Protein AF-0000000071516441 (afdb_homodimer)

Organism: Plasmodium malariae (NCBI:txid5858)

InterPro domains:
  IPR002052 DNA methylase, N-6 adenine-specific, conserved site [PS00092] (125-131)
  IPR007848 Methyltransferase small domain [PF05175] (51-139)
  IPR029063 S-adenosyl-L-methionine-dependent methyltransferase superfamily [G3DSA:3.40.50.150] (22-223)
  IPR029063 S-adenosyl-L-methionine-dependent methyltransferase superfamily [SSF53335] (13-184)
  IPR052190 Release factor glutamine methyltransferase Mtq2-like [PTHR45875] (15-221)

Sequence (446 aa):
MSDYPQLKINFDYIYNNEEVRNNVYAPSSDTFTFIEALEDDIETISSEVNIALEMGMGSGYLILSLYEMLLKRNKKIDLLYCIDINKNACNCVRKLTRDNKISNVEIINNDLFNNIKKCQQFDLILFNPPYVVTGQDEMNRTDIVSSYAGGKHGREIILKFLLSVHEYVSNNGVIYLLLEKKNMPDEIMNNEHITDKFNYTKLKEKKTLNETIFIFKLTKKFSMSDYPQLKINFDYIYNNEEVRNNVYAPSSDTFTFIEALEDDIETISSEVNIALEMGMGSGYLILSLYEMLLKRNKKIDLLYCIDINKNACNCVRKLTRDNKISNVEIINNDLFNNIKKCQQFDLILFNPPYVVTGQDEMNRTDIVSSYAGGKHGREIILKFLLSVHEYVSNNGVIYLLLEKKNMPDEIMNNEHITDKFNYTKLKEKKTLNETIFIFKLTKKFS

Solvent-accessible surface area (backbone atoms only — not comparable to full-atom values): 23970 Å² total; per-residue (Å²): 131,83,80,66,80,75,76,72,83,72,63,58,65,57,77,72,32,66,69,42,60,73,40,24,59,68,73,43,72,69,51,51,50,50,49,50,44,45,64,74,44,51,84,76,52,64,68,77,41,39,29,36,33,24,47,51,36,34,54,32,61,64,58,53,48,49,49,41,57,33,49,74,67,72,28,60,66,66,34,37,37,38,30,20,53,24,59,60,17,48,53,42,35,52,51,45,30,58,76,62,70,51,76,54,61,47,76,43,76,30,63,82,67,60,96,53,79,75,68,28,65,26,32,31,34,39,30,62,55,20,43,39,68,38,57,73,88,50,41,95,48,49,51,48,55,39,58,35,40,4,22,74,49,6,32,53,58,50,50,56,46,65,75,50,44,72,50,33,38,22,81,86,13,40,35,40,37,52,44,38,61,73,40,38,53,65,61,56,65,63,29,62,85,43,48,71,45,32,45,75,45,79,73,39,75,46,80,54,100,89,47,40,41,33,33,33,40,34,33,55,49,81,128,131,84,82,64,81,76,75,72,84,72,64,60,64,56,77,71,32,66,68,42,60,74,39,25,58,67,73,42,72,70,52,52,50,50,51,50,43,46,66,73,44,50,85,74,54,64,69,77,40,38,28,36,32,24,48,53,35,35,52,32,61,64,58,52,48,50,50,40,57,32,48,75,66,74,27,58,65,67,34,37,38,38,30,20,53,25,58,60,18,47,52,44,33,52,52,45,29,60,75,61,72,53,75,53,61,49,76,44,78,31,62,83,66,60,95,53,79,75,68,30,64,27,32,33,36,39,32,61,57,20,44,42,68,36,56,74,88,50,41,94,48,50,50,48,56,40,58,36,39,4,20,76,48,6,33,52,56,50,49,56,45,64,74,51,44,71,49,32,38,21,81,84,14,39,36,39,36,52,45,37,60,75,40,39,54,66,62,56,65,64,29,63,85,43,48,72,44,33,45,74,45,80,72,40,78,47,80,54,99,89,46,41,41,32,36,34,40,34,32,54,48,81,130

Nearest PDB structures (foldseek):
  6h1e-assembly1_A  TM=9.342E-01  e=9.850E-20  Homo sapiens
  6ped-assembly1_A  TM=9.318E-01  e=4.228E-18  Homo sapiens
  6kms-assembly2_D  TM=9.286E-01  e=5.725E-18  Homo sapiens
  5w7k-assembly1_A  TM=7.811E-01  e=1.209E-04  Penicillium oxalicum
  5jgk-assembly2_B  TM=7.320E-01  e=1.071E-04  Aspergillus fumigatus Z5

pLDDT: mean 93.62, std 9.87, range [30.05, 98.94]

Secondary structure (DSSP, 8-state):
-----------HHHHH-HHHHHHSPPP-HHHHHHHHHHHHHGGGS-TT--EEEEES-TTSHHHHHHHHHHHHTT---SEEEEEES-HHHHHHHHHHHHHTT--SEEEEE-STTTT---S--EEEEEE----B---GGGSS-SSGGGGTB--GGG-HHHHHHHHHGGGTEEEEEEEEEEEEGGG-HHHHHT-HHHHTTEEEEEEEEEE-SS-EEEEEEEEE---/-----------HHHHH-HHHHHHSPPP-HHHHHHHHHHHHHGGGS-TT--EEEEES-TTSHHHHHHHHHHHHTT---SEEEEEES-HHHHHHHHHHHHHTT--SEEEEE-STTTT---S--EEEEEE----B---GGGSS-SSGGGGTB--GGG-HHHHHHHHHGGGTEEEEEEEEEEEEGGG-HHHHHT-HHHHTTEEEEEEEEEE-SS-EEEEEEEEE---

Structure (mmCIF, N/CA/C/O backbone):
data_AF-0000000071516441-model_v1
#
loop_
_entity.id
_entity.type
_entity.pdbx_description
1 polymer 'Methyltransferase-like protein, putative'
#
loop_
_atom_site.group_PDB
_atom_site.id
_atom_site.type_symbol
_atom_site.label_atom_id
_atom_site.label_alt_id
_atom_site.label_comp_id
_atom_site.label_asym_id
_atom_site.label_entity_id
_atom_site.label_seq_id
_atom_site.pdbx_PDB_ins_code
_atom_site.Cartn_x
_atom_site.Cartn_y
_atom_site.Cartn_z
_atom_site.occupancy
_atom_site.B_iso_or_equiv
_atom_site.auth_seq_id
_atom_site.auth_comp_id
_atom_site.auth_asym_id
_atom_site.auth_atom_id
_atom_site.pdbx_PDB_model_num
ATOM 1 N N . MET A 1 1 ? -7.414 -31.625 19.25 1 30.36 1 MET A N 1
ATOM 2 C CA . MET A 1 1 ? -7.266 -30.312 18.609 1 30.36 1 MET A CA 1
ATOM 3 C C . MET A 1 1 ? -5.867 -29.75 18.828 1 30.36 1 MET A C 1
ATOM 5 O O . MET A 1 1 ? -5.504 -29.422 19.953 1 30.36 1 MET A O 1
ATOM 9 N N . SER A 1 2 ? -4.785 -30.25 18.219 1 35.28 2 SER A N 1
ATOM 10 C CA . SER A 1 2 ? -3.371 -30.094 18.531 1 35.28 2 SER A CA 1
ATOM 11 C C . SER A 1 2 ? -2.988 -28.625 18.641 1 35.28 2 SER A C 1
ATOM 13 O O . SER A 1 2 ? -3.422 -27.797 17.828 1 35.28 2 SER A O 1
ATOM 15 N N . ASP A 1 3 ? -2.785 -28.031 19.766 1 41.38 3 ASP A N 1
ATOM 16 C CA . ASP A 1 3 ? -2.396 -26.734 20.328 1 41.38 3 ASP A CA 1
ATOM 17 C C . ASP A 1 3 ? -1.188 -26.156 19.594 1 41.38 3 ASP A C 1
ATOM 19 O O . ASP A 1 3 ? -0.188 -25.797 20.203 1 41.38 3 ASP A O 1
ATOM 23 N N . TYR A 1 4 ? -0.739 -26.688 18.453 1 43.94 4 TYR A N 1
ATOM 24 C CA . TYR A 1 4 ? 0.464 -26.172 17.812 1 43.94 4 TYR A CA 1
ATOM 25 C C . TYR A 1 4 ? 0.378 -24.672 17.625 1 43.94 4 TYR A C 1
ATOM 27 O O . TYR A 1 4 ? -0.688 -24.125 17.297 1 43.94 4 TYR A O 1
ATOM 35 N N . PRO A 1 5 ? 1.146 -23.906 18.25 1 50.66 5 PRO A N 1
ATOM 36 C CA . PRO A 1 5 ? 1.191 -22.438 18.141 1 50.66 5 PRO A CA 1
ATOM 37 C C . PRO A 1 5 ? 1.006 -21.938 16.719 1 50.66 5 PRO A C 1
ATOM 39 O O . PRO A 1 5 ? 1.679 -22.422 15.797 1 50.66 5 PRO A O 1
ATOM 42 N N . GLN A 1 6 ? -0.263 -21.625 16.297 1 64.12 6 GLN A N 1
ATOM 43 C CA . GLN A 1 6 ? -0.613 -21.156 14.961 1 64.12 6 GLN A CA 1
ATOM 44 C C . GLN A 1 6 ? 0.358 -20.078 14.484 1 64.12 6 GLN A C 1
ATOM 46 O O . GLN A 1 6 ? 0.625 -19.109 15.203 1 64.12 6 GLN A O 1
ATOM 51 N N . LEU A 1 7 ? 1.29 -20.391 13.5 1 76.38 7 LEU A N 1
ATOM 52 C CA . LEU A 1 7 ? 2.26 -19.469 12.914 1 76.38 7 LEU A CA 1
ATOM 53 C C . LEU A 1 7 ? 1.591 -18.172 12.5 1 76.38 7 LEU A C 1
ATOM 55 O O . LEU A 1 7 ? 0.549 -18.172 11.844 1 76.38 7 LEU A O 1
ATOM 59 N N . LYS A 1 8 ? 1.941 -17.203 13.164 1 86.81 8 LYS A N 1
ATOM 60 C CA . LYS A 1 8 ? 1.591 -15.859 12.719 1 86.81 8 LYS A CA 1
ATOM 61 C C . LYS A 1 8 ? 2.814 -15.125 12.18 1 86.81 8 LYS A C 1
ATOM 63 O O . LYS A 1 8 ? 3.779 -14.898 12.914 1 86.81 8 LYS A O 1
ATOM 68 N N . ILE A 1 9 ? 2.746 -14.859 10.953 1 92.69 9 ILE A N 1
ATOM 69 C CA . ILE A 1 9 ? 3.896 -14.227 10.32 1 92.69 9 ILE A CA 1
ATOM 70 C C . ILE A 1 9 ? 3.928 -12.742 10.672 1 92.69 9 ILE A C 1
ATOM 72 O O . ILE A 1 9 ? 2.9 -12.062 10.617 1 92.69 9 ILE A O 1
ATOM 76 N N . ASN A 1 10 ? 5.012 -12.281 11.078 1 91.44 10 ASN A N 1
ATOM 77 C CA . ASN A 1 10 ? 5.258 -10.867 11.344 1 91.44 10 ASN A CA 1
ATOM 78 C C . ASN A 1 10 ? 5.816 -10.156 10.117 1 91.44 10 ASN A C 1
ATOM 80 O O . ASN A 1 10 ? 6.906 -10.484 9.648 1 91.44 10 ASN A O 1
ATOM 84 N N . PHE A 1 11 ? 5.082 -9.133 9.625 1 92.62 11 PHE A N 1
ATOM 85 C CA . PHE A 1 11 ? 5.477 -8.438 8.398 1 92.62 11 PHE A CA 1
ATOM 86 C C . PHE A 1 11 ? 6.023 -7.047 8.719 1 92.62 11 PHE A C 1
ATOM 88 O O . PHE A 1 11 ? 6.195 -6.223 7.82 1 92.62 11 PHE A O 1
ATOM 95 N N . ASP A 1 12 ? 6.363 -6.738 9.938 1 88.44 12 ASP A N 1
ATOM 96 C CA . ASP A 1 12 ? 6.762 -5.41 10.398 1 88.44 12 ASP A CA 1
ATOM 97 C C . ASP A 1 12 ? 7.957 -4.891 9.609 1 88.44 12 ASP A C 1
ATOM 99 O O . ASP A 1 12 ? 8.062 -3.689 9.359 1 88.44 12 ASP A O 1
ATOM 103 N N . TYR A 1 13 ? 8.812 -5.828 9.25 1 92.69 13 TYR A N 1
ATOM 104 C CA . TYR A 1 13 ? 10.031 -5.457 8.531 1 92.69 13 TYR A CA 1
ATOM 105 C C . TYR A 1 13 ? 9.695 -4.711 7.246 1 92.69 13 TYR A C 1
ATOM 107 O O . TYR A 1 13 ? 10.391 -3.766 6.871 1 92.69 13 TYR A O 1
ATOM 115 N N . ILE A 1 14 ? 8.586 -5.062 6.547 1 93.06 14 ILE A N 1
ATOM 116 C CA . ILE A 1 14 ? 8.188 -4.484 5.266 1 93.06 14 ILE A CA 1
ATOM 117 C C . ILE A 1 14 ? 7.895 -2.998 5.438 1 93.06 14 ILE A C 1
ATOM 119 O O . ILE A 1 14 ? 8.266 -2.182 4.594 1 93.06 14 ILE A O 1
ATOM 123 N N . TYR A 1 15 ? 7.395 -2.645 6.539 1 87.56 15 TYR A N 1
ATOM 124 C CA . TYR A 1 15 ? 6.809 -1.316 6.68 1 87.56 15 TYR A CA 1
ATOM 125 C C . TYR A 1 15 ? 7.715 -0.407 7.504 1 87.56 15 TYR A C 1
ATOM 127 O O . TYR A 1 15 ? 7.609 0.819 7.426 1 87.56 15 TYR A O 1
ATOM 135 N N . ASN A 1 16 ? 8.602 -0.991 8.273 1 86.94 16 ASN A N 1
ATOM 136 C CA . ASN A 1 16 ? 9.398 -0.189 9.188 1 86.94 16 ASN A CA 1
ATOM 137 C C . ASN A 1 16 ? 10.805 0.052 8.648 1 86.94 16 ASN A C 1
ATOM 139 O O . ASN A 1 16 ? 11.555 0.87 9.188 1 86.94 16 ASN A O 1
ATOM 143 N N . ASN A 1 17 ? 11.133 -0.711 7.574 1 91.06 17 ASN A N 1
ATOM 144 C CA . ASN A 1 17 ? 12.469 -0.553 7.008 1 91.06 17 ASN A CA 1
ATOM 145 C C . ASN A 1 17 ? 12.461 0.392 5.812 1 91.06 17 ASN A C 1
ATOM 147 O O . ASN A 1 17 ? 11.82 0.107 4.797 1 91.06 17 ASN A O 1
ATOM 151 N N . GLU A 1 18 ? 13.188 1.417 5.883 1 89.44 18 GLU A N 1
ATOM 152 C CA . GLU A 1 18 ? 13.203 2.469 4.871 1 89.44 18 GLU A CA 1
ATOM 153 C C . GLU A 1 18 ? 13.664 1.932 3.52 1 89.44 18 GLU A C 1
ATOM 155 O O . GLU A 1 18 ? 13.102 2.277 2.48 1 89.44 18 GLU A O 1
ATOM 160 N N . GLU A 1 19 ? 14.68 1.157 3.559 1 92.81 19 GLU A N 1
ATOM 161 C CA . GLU A 1 19 ? 15.211 0.602 2.316 1 92.81 19 GLU A CA 1
ATOM 162 C C . GLU A 1 19 ? 14.164 -0.249 1.604 1 92.81 19 GLU A C 1
ATOM 164 O O . GLU A 1 19 ? 14.031 -0.181 0.38 1 92.81 19 GLU A O 1
ATOM 169 N N . VAL A 1 20 ? 13.43 -1.024 2.34 1 94.81 20 VAL A N 1
ATOM 170 C CA . VAL A 1 20 ? 12.375 -1.863 1.772 1 94.81 20 VAL A CA 1
ATOM 171 C C . VAL A 1 20 ? 11.258 -0.984 1.217 1 94.81 20 VAL A C 1
ATOM 173 O O . VAL A 1 20 ? 10.875 -1.116 0.052 1 94.81 20 VAL A O 1
ATOM 176 N N . ARG A 1 21 ? 10.891 -0.012 1.912 1 90.38 21 ARG A N 1
ATOM 177 C CA . ARG A 1 21 ? 9.797 0.865 1.523 1 90.38 21 ARG A CA 1
ATOM 178 C C . ARG A 1 21 ? 10.109 1.592 0.22 1 90.38 21 ARG A C 1
ATOM 180 O O . ARG A 1 21 ? 9.203 1.889 -0.563 1 90.38 21 ARG A O 1
ATOM 187 N N . ASN A 1 22 ? 11.383 1.751 -0.03 1 89.25 22 ASN A N 1
ATOM 188 C CA . ASN A 1 22 ? 11.781 2.572 -1.168 1 89.25 22 ASN A CA 1
ATOM 189 C C . ASN A 1 22 ? 12.109 1.719 -2.391 1 89.25 22 ASN A C 1
ATOM 191 O O . ASN A 1 22 ? 12.18 2.229 -3.51 1 89.25 22 ASN A O 1
ATOM 195 N N . ASN A 1 23 ? 12.312 0.397 -2.117 1 93.38 23 ASN A N 1
ATOM 196 C CA . ASN A 1 23 ? 12.906 -0.366 -3.211 1 93.38 23 ASN A CA 1
ATOM 197 C C . ASN A 1 23 ? 12.109 -1.637 -3.502 1 93.38 23 ASN A C 1
ATOM 199 O O . ASN A 1 23 ? 12.398 -2.344 -4.469 1 93.38 23 ASN A O 1
ATOM 203 N N . VAL A 1 24 ? 11.117 -1.9 -2.68 1 95.94 24 VAL A N 1
ATOM 204 C CA . VAL A 1 24 ? 10.328 -3.115 -2.826 1 95.94 24 VAL A CA 1
ATOM 205 C C . VAL A 1 24 ? 8.836 -2.764 -2.852 1 95.94 24 VAL A C 1
ATOM 207 O O . VAL A 1 24 ? 8.383 -1.911 -2.084 1 95.94 24 VAL A O 1
ATOM 210 N N . TYR A 1 25 ? 8.18 -3.348 -3.752 1 92.94 25 TYR A N 1
ATOM 211 C CA . TYR A 1 25 ? 6.742 -3.111 -3.826 1 92.94 25 TYR A CA 1
ATOM 212 C C . TYR A 1 25 ? 6.047 -3.555 -2.543 1 92.94 25 TYR A C 1
ATOM 214 O O . TYR A 1 25 ? 6.09 -4.734 -2.182 1 92.94 25 TYR A O 1
ATOM 222 N N . ALA A 1 26 ? 5.418 -2.654 -1.864 1 91.06 26 ALA A N 1
ATOM 223 C CA . ALA A 1 26 ? 4.727 -2.932 -0.609 1 91.06 26 ALA A CA 1
ATOM 224 C C . ALA A 1 26 ? 3.316 -3.461 -0.866 1 91.06 26 ALA A C 1
ATOM 226 O O . ALA A 1 26 ? 2.688 -3.109 -1.866 1 91.06 26 ALA A O 1
ATOM 227 N N . PRO A 1 27 ? 2.832 -4.266 0.087 1 93.19 27 PRO A N 1
ATOM 228 C CA . PRO A 1 27 ? 1.452 -4.738 -0.053 1 93.19 27 PRO A CA 1
ATOM 229 C C . PRO A 1 27 ? 0.451 -3.594 -0.202 1 93.19 27 PRO A C 1
ATOM 231 O O . PRO A 1 27 ? 0.524 -2.605 0.533 1 93.19 27 PRO A O 1
ATOM 234 N N . SER A 1 28 ? -0.377 -3.76 -1.101 1 89.88 28 SER A N 1
ATOM 235 C CA . SER A 1 28 ? -1.375 -2.742 -1.412 1 89.88 28 SER A CA 1
ATOM 236 C C . SER A 1 28 ? -2.717 -3.375 -1.767 1 89.88 28 SER A C 1
ATOM 238 O O . SER A 1 28 ? -2.947 -4.551 -1.484 1 89.88 28 SER A O 1
ATOM 240 N N . SER A 1 29 ? -3.613 -2.549 -2.295 1 88.81 29 SER A N 1
ATOM 241 C CA . SER A 1 29 ? -4.973 -3.01 -2.553 1 88.81 29 SER A CA 1
ATOM 242 C C . SER A 1 29 ? -4.98 -4.223 -3.479 1 88.81 29 SER A C 1
ATOM 244 O O . SER A 1 29 ? -5.793 -5.133 -3.311 1 88.81 29 SER A O 1
ATOM 246 N N . ASP A 1 30 ? -4.125 -4.195 -4.473 1 93.12 30 ASP A N 1
ATOM 247 C CA . ASP A 1 30 ? -4.039 -5.344 -5.371 1 93.12 30 ASP A CA 1
ATOM 248 C C . ASP A 1 30 ? -3.588 -6.594 -4.621 1 93.12 30 ASP A C 1
ATOM 250 O O . ASP A 1 30 ? -4.164 -7.672 -4.793 1 93.12 30 ASP A O 1
ATOM 254 N N . THR A 1 31 ? -2.559 -6.438 -3.727 1 95.25 31 THR A N 1
ATOM 255 C CA . THR A 1 31 ? -2.072 -7.535 -2.898 1 95.25 31 THR A CA 1
ATOM 256 C C . THR A 1 31 ? -3.189 -8.078 -2.012 1 95.25 31 THR A C 1
ATOM 258 O O . THR A 1 31 ? -3.396 -9.289 -1.938 1 95.25 31 THR A O 1
ATOM 261 N N . PHE A 1 32 ? -3.986 -7.203 -1.448 1 94.06 32 PHE A N 1
ATOM 262 C CA . PHE A 1 32 ? -5.027 -7.602 -0.508 1 94.06 32 PHE A CA 1
ATOM 263 C C . PHE A 1 32 ? -6.191 -8.258 -1.237 1 94.06 32 PHE A C 1
ATOM 265 O O . PHE A 1 32 ? -6.836 -9.164 -0.701 1 94.06 32 PHE A O 1
ATOM 272 N N . THR A 1 33 ? -6.441 -7.773 -2.406 1 95.12 33 THR A N 1
ATOM 273 C CA . THR A 1 33 ? -7.445 -8.438 -3.23 1 95.12 33 THR A CA 1
ATOM 274 C C . THR A 1 33 ? -7.027 -9.867 -3.551 1 95.12 33 THR A C 1
ATOM 276 O O . THR A 1 33 ? -7.848 -10.781 -3.5 1 95.12 33 THR A O 1
ATOM 279 N N . PHE A 1 34 ? -5.781 -10.047 -3.855 1 98.12 34 PHE A N 1
ATOM 280 C CA . PHE A 1 34 ? -5.223 -11.367 -4.121 1 98.12 34 PHE A CA 1
ATOM 281 C C . PHE A 1 34 ? -5.375 -12.273 -2.906 1 98.12 34 PHE A C 1
ATOM 283 O O . PHE A 1 34 ? -5.82 -13.414 -3.031 1 98.12 34 PHE A O 1
ATOM 290 N N . ILE A 1 35 ? -5.078 -11.766 -1.747 1 97.19 35 ILE A N 1
ATOM 291 C CA . ILE A 1 35 ? -5.195 -12.5 -0.492 1 97.19 35 ILE A CA 1
ATOM 292 C C . ILE A 1 35 ? -6.645 -12.922 -0.275 1 97.19 35 ILE A C 1
ATOM 294 O O . ILE A 1 35 ? -6.918 -14.062 0.111 1 97.19 35 ILE A O 1
ATOM 298 N N . GLU A 1 36 ? -7.539 -12.008 -0.508 1 95.81 36 GLU A N 1
ATOM 299 C CA . GLU A 1 36 ? -8.953 -12.32 -0.357 1 95.81 36 GLU A CA 1
ATOM 300 C C . GLU A 1 36 ? -9.359 -13.492 -1.251 1 95.81 36 GLU A C 1
ATOM 302 O O . GLU A 1 36 ? -10.086 -14.391 -0.819 1 95.81 36 GLU A O 1
ATOM 307 N N . ALA A 1 37 ? -8.93 -13.414 -2.449 1 97.81 37 ALA A N 1
ATOM 308 C CA . ALA A 1 37 ? -9.25 -14.492 -3.385 1 97.81 37 ALA A CA 1
ATOM 309 C C . ALA A 1 37 ? -8.695 -15.82 -2.893 1 97.81 37 ALA A C 1
ATOM 311 O O . ALA A 1 37 ? -9.367 -16.859 -2.986 1 97.81 37 ALA A O 1
ATOM 312 N N . LEU A 1 38 ? -7.453 -15.828 -2.377 1 97.56 38 LEU A N 1
ATOM 313 C CA . LEU A 1 38 ? -6.836 -17.031 -1.847 1 97.56 38 LEU A CA 1
ATOM 314 C C . LEU A 1 38 ? -7.613 -17.562 -0.647 1 97.56 38 LEU A C 1
ATOM 316 O O . LEU A 1 38 ? -7.84 -18.766 -0.528 1 97.56 38 LEU A O 1
ATOM 320 N N . GLU A 1 39 ? -7.969 -16.641 0.193 1 95.19 39 GLU A N 1
ATOM 321 C CA . GLU A 1 39 ? -8.75 -17.031 1.36 1 95.19 39 GLU A CA 1
ATOM 322 C C . GLU A 1 39 ? -10.062 -17.703 0.946 1 95.19 39 GLU A C 1
ATOM 324 O O . GLU A 1 39 ? -10.469 -18.703 1.539 1 95.19 39 GLU A O 1
ATOM 329 N N . ASP A 1 40 ? -10.68 -17.156 -0.062 1 96.19 40 ASP A N 1
ATOM 330 C CA . ASP A 1 40 ? -11.953 -17.672 -0.546 1 96.19 40 ASP A CA 1
ATOM 331 C C . ASP A 1 40 ? -11.773 -19.047 -1.184 1 96.19 40 ASP A C 1
ATOM 333 O O . ASP A 1 40 ? -12.695 -19.875 -1.166 1 96.19 40 ASP A O 1
ATOM 337 N N . ASP A 1 41 ? -10.617 -19.297 -1.704 1 97.19 41 ASP A N 1
ATOM 338 C CA . ASP A 1 41 ? -10.414 -20.5 -2.508 1 97.19 41 ASP A CA 1
ATOM 339 C C . ASP A 1 41 ? -9.57 -21.516 -1.758 1 97.19 41 ASP A C 1
ATOM 341 O O . ASP A 1 41 ? -9.258 -22.594 -2.289 1 97.19 41 ASP A O 1
ATOM 345 N N . ILE A 1 42 ? -9.156 -21.281 -0.563 1 95.62 42 ILE A N 1
ATOM 346 C CA . ILE A 1 42 ? -8.117 -22 0.168 1 95.62 42 ILE A CA 1
ATOM 347 C C . ILE A 1 42 ? -8.531 -23.453 0.36 1 95.62 42 ILE A C 1
ATOM 349 O O . ILE A 1 42 ? -7.691 -24.359 0.337 1 95.62 42 ILE A O 1
ATOM 353 N N . GLU A 1 43 ? -9.805 -23.703 0.473 1 95 43 GLU A N 1
ATOM 354 C CA . GLU A 1 43 ? -10.289 -25.062 0.727 1 95 43 GLU A CA 1
ATOM 355 C C . GLU A 1 43 ? -10.195 -25.922 -0.527 1 95 43 GLU A C 1
ATOM 357 O O . GLU A 1 43 ? -10.18 -27.156 -0.439 1 95 43 GLU A O 1
ATOM 362 N N . THR A 1 44 ? -10.133 -25.25 -1.7 1 95 44 THR A N 1
ATOM 363 C CA . THR A 1 44 ? -10.078 -26 -2.951 1 95 44 THR A CA 1
ATOM 364 C C . THR A 1 44 ? -8.648 -26.438 -3.268 1 95 44 THR A C 1
ATOM 366 O O . THR A 1 44 ? -8.422 -27.281 -4.133 1 95 44 THR A O 1
ATOM 369 N N . ILE A 1 45 ? -7.695 -25.875 -2.592 1 93.62 45 ILE A N 1
ATOM 370 C CA . ILE A 1 45 ? -6.297 -26.25 -2.797 1 93.62 45 ILE A CA 1
ATOM 371 C C . ILE A 1 45 ? -6.027 -27.625 -2.193 1 93.62 45 ILE A C 1
ATOM 373 O O . ILE A 1 45 ? -6.359 -27.875 -1.032 1 93.62 45 ILE A O 1
ATOM 377 N N . SER A 1 46 ? -5.449 -28.406 -2.941 1 90.56 46 SER A N 1
ATOM 378 C CA . SER A 1 46 ? -5.207 -29.797 -2.549 1 90.56 46 SER A CA 1
ATOM 379 C C . SER A 1 46 ? -4.309 -29.875 -1.317 1 90.56 46 SER A C 1
ATOM 381 O O . SER A 1 46 ? -3.432 -29.031 -1.129 1 90.56 46 SER A O 1
ATOM 383 N N . SER A 1 47 ? -4.457 -30.844 -0.534 1 86.69 47 SER A N 1
ATOM 384 C CA . SER A 1 47 ? -3.594 -31.109 0.614 1 86.69 47 SER A CA 1
ATOM 385 C C . SER A 1 47 ? -2.246 -31.672 0.177 1 86.69 47 SER A C 1
ATOM 387 O O . SER A 1 47 ? -1.308 -31.734 0.973 1 86.69 47 SER A O 1
ATOM 389 N N . GLU A 1 48 ? -2.156 -32 -1.092 1 85.44 48 GLU A N 1
ATOM 390 C CA . GLU A 1 48 ? -0.947 -32.625 -1.604 1 85.44 48 GLU A CA 1
ATOM 391 C C . GLU A 1 48 ? 0.004 -31.609 -2.211 1 85.44 48 GLU A C 1
ATOM 393 O O . GLU A 1 48 ? 1.057 -31.969 -2.742 1 85.44 48 GLU A O 1
ATOM 398 N N . VAL A 1 49 ? -0.376 -30.422 -2.045 1 88.81 49 VAL A N 1
ATOM 399 C CA . VAL A 1 49 ? 0.511 -29.391 -2.555 1 88.81 49 VAL A CA 1
ATOM 400 C C . VAL A 1 49 ? 1.845 -29.438 -1.813 1 88.81 49 VAL A C 1
ATOM 402 O O . VAL A 1 49 ? 1.878 -29.406 -0.581 1 88.81 49 VAL A O 1
ATOM 405 N N . ASN A 1 50 ? 2.967 -29.516 -2.564 1 93.62 50 ASN A N 1
ATOM 406 C CA . ASN A 1 50 ? 4.285 -29.672 -1.96 1 93.62 50 ASN A CA 1
ATOM 407 C C . ASN A 1 50 ? 5.184 -28.469 -2.232 1 93.62 50 ASN A C 1
ATOM 409 O O . ASN A 1 50 ? 5.945 -28.047 -1.362 1 93.62 50 ASN A O 1
ATOM 413 N N . ILE A 1 51 ? 5.105 -28 -3.486 1 97.81 51 ILE A N 1
ATOM 414 C CA . ILE A 1 51 ? 6 -26.922 -3.883 1 97.81 51 ILE A CA 1
ATOM 415 C C . ILE A 1 51 ? 5.18 -25.734 -4.406 1 97.81 51 ILE A C 1
ATOM 417 O O . ILE A 1 51 ? 4.387 -25.891 -5.336 1 97.81 51 ILE A O 1
ATOM 421 N N . ALA A 1 52 ? 5.332 -24.609 -3.803 1 98.19 52 ALA A N 1
ATOM 422 C CA . ALA A 1 52 ? 4.668 -23.375 -4.227 1 98.19 52 ALA A CA 1
ATOM 423 C C . ALA A 1 52 ? 5.684 -22.344 -4.703 1 98.19 52 ALA A C 1
ATOM 425 O O . ALA A 1 52 ? 6.789 -22.25 -4.172 1 98.19 52 ALA A O 1
ATOM 426 N N . LEU A 1 53 ? 5.27 -21.594 -5.707 1 98.56 53 LEU A N 1
ATOM 427 C CA . LEU A 1 53 ? 6.098 -20.531 -6.273 1 98.56 53 LEU A CA 1
ATOM 428 C C . LEU A 1 53 ? 5.348 -19.203 -6.301 1 98.56 53 LEU A C 1
ATOM 430 O O . LEU A 1 53 ? 4.168 -19.156 -6.656 1 98.56 53 LEU A O 1
ATOM 434 N N . GLU A 1 54 ? 5.949 -18.188 -5.824 1 98.81 54 GLU A N 1
ATOM 435 C CA . GLU A 1 54 ? 5.52 -16.859 -6.258 1 98.81 54 GLU A CA 1
ATOM 436 C C . GLU A 1 54 ? 6.504 -16.25 -7.258 1 98.81 54 GLU A C 1
ATOM 438 O O . GLU A 1 54 ? 7.695 -16.125 -6.961 1 98.81 54 GLU A O 1
ATOM 443 N N . MET A 1 55 ? 6.02 -15.953 -8.438 1 98.75 55 MET A N 1
ATOM 444 C CA . MET A 1 55 ? 6.777 -15.211 -9.438 1 98.75 55 MET A CA 1
ATOM 445 C C . MET A 1 55 ? 6.684 -13.711 -9.188 1 98.75 55 MET A C 1
ATOM 447 O O . MET A 1 55 ? 5.59 -13.172 -9.016 1 98.75 55 MET A O 1
ATOM 451 N N . GLY A 1 56 ? 7.836 -13.016 -9.148 1 98.25 56 GLY A N 1
ATOM 452 C CA . GLY A 1 56 ? 7.785 -11.617 -8.742 1 98.25 56 GLY A CA 1
ATOM 453 C C . GLY A 1 56 ? 7.215 -11.422 -7.352 1 98.25 56 GLY A C 1
ATOM 454 O O . GLY A 1 56 ? 6.219 -10.719 -7.176 1 98.25 56 GLY A O 1
ATOM 455 N N . MET A 1 57 ? 7.922 -11.93 -6.359 1 98 57 MET A N 1
ATOM 456 C CA . MET A 1 57 ? 7.316 -12.023 -5.035 1 98 57 MET A CA 1
ATOM 457 C C . MET A 1 57 ? 7.277 -10.664 -4.355 1 98 57 MET A C 1
ATOM 459 O O . MET A 1 57 ? 6.48 -10.438 -3.441 1 98 57 MET A O 1
ATOM 463 N N . GLY A 1 58 ? 8.148 -9.75 -4.785 1 97.38 58 GLY A N 1
ATOM 464 C CA . GLY A 1 58 ? 8.195 -8.461 -4.113 1 97.38 58 GLY A CA 1
ATOM 465 C C . GLY A 1 58 ? 8.547 -8.57 -2.641 1 97.38 58 GLY A C 1
ATOM 466 O O . GLY A 1 58 ? 9.578 -9.133 -2.283 1 97.38 58 GLY A O 1
ATOM 467 N N . SER A 1 59 ? 7.617 -8.133 -1.789 1 96.69 59 SER A N 1
ATOM 468 C CA . SER A 1 59 ? 7.859 -8.156 -0.35 1 96.69 59 SER A CA 1
ATOM 469 C C . SER A 1 59 ? 7.699 -9.562 0.219 1 96.69 59 SER A C 1
ATOM 471 O O . SER A 1 59 ? 8.086 -9.82 1.359 1 96.69 59 SER A O 1
ATOM 473 N N . GLY A 1 60 ? 7.148 -10.445 -0.538 1 97.88 60 GLY A N 1
ATOM 474 C CA . GLY A 1 60 ? 6.914 -11.797 -0.066 1 97.88 60 GLY A CA 1
ATOM 475 C C . GLY A 1 60 ? 5.629 -11.938 0.73 1 97.88 60 GLY A C 1
ATOM 476 O O . GLY A 1 60 ? 5.328 -13.016 1.243 1 97.88 60 GLY A O 1
ATOM 477 N N . TYR A 1 61 ? 4.84 -10.859 0.765 1 96.56 61 TYR A N 1
ATOM 478 C CA . TYR A 1 61 ? 3.631 -10.852 1.582 1 96.56 61 TYR A CA 1
ATOM 479 C C . TYR A 1 61 ? 2.654 -11.93 1.117 1 96.56 61 TYR A C 1
ATOM 481 O O . TYR A 1 61 ? 2.051 -12.625 1.938 1 96.56 61 TYR A O 1
ATOM 489 N N . LEU A 1 62 ? 2.533 -12.102 -0.166 1 97.62 62 LEU A N 1
ATOM 490 C CA . LEU A 1 62 ? 1.538 -13.016 -0.721 1 97.62 62 LEU A CA 1
ATOM 491 C C . LEU A 1 62 ? 1.902 -14.461 -0.422 1 97.62 62 LEU A C 1
ATOM 493 O O . LEU A 1 62 ? 1.103 -15.203 0.158 1 97.62 62 LEU A O 1
ATOM 497 N N . ILE A 1 63 ? 3.098 -14.859 -0.743 1 98.19 63 ILE A N 1
ATOM 498 C CA . ILE A 1 63 ? 3.479 -16.266 -0.626 1 98.19 63 ILE A CA 1
ATOM 499 C C . ILE A 1 63 ? 3.572 -16.656 0.847 1 98.19 63 ILE A C 1
ATOM 501 O O . ILE A 1 63 ? 3.223 -17.766 1.224 1 98.19 63 ILE A O 1
ATOM 505 N N . LEU A 1 64 ? 4.012 -15.758 1.692 1 97.06 64 LEU A N 1
ATOM 506 C CA . LEU A 1 64 ? 4.117 -16.078 3.113 1 97.06 64 LEU A CA 1
ATOM 507 C C . LEU A 1 64 ? 2.738 -16.094 3.768 1 97.06 64 LEU A C 1
ATOM 509 O O . LEU A 1 64 ? 2.496 -16.875 4.691 1 97.06 64 LEU A O 1
ATOM 513 N N . SER A 1 65 ? 1.865 -15.211 3.303 1 96.25 65 SER A N 1
ATOM 514 C CA . SER A 1 65 ? 0.483 -15.281 3.764 1 96.25 65 SER A CA 1
ATOM 515 C C . SER A 1 65 ? -0.169 -16.594 3.361 1 96.25 65 SER A C 1
ATOM 517 O O . SER A 1 65 ? -0.874 -17.219 4.16 1 96.25 65 SER A O 1
ATOM 519 N N . LEU A 1 66 ? 0.056 -17.016 2.137 1 96.38 66 LEU A N 1
ATOM 520 C CA . LEU A 1 66 ? -0.452 -18.297 1.688 1 96.38 66 LEU A CA 1
ATOM 521 C C . LEU A 1 66 ? 0.08 -19.438 2.568 1 96.38 66 LEU A C 1
ATOM 523 O O . LEU A 1 66 ? -0.674 -20.312 2.969 1 96.38 66 LEU A O 1
ATOM 527 N N . TYR A 1 67 ? 1.358 -19.359 2.809 1 96.12 67 TYR A N 1
ATOM 528 C CA . TYR A 1 67 ? 2.01 -20.359 3.658 1 96.12 67 TYR A CA 1
ATOM 529 C C . TYR A 1 67 ? 1.32 -20.453 5.012 1 96.12 67 TYR A C 1
ATOM 531 O O . TYR A 1 67 ? 0.989 -21.547 5.473 1 96.12 67 TYR A O 1
ATOM 539 N N . GLU A 1 68 ? 1.093 -19.312 5.574 1 94.94 68 GLU A N 1
ATOM 540 C CA . GLU A 1 68 ? 0.408 -19.266 6.863 1 94.94 68 GLU A CA 1
ATOM 541 C C . GLU A 1 68 ? -0.996 -19.859 6.766 1 94.94 68 GLU A C 1
ATOM 543 O O . GLU A 1 68 ? -1.409 -20.625 7.633 1 94.94 68 GLU A O 1
ATOM 548 N N . MET A 1 69 ? -1.747 -19.516 5.75 1 94.31 69 MET A N 1
ATOM 549 C CA . MET A 1 69 ? -3.109 -19.984 5.535 1 94.31 69 MET A CA 1
ATOM 550 C C . MET A 1 69 ? -3.141 -21.516 5.418 1 94.31 69 MET A C 1
ATOM 552 O O . MET A 1 69 ? -4.023 -22.156 5.977 1 94.31 69 MET A O 1
ATOM 556 N N . LEU A 1 70 ? -2.195 -22.016 4.719 1 94.31 70 LEU A N 1
ATOM 557 C CA . LEU A 1 70 ? -2.141 -23.453 4.492 1 94.31 70 LEU A CA 1
ATOM 558 C C . LEU A 1 70 ? -1.797 -24.188 5.781 1 94.31 70 LEU A C 1
ATOM 560 O O . LEU A 1 70 ? -2.438 -25.188 6.121 1 94.31 70 LEU A O 1
ATOM 564 N N . LEU A 1 71 ? -0.836 -23.672 6.492 1 92.31 71 LEU A N 1
ATOM 565 C CA . LEU A 1 71 ? -0.446 -24.312 7.75 1 92.31 71 LEU A CA 1
ATOM 566 C C . LEU A 1 71 ? -1.61 -24.328 8.734 1 92.31 71 LEU A C 1
ATOM 568 O O . LEU A 1 71 ? -1.812 -25.312 9.445 1 92.31 71 LEU A O 1
ATOM 572 N N . LYS A 1 72 ? -2.32 -23.297 8.75 1 91.5 72 LYS A N 1
ATOM 573 C CA . LYS A 1 72 ? -3.479 -23.203 9.641 1 91.5 72 LYS A CA 1
ATOM 574 C C . LYS A 1 72 ? -4.508 -24.281 9.312 1 91.5 72 LYS A C 1
ATOM 576 O O . LYS A 1 72 ? -5.328 -24.641 10.164 1 91.5 72 LYS A O 1
ATOM 581 N N . ARG A 1 73 ? -4.441 -24.797 8.141 1 91.44 73 ARG A N 1
ATOM 582 C CA . ARG A 1 73 ? -5.387 -25.828 7.695 1 91.44 73 ARG A CA 1
ATOM 583 C C . ARG A 1 73 ? -4.723 -27.188 7.633 1 91.44 73 ARG A C 1
ATOM 585 O O . ARG A 1 73 ? -5.238 -28.109 6.992 1 91.44 73 ARG A O 1
ATOM 592 N N . ASN A 1 74 ? -3.562 -27.25 8.18 1 89.44 74 ASN A N 1
ATOM 593 C CA . ASN A 1 74 ? -2.789 -28.484 8.281 1 89.44 74 ASN A CA 1
ATOM 594 C C . ASN A 1 74 ? -2.377 -29 6.902 1 89.44 74 ASN A C 1
ATOM 596 O O . ASN A 1 74 ? -2.371 -30.203 6.66 1 89.44 74 ASN A O 1
ATOM 600 N N . LYS A 1 75 ? -2.223 -28.094 6.035 1 89.75 75 LYS A N 1
ATOM 601 C CA . LYS A 1 75 ? -1.657 -28.422 4.727 1 89.75 75 LYS A CA 1
ATOM 602 C C . LYS A 1 75 ? -0.166 -28.094 4.68 1 89.75 75 LYS A C 1
ATOM 604 O O . LYS A 1 75 ? 0.23 -26.938 4.785 1 89.75 75 LYS A O 1
ATOM 609 N N . LYS A 1 76 ? 0.555 -29.109 4.512 1 86.94 76 LYS A N 1
ATOM 610 C CA . LYS A 1 76 ? 2.004 -28.938 4.57 1 86.94 76 LYS A CA 1
ATOM 611 C C . LYS A 1 76 ? 2.566 -28.547 3.207 1 86.94 76 LYS A C 1
ATOM 613 O O . LYS A 1 76 ? 2.143 -29.078 2.18 1 86.94 76 LYS A O 1
ATOM 618 N N . ILE A 1 77 ? 3.451 -27.641 3.203 1 92.94 77 ILE A N 1
ATOM 619 C CA . ILE A 1 77 ? 4.227 -27.234 2.033 1 92.94 77 ILE A CA 1
ATOM 620 C C . ILE A 1 77 ? 5.707 -27.531 2.268 1 92.94 77 ILE A C 1
ATOM 622 O O . ILE A 1 77 ? 6.285 -27.078 3.26 1 92.94 77 ILE A O 1
ATOM 626 N N . ASP A 1 78 ? 6.297 -28.281 1.374 1 95.5 78 ASP A N 1
ATOM 627 C CA . ASP A 1 78 ? 7.684 -28.703 1.551 1 95.5 78 ASP A CA 1
ATOM 628 C C . ASP A 1 78 ? 8.648 -27.562 1.212 1 95.5 78 ASP A C 1
ATOM 630 O O . ASP A 1 78 ? 9.703 -27.438 1.832 1 95.5 78 ASP A O 1
ATOM 634 N N . LEU A 1 79 ? 8.242 -26.844 0.194 1 97.88 79 LEU A N 1
ATOM 635 C CA . LEU A 1 79 ? 9.203 -25.859 -0.267 1 97.88 79 LEU A CA 1
ATOM 636 C C . LEU A 1 79 ? 8.5 -24.672 -0.916 1 97.88 79 LEU A C 1
ATOM 638 O O . LEU A 1 79 ? 7.559 -24.859 -1.693 1 97.88 79 LEU A O 1
ATOM 642 N N . LEU A 1 80 ? 8.898 -23.5 -0.566 1 98.25 80 LEU A N 1
ATOM 643 C CA . LEU A 1 80 ? 8.461 -22.25 -1.187 1 98.25 80 LEU A CA 1
ATOM 644 C C . LEU A 1 80 ? 9.555 -21.703 -2.102 1 98.25 80 LEU A C 1
ATOM 646 O O . LEU A 1 80 ? 10.703 -21.531 -1.682 1 98.25 80 LEU A O 1
ATOM 650 N N . TYR A 1 81 ? 9.219 -21.453 -3.326 1 98.5 81 TYR A N 1
ATOM 651 C CA . TYR A 1 81 ? 10.102 -20.734 -4.246 1 98.5 81 TYR A CA 1
ATOM 652 C C . TYR A 1 81 ? 9.68 -19.281 -4.379 1 98.5 81 TYR A C 1
ATOM 654 O O . TYR A 1 81 ? 8.508 -18.984 -4.625 1 98.5 81 TYR A O 1
ATOM 662 N N . CYS A 1 82 ? 10.609 -18.453 -4.191 1 98.62 82 CYS A N 1
ATOM 663 C CA . CYS A 1 82 ? 10.422 -17.016 -4.32 1 98.62 82 CYS A CA 1
ATOM 664 C C . CYS A 1 82 ? 11.367 -16.438 -5.375 1 98.62 82 CYS A C 1
ATOM 666 O O . CYS A 1 82 ? 12.578 -16.359 -5.152 1 98.62 82 CYS A O 1
ATOM 668 N N . ILE A 1 83 ? 10.82 -15.961 -6.449 1 98.62 83 ILE A N 1
ATOM 669 C CA . ILE A 1 83 ? 11.648 -15.477 -7.547 1 98.62 83 ILE A CA 1
ATOM 670 C C . ILE A 1 83 ? 11.352 -14 -7.805 1 98.62 83 ILE A C 1
ATOM 672 O O . ILE A 1 83 ? 10.188 -13.594 -7.848 1 98.62 83 ILE A O 1
ATOM 676 N N . ASP A 1 84 ? 12.32 -13.25 -7.945 1 98.56 84 ASP A N 1
ATOM 677 C CA . ASP A 1 84 ? 12.18 -11.844 -8.289 1 98.56 84 ASP A CA 1
ATOM 678 C C . ASP A 1 84 ? 13.422 -11.32 -9.008 1 98.56 84 ASP A C 1
ATOM 680 O O . ASP A 1 84 ? 14.539 -11.734 -8.695 1 98.56 84 ASP A O 1
ATOM 684 N N . ILE A 1 85 ? 13.219 -10.469 -9.945 1 98.38 85 ILE A N 1
ATOM 685 C CA . ILE A 1 85 ? 14.328 -9.867 -10.672 1 98.38 85 ILE A CA 1
ATOM 686 C C . ILE A 1 85 ? 14.953 -8.758 -9.828 1 98.38 85 ILE A C 1
ATOM 688 O O . ILE A 1 85 ? 16.109 -8.375 -10.055 1 98.38 85 ILE A O 1
ATOM 692 N N . ASN A 1 86 ? 14.266 -8.172 -8.891 1 98.06 86 ASN A N 1
ATOM 693 C CA . ASN A 1 86 ? 14.719 -7.125 -7.988 1 98.06 86 ASN A CA 1
ATOM 694 C C . ASN A 1 86 ? 15.5 -7.703 -6.812 1 98.06 86 ASN A C 1
ATOM 696 O O . ASN A 1 86 ? 14.922 -8.344 -5.934 1 98.06 86 ASN A O 1
ATOM 700 N N . LYS A 1 87 ? 16.719 -7.387 -6.734 1 98.19 87 LYS A N 1
ATOM 701 C CA . LYS A 1 87 ? 17.594 -7.918 -5.688 1 98.19 87 LYS A CA 1
ATOM 702 C C . LYS A 1 87 ? 17.109 -7.484 -4.305 1 98.19 87 LYS A C 1
ATOM 704 O O . LYS A 1 87 ? 17.234 -8.234 -3.336 1 98.19 87 LYS A O 1
ATOM 709 N N . ASN A 1 88 ? 16.625 -6.293 -4.172 1 98.25 88 ASN A N 1
ATOM 710 C CA . ASN A 1 88 ? 16.109 -5.809 -2.893 1 98.25 88 ASN A CA 1
ATOM 711 C C . ASN A 1 88 ? 14.906 -6.621 -2.422 1 98.25 88 ASN A C 1
ATOM 713 O O . ASN A 1 88 ? 14.719 -6.809 -1.221 1 98.25 88 ASN A O 1
ATOM 717 N N . ALA A 1 89 ? 14.102 -7.074 -3.332 1 98.38 89 ALA A N 1
ATOM 718 C CA . ALA A 1 89 ? 12.992 -7.953 -2.992 1 98.38 89 ALA A CA 1
ATOM 719 C C . ALA A 1 89 ? 13.492 -9.266 -2.4 1 98.38 89 ALA A C 1
ATOM 721 O O . ALA A 1 89 ? 12.969 -9.742 -1.385 1 98.38 89 ALA A O 1
ATOM 722 N N . CYS A 1 90 ? 14.531 -9.812 -2.998 1 98.69 90 CYS A N 1
ATOM 723 C CA . CYS A 1 90 ? 15.125 -11.039 -2.498 1 98.69 90 CYS A CA 1
ATOM 724 C C . CYS A 1 90 ? 15.664 -10.859 -1.083 1 98.69 90 CYS A C 1
ATOM 726 O O . CYS A 1 90 ? 15.445 -11.703 -0.215 1 98.69 90 CYS A O 1
ATOM 728 N N . ASN A 1 91 ? 16.328 -9.773 -0.897 1 98.5 91 ASN A N 1
ATOM 729 C CA . ASN A 1 91 ? 16.859 -9.477 0.428 1 98.5 91 ASN A CA 1
ATOM 730 C C . ASN A 1 91 ? 15.742 -9.32 1.458 1 98.5 91 ASN A C 1
ATOM 732 O O . ASN A 1 91 ? 15.883 -9.742 2.607 1 98.5 91 ASN A O 1
ATOM 736 N N . CYS A 1 92 ? 14.68 -8.719 1.043 1 98.12 92 CYS A N 1
ATOM 737 C CA . CYS A 1 92 ? 13.539 -8.516 1.929 1 98.12 92 CYS A CA 1
ATOM 738 C C . CYS A 1 92 ? 12.961 -9.852 2.385 1 98.12 92 CYS A C 1
ATOM 740 O O . CYS A 1 92 ? 12.766 -10.078 3.582 1 98.12 92 CYS A O 1
ATOM 742 N N . VAL A 1 93 ? 12.75 -10.75 1.482 1 98.5 93 VAL A N 1
ATOM 743 C CA . VAL A 1 93 ? 12.148 -12.039 1.811 1 98.5 93 VAL A CA 1
ATOM 744 C C . VAL A 1 93 ? 13.125 -12.867 2.645 1 98.5 93 VAL A C 1
ATOM 746 O O . VAL A 1 93 ? 12.711 -13.594 3.555 1 98.5 93 VAL A O 1
ATOM 749 N N . ARG A 1 94 ? 14.406 -12.75 2.305 1 98.5 94 ARG A N 1
ATOM 750 C CA . ARG A 1 94 ? 15.406 -13.438 3.109 1 98.5 94 ARG A CA 1
ATOM 751 C C . ARG A 1 94 ? 15.328 -13 4.57 1 98.5 94 ARG A C 1
ATOM 753 O O . ARG A 1 94 ? 15.336 -13.844 5.473 1 98.5 94 ARG A O 1
ATOM 760 N N . LYS A 1 95 ? 15.258 -11.727 4.777 1 97.94 95 LYS A N 1
ATOM 761 C CA . LYS A 1 95 ? 15.148 -11.188 6.129 1 97.94 95 LYS A CA 1
A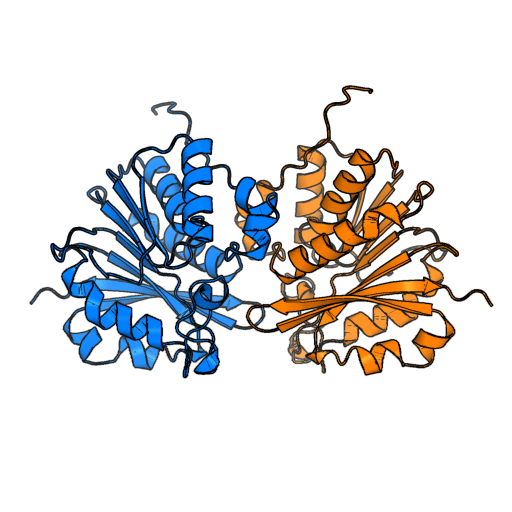TOM 762 C C . LYS A 1 95 ? 13.852 -11.625 6.793 1 97.94 95 LYS A C 1
ATOM 764 O O . LYS A 1 95 ? 13.844 -12.023 7.957 1 97.94 95 LYS A O 1
ATOM 769 N N . LEU A 1 96 ? 12.75 -11.547 6.074 1 96.69 96 LEU A N 1
ATOM 770 C CA . LEU A 1 96 ? 11.445 -11.914 6.613 1 96.69 96 LEU A CA 1
ATOM 771 C C . LEU A 1 96 ? 11.414 -13.375 7.031 1 96.69 96 LEU A C 1
ATOM 773 O O . LEU A 1 96 ? 10.906 -13.711 8.102 1 96.69 96 LEU A O 1
ATOM 777 N N . THR A 1 97 ? 11.914 -14.234 6.188 1 97.81 97 THR A N 1
ATOM 778 C CA . THR A 1 97 ? 11.867 -15.664 6.488 1 97.81 97 THR A CA 1
ATOM 779 C C . THR A 1 97 ? 12.789 -16 7.656 1 97.81 97 THR A C 1
ATOM 781 O O . THR A 1 97 ? 12.461 -16.844 8.484 1 97.81 97 THR A O 1
ATOM 784 N N . ARG A 1 98 ? 13.93 -15.328 7.715 1 97.44 98 ARG A N 1
ATOM 785 C CA . ARG A 1 98 ? 14.82 -15.508 8.859 1 97.44 98 ARG A CA 1
ATOM 786 C C . ARG A 1 98 ? 14.148 -15.078 10.156 1 97.44 98 ARG A C 1
ATOM 788 O O . ARG A 1 98 ? 14.141 -15.82 11.141 1 97.44 98 ARG A O 1
ATOM 795 N N . ASP A 1 99 ? 13.547 -13.914 10.141 1 95.38 99 ASP A N 1
ATOM 796 C CA . ASP A 1 99 ? 12.906 -13.352 11.328 1 95.38 99 ASP A CA 1
ATOM 797 C C . ASP A 1 99 ? 11.75 -14.242 11.797 1 95.38 99 ASP A C 1
ATOM 799 O O . ASP A 1 99 ? 11.469 -14.32 12.992 1 95.38 99 ASP A O 1
ATOM 803 N N . ASN A 1 100 ? 11.094 -14.883 10.875 1 95.94 100 ASN A N 1
ATOM 804 C CA . ASN A 1 100 ? 9.93 -15.688 11.195 1 95.94 100 ASN A CA 1
ATOM 805 C C . ASN A 1 100 ? 10.281 -17.172 11.312 1 95.94 100 ASN A C 1
ATOM 807 O O . ASN A 1 100 ? 9.398 -18.016 11.43 1 95.94 100 ASN A O 1
ATOM 811 N N . LYS A 1 101 ? 11.523 -17.547 11.148 1 96.31 101 LYS A N 1
ATOM 812 C CA . LYS A 1 101 ? 12.047 -18.891 11.312 1 96.31 101 LYS A CA 1
ATOM 813 C C . LYS A 1 101 ? 11.438 -19.844 10.289 1 96.31 101 LYS A C 1
ATOM 815 O O . LYS A 1 101 ? 11.016 -20.953 10.633 1 96.31 101 LYS A O 1
ATOM 820 N N . ILE A 1 102 ? 11.289 -19.391 9.125 1 96.69 102 ILE A N 1
ATOM 821 C CA . ILE A 1 102 ? 10.852 -20.203 8 1 96.69 102 ILE A CA 1
ATOM 822 C C . ILE A 1 102 ? 12.062 -20.656 7.188 1 96.69 102 ILE A C 1
ATOM 824 O O . ILE A 1 102 ? 12.75 -19.844 6.578 1 96.69 102 ILE A O 1
ATOM 828 N N . SER A 1 103 ? 12.281 -21.906 7.117 1 96.44 103 SER A N 1
ATOM 829 C CA . SER A 1 103 ? 13.531 -22.406 6.551 1 96.44 103 SER A CA 1
ATOM 830 C C . SER A 1 103 ? 13.305 -23.062 5.195 1 96.44 103 SER A C 1
ATOM 832 O O . SER A 1 103 ? 14.242 -23.266 4.43 1 96.44 103 SER A O 1
ATOM 834 N N . ASN A 1 104 ? 12.148 -23.469 4.926 1 97.31 104 ASN A N 1
ATOM 835 C CA . ASN A 1 104 ? 11.875 -24.172 3.678 1 97.31 104 ASN A CA 1
ATOM 836 C C . ASN A 1 104 ? 11.555 -23.203 2.543 1 97.31 104 ASN A C 1
ATOM 838 O O . ASN A 1 104 ? 10.516 -23.328 1.89 1 97.31 104 ASN A O 1
ATOM 842 N N . VAL A 1 105 ? 12.406 -22.234 2.256 1 98.38 105 VAL A N 1
ATOM 843 C CA . VAL A 1 105 ? 12.211 -21.219 1.232 1 98.38 105 VAL A CA 1
ATOM 844 C C . VAL A 1 105 ? 13.453 -21.141 0.348 1 98.38 105 VAL A C 1
ATOM 846 O O . VAL A 1 105 ? 14.586 -21.141 0.849 1 98.38 105 VAL A O 1
ATOM 849 N N . GLU A 1 106 ? 13.328 -21.203 -0.901 1 98.25 106 GLU A N 1
ATOM 850 C CA . GLU A 1 106 ? 14.367 -20.938 -1.888 1 98.25 106 GLU A CA 1
ATOM 851 C C . GLU A 1 106 ? 14.156 -19.578 -2.562 1 98.25 106 GLU A C 1
ATOM 853 O O . GLU A 1 106 ? 13.125 -19.359 -3.211 1 98.25 106 GLU A O 1
ATOM 858 N N . ILE A 1 107 ? 15.047 -18.703 -2.375 1 98.69 107 ILE A N 1
ATOM 859 C CA . ILE A 1 107 ? 14.961 -17.359 -2.93 1 98.69 107 ILE A CA 1
ATOM 860 C C . ILE A 1 107 ? 15.914 -17.219 -4.117 1 98.69 107 ILE A C 1
ATOM 862 O O . ILE A 1 107 ? 17.125 -17.453 -3.986 1 98.69 107 ILE A O 1
ATOM 866 N N . ILE A 1 108 ? 15.391 -16.844 -5.254 1 98.31 108 ILE A N 1
ATOM 867 C CA . ILE A 1 108 ? 16.203 -16.781 -6.473 1 98.31 108 ILE A CA 1
ATOM 868 C C . ILE A 1 108 ? 16.047 -15.398 -7.117 1 98.31 108 ILE A C 1
ATOM 870 O O . ILE A 1 108 ? 14.938 -14.953 -7.395 1 98.31 108 ILE A O 1
ATOM 874 N N . ASN A 1 109 ? 17.125 -14.664 -7.312 1 98.19 109 ASN A N 1
ATOM 875 C CA . ASN A 1 109 ? 17.141 -13.414 -8.062 1 98.19 109 ASN A CA 1
ATOM 876 C C . ASN A 1 109 ? 17.25 -13.664 -9.562 1 98.19 109 ASN A C 1
ATOM 878 O O . ASN A 1 109 ? 18.359 -13.867 -10.086 1 98.19 109 ASN A O 1
ATOM 882 N N . ASN A 1 110 ? 16.078 -13.617 -10.211 1 96.88 110 ASN A N 1
ATOM 883 C CA . ASN A 1 110 ? 16.062 -14.023 -11.609 1 96.88 110 ASN A CA 1
ATOM 884 C C . ASN A 1 110 ? 14.914 -13.352 -12.367 1 96.88 110 ASN A C 1
ATOM 886 O O . ASN A 1 110 ? 14.016 -12.766 -11.758 1 96.88 110 ASN A O 1
ATOM 890 N N . ASP A 1 111 ? 15.031 -13.406 -13.695 1 97.12 111 ASP A N 1
ATOM 891 C CA . ASP A 1 111 ? 13.969 -12.984 -14.594 1 97.12 111 ASP A CA 1
ATOM 892 C C . ASP A 1 111 ? 13.07 -14.156 -14.977 1 97.12 111 ASP A C 1
ATOM 894 O O . ASP A 1 111 ? 13.461 -15.008 -15.773 1 97.12 111 ASP A O 1
ATOM 898 N N . LEU A 1 112 ? 11.82 -14.133 -14.445 1 97.44 112 LEU A N 1
ATOM 899 C CA . LEU A 1 112 ? 10.844 -15.188 -14.688 1 97.44 112 LEU A CA 1
ATOM 900 C C . LEU A 1 112 ? 11.484 -16.562 -14.539 1 97.44 112 LEU A C 1
ATOM 902 O O . LEU A 1 112 ? 12.023 -16.891 -13.477 1 97.44 112 LEU A O 1
ATOM 906 N N . PHE A 1 113 ? 11.414 -17.391 -15.516 1 97.25 113 PHE A N 1
ATOM 907 C CA . PHE A 1 113 ? 11.805 -18.781 -15.352 1 97.25 113 PHE A CA 1
ATOM 908 C C . PHE A 1 113 ? 13.227 -19.016 -15.859 1 97.25 113 PHE A C 1
ATOM 910 O O . PHE A 1 113 ? 13.641 -20.156 -16.062 1 97.25 113 PHE A O 1
ATOM 917 N N . ASN A 1 114 ? 13.984 -17.938 -15.984 1 94.94 114 ASN A N 1
ATOM 918 C CA . ASN A 1 114 ? 15.367 -18.109 -16.422 1 94.94 114 ASN A CA 1
ATOM 919 C C . ASN A 1 114 ? 16.141 -19.031 -15.477 1 94.94 114 ASN A C 1
ATOM 921 O O . ASN A 1 114 ? 16.047 -18.891 -14.25 1 94.94 114 ASN A O 1
ATOM 925 N N . ASN A 1 115 ? 16.781 -20.047 -15.922 1 90.69 115 ASN A N 1
ATOM 926 C CA . ASN A 1 115 ? 17.656 -20.984 -15.227 1 90.69 115 ASN A CA 1
ATOM 927 C C . ASN A 1 115 ? 16.859 -21.859 -14.25 1 90.69 115 ASN A C 1
ATOM 929 O O . ASN A 1 115 ? 17.406 -22.312 -13.242 1 90.69 115 ASN A O 1
ATOM 933 N N . ILE A 1 116 ? 15.609 -21.922 -14.414 1 95.12 116 ILE A N 1
ATOM 934 C CA . ILE A 1 116 ? 14.789 -22.859 -13.656 1 95.12 116 ILE A CA 1
ATOM 935 C C . ILE A 1 116 ? 14.516 -24.109 -14.508 1 95.12 116 ILE A C 1
ATOM 937 O O . ILE A 1 116 ? 14.203 -24 -15.695 1 95.12 116 ILE A O 1
ATOM 941 N N . LYS A 1 117 ? 14.617 -25.25 -13.938 1 94.19 117 LYS A N 1
ATOM 942 C CA . LYS A 1 117 ? 14.406 -26.5 -14.656 1 94.19 117 LYS A CA 1
ATOM 943 C C . LYS A 1 117 ? 12.945 -26.672 -15.055 1 94.19 117 LYS A C 1
ATOM 945 O O . LYS A 1 117 ? 12.039 -26.375 -14.273 1 94.19 117 LYS A O 1
ATOM 950 N N . LYS A 1 118 ? 12.758 -27.109 -16.234 1 94.75 118 LYS A N 1
ATOM 951 C CA . LYS A 1 118 ? 11.43 -27.422 -16.75 1 94.75 118 LYS A CA 1
ATOM 952 C C . LYS A 1 118 ? 11 -28.828 -16.344 1 94.75 118 LYS A C 1
ATOM 954 O O . LYS A 1 118 ? 11.117 -29.781 -17.125 1 94.75 118 LYS A O 1
ATOM 959 N N . CYS A 1 119 ? 10.477 -29.031 -15.164 1 93.44 119 CYS A N 1
ATOM 960 C CA . CYS A 1 119 ? 10.148 -30.375 -14.695 1 93.44 119 CYS A CA 1
ATOM 961 C C . CYS A 1 119 ? 8.797 -30.391 -13.992 1 93.44 119 CYS A C 1
ATOM 963 O O . CYS A 1 119 ? 8.539 -31.25 -13.148 1 93.44 119 CYS A O 1
ATOM 965 N N . GLN A 1 120 ? 7.992 -29.359 -14.297 1 95.62 120 GLN A N 1
ATOM 966 C CA . GLN A 1 120 ? 6.625 -29.281 -13.805 1 95.62 120 GLN A CA 1
ATOM 967 C C . GLN A 1 120 ? 6.57 -29.516 -12.297 1 95.62 120 GLN A C 1
ATOM 969 O O . GLN A 1 120 ? 5.789 -30.344 -11.812 1 95.62 120 GLN A O 1
ATOM 974 N N . GLN A 1 121 ? 7.359 -28.797 -11.625 1 95.38 121 GLN A N 1
ATOM 975 C CA . GLN A 1 121 ? 7.578 -29.109 -10.219 1 95.38 121 GLN A CA 1
ATOM 976 C C . GLN A 1 121 ? 6.645 -28.297 -9.328 1 95.38 121 GLN A C 1
ATOM 978 O O . GLN A 1 121 ? 6.48 -28.609 -8.141 1 95.38 121 GLN A O 1
ATOM 983 N N . PHE A 1 122 ? 6.035 -27.266 -9.867 1 97.81 122 PHE A N 1
ATOM 984 C CA . PHE A 1 122 ? 5.277 -26.375 -9 1 97.81 122 PHE A CA 1
ATOM 985 C C . PHE A 1 122 ? 3.812 -26.781 -8.945 1 97.81 122 PHE A C 1
ATOM 987 O O . PHE A 1 122 ? 3.152 -26.875 -9.984 1 97.81 122 PHE A O 1
ATOM 994 N N . ASP A 1 123 ? 3.301 -26.969 -7.711 1 97.69 123 ASP A N 1
ATOM 995 C CA . ASP A 1 123 ? 1.902 -27.344 -7.512 1 97.69 123 ASP A CA 1
ATOM 996 C C . ASP A 1 123 ? 1.021 -26.094 -7.379 1 97.69 123 ASP A C 1
ATOM 998 O O . ASP A 1 123 ? -0.191 -26.172 -7.598 1 97.69 123 ASP A O 1
ATOM 1002 N N . LEU A 1 124 ? 1.598 -25.062 -6.926 1 97.94 124 LEU A N 1
ATOM 1003 C CA . LEU A 1 124 ? 0.929 -23.766 -6.754 1 97.94 124 LEU A CA 1
ATOM 1004 C C . LEU A 1 124 ? 1.814 -22.625 -7.238 1 97.94 124 LEU A C 1
ATOM 1006 O O . LEU A 1 124 ? 2.99 -22.547 -6.875 1 97.94 124 LEU A O 1
ATOM 1010 N N . ILE A 1 125 ? 1.238 -21.781 -8.078 1 98.69 125 ILE A N 1
ATOM 1011 C CA . ILE A 1 125 ? 1.989 -20.625 -8.562 1 98.69 125 ILE A CA 1
ATOM 1012 C C . ILE A 1 125 ? 1.165 -19.359 -8.367 1 98.69 125 ILE A C 1
ATOM 1014 O O . ILE A 1 125 ? 0.001 -19.297 -8.773 1 98.69 125 ILE A O 1
ATOM 1018 N N . LEU A 1 126 ? 1.702 -18.422 -7.688 1 98.88 126 LEU A N 1
ATOM 1019 C CA . LEU A 1 126 ? 1.13 -17.094 -7.539 1 98.88 126 LEU A CA 1
ATOM 1020 C C . LEU A 1 126 ? 1.884 -16.078 -8.391 1 98.88 126 LEU A C 1
ATOM 1022 O O . LEU A 1 126 ? 3.115 -16.094 -8.43 1 98.88 126 LEU A O 1
ATOM 1026 N N . PHE A 1 127 ? 1.147 -15.219 -9.031 1 98.88 127 PHE A N 1
ATOM 1027 C CA . PHE A 1 127 ? 1.815 -14.18 -9.797 1 98.88 127 PHE A CA 1
ATOM 1028 C C . PHE A 1 127 ? 0.999 -12.891 -9.797 1 98.88 127 PHE A C 1
ATOM 1030 O O . PHE A 1 127 ? -0.072 -12.828 -10.398 1 98.88 127 PHE A O 1
ATOM 1037 N N . ASN A 1 128 ? 1.429 -11.969 -9.039 1 98.5 128 ASN A N 1
ATOM 1038 C CA . ASN A 1 128 ? 1.034 -10.57 -9.156 1 98.5 128 ASN A CA 1
ATOM 1039 C C . ASN A 1 128 ? 2.01 -9.781 -10.023 1 98.5 128 ASN A C 1
ATOM 1041 O O . ASN A 1 128 ? 2.963 -9.188 -9.516 1 98.5 128 ASN A O 1
ATOM 1045 N N . PRO A 1 129 ? 1.814 -9.766 -11.312 1 98.44 129 PRO A N 1
ATOM 1046 C CA . PRO A 1 129 ? 2.799 -9.258 -12.273 1 98.44 129 PRO A CA 1
ATOM 1047 C C . PRO A 1 129 ? 2.807 -7.73 -12.352 1 98.44 129 PRO A C 1
ATOM 1049 O O . PRO A 1 129 ? 1.889 -7.078 -11.844 1 98.44 129 PRO A O 1
ATOM 1052 N N . PRO A 1 130 ? 3.957 -7.23 -12.906 1 96.69 130 PRO A N 1
ATOM 1053 C CA . PRO A 1 130 ? 3.807 -5.844 -13.359 1 96.69 130 PRO A CA 1
ATOM 1054 C C . PRO A 1 130 ? 2.709 -5.684 -14.406 1 96.69 130 PRO A C 1
ATOM 1056 O O . PRO A 1 130 ? 2.729 -6.363 -15.438 1 96.69 130 PRO A O 1
ATOM 1059 N N . TYR A 1 131 ? 1.754 -4.836 -14.109 1 96.62 131 TYR A N 1
ATOM 1060 C CA . TYR A 1 131 ? 0.581 -4.812 -14.977 1 96.62 131 TYR A CA 1
ATOM 1061 C C . TYR A 1 131 ? 0.241 -3.389 -15.398 1 96.62 131 TYR A C 1
ATOM 1063 O O . TYR A 1 131 ? -0.77 -3.158 -16.062 1 96.62 131 TYR A O 1
ATOM 1071 N N . VAL A 1 132 ? 1.036 -2.4 -14.992 1 93.25 132 VAL A N 1
ATOM 1072 C CA . VAL A 1 132 ? 0.76 -1.003 -15.305 1 93.25 132 VAL A CA 1
ATOM 1073 C C . VAL A 1 132 ? 1.172 -0.703 -16.75 1 93.25 132 VAL A C 1
ATOM 1075 O O . VAL A 1 132 ? 2.232 -1.141 -17.203 1 93.25 132 VAL A O 1
ATOM 1078 N N . VAL A 1 133 ? 0.331 -0.013 -17.453 1 93.69 133 VAL A N 1
ATOM 1079 C CA . VAL A 1 133 ? 0.677 0.442 -18.797 1 93.69 133 VAL A CA 1
ATOM 1080 C C . VAL A 1 133 ? 1.82 1.45 -18.719 1 93.69 133 VAL A C 1
ATOM 1082 O O . VAL A 1 133 ? 1.702 2.484 -18.062 1 93.69 133 VAL A O 1
ATOM 1085 N N . THR A 1 134 ? 2.877 1.127 -19.312 1 93.19 134 THR A N 1
ATOM 1086 C CA . THR A 1 134 ? 4.043 2.004 -19.312 1 93.19 134 THR A CA 1
ATOM 1087 C C . THR A 1 134 ? 4.688 2.053 -20.688 1 93.19 134 THR A C 1
ATOM 1089 O O . THR A 1 134 ? 4.355 1.249 -21.562 1 93.19 134 THR A O 1
ATOM 1092 N N . GLY A 1 135 ? 5.551 3.039 -20.844 1 92.81 135 GLY A N 1
ATOM 1093 C CA . GLY A 1 135 ? 6.359 3.098 -22.062 1 92.81 135 GLY A CA 1
ATOM 1094 C C . GLY A 1 135 ? 7.48 2.076 -22.078 1 92.81 135 GLY A C 1
ATOM 1095 O O . GLY A 1 135 ? 7.766 1.438 -21.062 1 92.81 135 GLY A O 1
ATOM 1096 N N . GLN A 1 136 ? 8.055 1.881 -23.234 1 92.38 136 GLN A N 1
ATOM 1097 C CA . GLN A 1 136 ? 9.117 0.899 -23.406 1 92.38 136 GLN A CA 1
ATOM 1098 C C . GLN A 1 136 ? 10.359 1.297 -22.609 1 92.38 136 GLN A C 1
ATOM 1100 O O . GLN A 1 136 ? 11.117 0.436 -22.156 1 92.38 136 GLN A O 1
ATOM 1105 N N . ASP A 1 137 ? 10.523 2.559 -22.328 1 91.44 137 ASP A N 1
ATOM 1106 C CA . ASP A 1 137 ? 11.688 3.061 -21.609 1 91.44 137 ASP A CA 1
ATOM 1107 C C . ASP A 1 137 ? 11.672 2.596 -20.156 1 91.44 137 ASP A C 1
ATOM 1109 O O . ASP A 1 137 ? 12.703 2.604 -19.484 1 91.44 137 ASP A O 1
ATOM 1113 N N . GLU A 1 138 ? 10.531 2.168 -19.688 1 91.38 138 GLU A N 1
ATOM 1114 C CA . GLU A 1 138 ? 10.398 1.724 -18.312 1 91.38 138 GLU A CA 1
ATOM 1115 C C . GLU A 1 138 ? 10.531 0.207 -18.203 1 91.38 138 GLU A C 1
ATOM 1117 O O . GLU A 1 138 ? 10.562 -0.342 -17.094 1 91.38 138 GLU A O 1
ATOM 1122 N N . MET A 1 139 ? 10.617 -0.369 -19.281 1 92.69 139 MET A N 1
ATOM 1123 C CA . MET A 1 139 ? 10.664 -1.828 -19.297 1 92.69 139 MET A CA 1
ATOM 1124 C C . MET A 1 139 ? 12.094 -2.33 -19.094 1 92.69 139 MET A C 1
ATOM 1126 O O . MET A 1 139 ? 13.047 -1.556 -19.172 1 92.69 139 MET A O 1
ATOM 1130 N N . ASN A 1 140 ? 12.18 -3.627 -18.703 1 91.19 140 ASN A N 1
ATOM 1131 C CA . ASN A 1 140 ? 13.445 -4.344 -18.578 1 91.19 140 ASN A CA 1
ATOM 1132 C C . ASN A 1 140 ? 14.336 -3.713 -17.5 1 91.19 140 ASN A C 1
ATOM 1134 O O . ASN A 1 140 ? 15.547 -3.586 -17.688 1 91.19 140 ASN A O 1
ATOM 1138 N N . ARG A 1 141 ? 13.781 -3.209 -16.5 1 92.44 141 ARG A N 1
ATOM 1139 C CA . ARG A 1 141 ? 14.484 -2.736 -15.312 1 92.44 141 ARG A CA 1
ATOM 1140 C C . ARG A 1 141 ? 14.602 -3.84 -14.266 1 92.44 141 ARG A C 1
ATOM 1142 O O . ARG A 1 141 ? 13.953 -4.883 -14.383 1 92.44 141 ARG A O 1
ATOM 1149 N N . THR A 1 142 ? 15.508 -3.6 -13.312 1 93.69 142 THR A N 1
ATOM 1150 C CA . THR A 1 142 ? 15.68 -4.605 -12.273 1 93.69 142 THR A CA 1
ATOM 1151 C C . THR A 1 142 ? 15.43 -4.008 -10.891 1 93.69 142 THR A C 1
ATOM 1153 O O . THR A 1 142 ? 15.672 -4.656 -9.875 1 93.69 142 THR A O 1
ATOM 1156 N N . ASP A 1 143 ? 15.039 -2.783 -10.875 1 93.38 143 ASP A N 1
ATOM 1157 C CA . ASP A 1 143 ? 14.695 -2.104 -9.625 1 93.38 143 ASP A CA 1
ATOM 1158 C C . ASP A 1 143 ? 13.188 -2.109 -9.398 1 93.38 143 ASP A C 1
ATOM 1160 O O . ASP A 1 143 ? 12.477 -2.959 -9.938 1 93.38 143 ASP A O 1
ATOM 1164 N N . ILE A 1 144 ? 12.734 -1.287 -8.539 1 91.81 144 ILE A N 1
ATOM 1165 C CA . ILE A 1 144 ? 11.336 -1.313 -8.125 1 91.81 144 ILE A CA 1
ATOM 1166 C C . ILE A 1 144 ? 10.438 -1.063 -9.328 1 91.81 144 ILE A C 1
ATOM 1168 O O . ILE A 1 144 ? 9.281 -1.499 -9.352 1 91.81 144 ILE A O 1
ATOM 1172 N N . VAL A 1 145 ? 10.93 -0.438 -10.352 1 91 145 VAL A N 1
ATOM 1173 C CA . VAL A 1 145 ? 10.141 -0.146 -11.547 1 91 145 VAL A CA 1
ATOM 1174 C C . VAL A 1 145 ? 9.719 -1.45 -12.219 1 91 145 VAL A C 1
ATOM 1176 O O . VAL A 1 145 ? 8.633 -1.532 -12.805 1 91 145 VAL A O 1
ATOM 1179 N N . SER A 1 146 ? 10.461 -2.477 -12.062 1 93.75 146 SER A N 1
ATOM 1180 C CA . SER A 1 146 ? 10.164 -3.779 -12.641 1 93.75 146 SER A CA 1
ATOM 1181 C C . SER A 1 146 ? 8.93 -4.402 -11.992 1 93.75 146 SER A C 1
ATOM 1183 O O . SER A 1 146 ? 8.352 -5.348 -12.531 1 93.75 146 SER A O 1
ATOM 1185 N N . SER A 1 147 ? 8.539 -3.902 -10.867 1 93.5 147 SER A N 1
ATOM 1186 C CA . SER A 1 147 ? 7.414 -4.469 -10.141 1 93.5 147 SER A CA 1
ATOM 1187 C C . SER A 1 147 ? 6.086 -3.98 -10.703 1 93.5 147 SER A C 1
ATOM 1189 O O . SER A 1 147 ? 5.031 -4.551 -10.406 1 93.5 147 SER A O 1
ATOM 1191 N N . TYR A 1 148 ? 6.18 -2.99 -11.516 1 93.19 148 TYR A N 1
ATOM 1192 C CA . TYR A 1 148 ? 4.879 -2.516 -11.977 1 93.19 148 TYR A CA 1
ATOM 1193 C C . TYR A 1 148 ? 4.875 -2.287 -13.477 1 93.19 148 TYR A C 1
ATOM 1195 O O . TYR A 1 148 ? 3.812 -2.201 -14.102 1 93.19 148 TYR A O 1
ATOM 1203 N N . ALA A 1 149 ? 5.984 -2.145 -14.141 1 94.25 149 ALA A N 1
ATOM 1204 C CA . ALA A 1 149 ? 6.066 -1.784 -15.555 1 94.25 149 ALA A CA 1
ATOM 1205 C C . ALA A 1 149 ? 5.684 -2.965 -16.438 1 94.25 149 ALA A C 1
ATOM 1207 O O . ALA A 1 149 ? 6.465 -3.904 -16.609 1 94.25 149 ALA A O 1
ATOM 1208 N N . GLY A 1 150 ? 4.516 -2.814 -17.062 1 96.12 150 GLY A N 1
ATOM 1209 C CA . GLY A 1 150 ? 3.988 -3.928 -17.844 1 96.12 150 GLY A CA 1
ATOM 1210 C C . GLY A 1 150 ? 4.027 -3.684 -19.328 1 96.12 150 GLY A C 1
ATOM 1211 O O . GLY A 1 150 ? 3.559 -4.516 -20.109 1 96.12 150 GLY A O 1
ATOM 1212 N N . GLY A 1 151 ? 4.531 -2.566 -19.75 1 95.81 151 GLY A N 1
ATOM 1213 C CA . GLY A 1 151 ? 4.625 -2.289 -21.172 1 95.81 151 GLY A CA 1
ATOM 1214 C C . GLY A 1 151 ? 3.311 -1.847 -21.781 1 95.81 151 GLY A C 1
ATOM 1215 O O . GLY A 1 151 ? 2.441 -1.321 -21.078 1 95.81 151 GLY A O 1
ATOM 1216 N N . LYS A 1 152 ? 3.275 -2.186 -23.109 1 93.56 152 LYS A N 1
ATOM 1217 C CA . LYS A 1 152 ? 2.082 -1.81 -23.859 1 93.56 152 LYS A CA 1
ATOM 1218 C C . LYS A 1 152 ? 0.846 -2.523 -23.312 1 93.56 152 LYS A C 1
ATOM 1220 O O . LYS A 1 152 ? 0.838 -3.75 -23.188 1 93.56 152 LYS A O 1
ATOM 1225 N N . HIS A 1 153 ? -0.078 -1.959 -22.906 1 96.25 153 HIS A N 1
ATOM 1226 C CA . HIS A 1 153 ? -1.328 -2.434 -22.328 1 96.25 153 HIS A CA 1
ATOM 1227 C C . HIS A 1 153 ? -1.088 -3.104 -20.969 1 96.25 153 HIS A C 1
ATOM 1229 O O . HIS A 1 153 ? -1.923 -3.881 -20.5 1 96.25 153 HIS A O 1
ATOM 1235 N N . GLY A 1 154 ? 0.163 -3.07 -20.516 1 97.12 154 GLY A N 1
ATOM 1236 C CA . GLY A 1 154 ? 0.475 -3.584 -19.188 1 97.12 154 GLY A CA 1
ATOM 1237 C C . GLY A 1 154 ? 0.49 -5.098 -19.125 1 97.12 154 GLY A C 1
ATOM 1238 O O . GLY A 1 154 ? 0.214 -5.684 -18.078 1 97.12 154 GLY A O 1
ATOM 1239 N N . ARG A 1 155 ? 0.75 -5.793 -20.203 1 98.19 155 ARG A N 1
ATOM 1240 C CA . ARG A 1 155 ? 0.538 -7.234 -20.156 1 98.19 155 ARG A CA 1
ATOM 1241 C C . ARG A 1 155 ? 1.704 -7.98 -20.797 1 98.19 155 ARG A C 1
ATOM 1243 O O . ARG A 1 155 ? 1.617 -9.188 -21.047 1 98.19 155 ARG A O 1
ATOM 1250 N N . GLU A 1 156 ? 2.812 -7.281 -21.125 1 97.81 156 GLU A N 1
ATOM 1251 C CA . GLU A 1 156 ? 3.945 -7.918 -21.797 1 97.81 156 GLU A CA 1
ATOM 1252 C C . GLU A 1 156 ? 4.559 -9.008 -20.922 1 97.81 156 GLU A C 1
ATOM 1254 O O . GLU A 1 156 ? 4.824 -10.117 -21.406 1 97.81 156 GLU A O 1
ATOM 1259 N N . ILE A 1 157 ? 4.75 -8.719 -19.672 1 98.12 157 ILE A N 1
ATOM 1260 C CA . ILE A 1 157 ? 5.352 -9.68 -18.75 1 98.12 157 ILE A CA 1
ATOM 1261 C C . ILE A 1 157 ? 4.355 -10.797 -18.453 1 98.12 157 ILE A C 1
ATOM 1263 O O . ILE A 1 157 ? 4.742 -11.961 -18.328 1 98.12 157 ILE A O 1
ATOM 1267 N N . ILE A 1 158 ? 3.082 -10.469 -18.406 1 98.62 158 ILE A N 1
ATOM 1268 C CA . ILE A 1 158 ? 2.008 -11.43 -18.172 1 98.62 158 ILE A CA 1
ATOM 1269 C C . ILE A 1 158 ? 2.012 -12.477 -19.281 1 98.62 158 ILE A C 1
ATOM 1271 O O . ILE A 1 158 ? 2.002 -13.68 -19.016 1 98.62 158 ILE A O 1
ATOM 1275 N N . LEU A 1 159 ? 2.066 -12.008 -20.5 1 98.06 159 LEU A N 1
ATOM 1276 C CA . LEU A 1 159 ? 2.02 -12.906 -21.641 1 98.06 159 LEU A CA 1
ATOM 1277 C C . LEU A 1 159 ? 3.27 -13.781 -21.703 1 98.06 159 LEU A C 1
ATOM 1279 O O . LEU A 1 159 ? 3.184 -14.977 -21.984 1 98.06 159 LEU A O 1
ATOM 1283 N N . LYS A 1 160 ? 4.43 -13.195 -21.438 1 97.44 160 LYS A N 1
ATOM 1284 C CA . LYS A 1 160 ? 5.664 -13.969 -21.375 1 97.44 160 LYS A CA 1
ATOM 1285 C C . LYS A 1 160 ? 5.551 -15.102 -20.359 1 97.44 160 LYS A C 1
ATOM 1287 O O . LYS A 1 160 ? 5.949 -16.234 -20.641 1 97.44 160 LYS A O 1
ATOM 1292 N N . PHE A 1 161 ? 5.004 -14.844 -19.266 1 98.56 161 PHE A N 1
ATOM 1293 C CA . PHE A 1 161 ? 4.816 -15.82 -18.188 1 98.56 161 PHE A CA 1
ATOM 1294 C C . PHE A 1 161 ? 3.869 -16.922 -18.641 1 98.56 161 PHE A C 1
ATOM 1296 O O . PHE A 1 161 ? 4.195 -18.109 -18.531 1 98.56 161 PHE A O 1
ATOM 1303 N N . LEU A 1 162 ? 2.707 -16.547 -19.141 1 98.56 162 LEU A N 1
ATOM 1304 C CA . LEU A 1 162 ? 1.651 -17.484 -19.484 1 98.56 162 LEU A CA 1
ATOM 1305 C C . LEU A 1 162 ? 2.094 -18.422 -20.609 1 98.56 162 LEU A C 1
ATOM 1307 O O . LEU A 1 162 ? 1.701 -19.594 -20.656 1 98.56 162 LEU A O 1
ATOM 1311 N N . LEU A 1 163 ? 2.91 -17.906 -21.453 1 96.88 163 LEU A N 1
ATOM 1312 C CA . LEU A 1 163 ? 3.373 -18.688 -22.594 1 96.88 163 LEU A CA 1
ATOM 1313 C C . LEU A 1 163 ? 4.43 -19.703 -22.156 1 96.88 163 LEU A C 1
ATOM 1315 O O . LEU A 1 163 ? 4.703 -20.672 -22.875 1 96.88 163 LEU A O 1
ATOM 1319 N N . SER A 1 164 ? 4.988 -19.562 -20.953 1 97.12 164 SER A N 1
ATOM 1320 C CA . SER A 1 164 ? 6.098 -20.422 -20.531 1 97.12 164 SER A CA 1
ATOM 1321 C C . SER A 1 164 ? 5.707 -21.297 -19.359 1 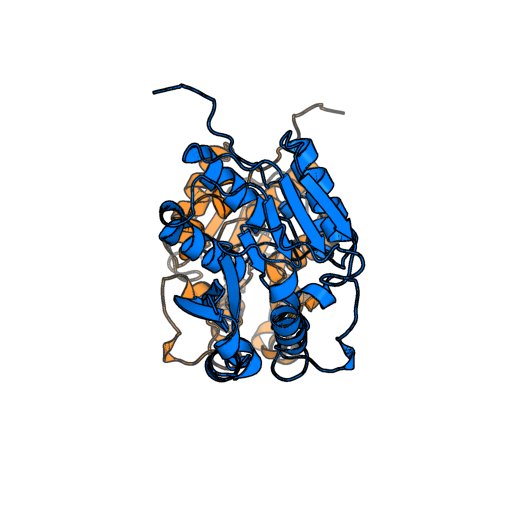97.12 164 SER A C 1
ATOM 1323 O O . SER A 1 164 ? 6.266 -22.375 -19.172 1 97.12 164 SER A O 1
ATOM 1325 N N . VAL A 1 165 ? 4.734 -20.969 -18.578 1 98.38 165 VAL A N 1
ATOM 1326 C CA . VAL A 1 165 ? 4.492 -21.516 -17.25 1 98.38 165 VAL A CA 1
ATOM 1327 C C . VAL A 1 165 ? 4.031 -22.953 -17.359 1 98.38 165 VAL A C 1
ATOM 1329 O O . VAL A 1 165 ? 4.172 -23.734 -16.422 1 98.38 165 VAL A O 1
ATOM 1332 N N . HIS A 1 166 ? 3.537 -23.359 -18.484 1 97.62 166 HIS A N 1
ATOM 1333 C CA . HIS A 1 166 ? 3.008 -24.703 -18.703 1 97.62 166 HIS A CA 1
ATOM 1334 C C . HIS A 1 166 ? 4.07 -25.766 -18.422 1 97.62 166 HIS A C 1
ATOM 1336 O O . HIS A 1 166 ? 3.762 -26.844 -17.906 1 97.62 166 HIS A O 1
ATOM 1342 N N . GLU A 1 167 ? 5.309 -25.438 -18.719 1 97.19 167 GLU A N 1
ATOM 1343 C CA . GLU A 1 167 ? 6.414 -26.375 -18.562 1 97.19 167 GLU A CA 1
ATOM 1344 C C . GLU A 1 167 ? 6.855 -26.484 -17.109 1 97.19 167 GLU A C 1
ATOM 1346 O O . GLU A 1 167 ? 7.648 -27.359 -16.75 1 97.19 167 GLU A O 1
ATOM 1351 N N . TYR A 1 168 ? 6.332 -25.672 -16.25 1 98.25 168 TYR A N 1
ATOM 1352 C CA . TYR A 1 168 ? 6.844 -25.578 -14.891 1 98.25 168 TYR A CA 1
ATOM 1353 C C . TYR A 1 168 ? 5.777 -25.984 -13.875 1 98.25 168 TYR A C 1
ATOM 1355 O O . TYR A 1 168 ? 6.098 -26.406 -12.766 1 98.25 168 TYR A O 1
ATOM 1363 N N . VAL A 1 169 ? 4.527 -25.812 -14.219 1 98.06 169 VAL A N 1
ATOM 1364 C CA . VAL A 1 169 ? 3.438 -26.125 -13.305 1 98.06 169 VAL A CA 1
ATOM 1365 C C . VAL A 1 169 ? 3.098 -27.609 -13.422 1 98.06 169 VAL A C 1
ATOM 1367 O O . VAL A 1 169 ? 3.088 -28.172 -14.516 1 98.06 169 VAL A O 1
ATOM 1370 N N . SER A 1 170 ? 2.879 -28.297 -12.344 1 96.62 170 SER A N 1
ATOM 1371 C CA . SER A 1 170 ? 2.564 -29.734 -12.328 1 96.62 170 SER A CA 1
ATOM 1372 C C . SER A 1 170 ? 1.225 -30 -13 1 96.62 170 SER A C 1
ATOM 1374 O O . SER A 1 170 ? 0.442 -29.078 -13.242 1 96.62 170 SER A O 1
ATOM 1376 N N . ASN A 1 171 ? 0.955 -31.203 -13.25 1 95.12 171 ASN A N 1
ATOM 1377 C CA . ASN A 1 171 ? -0.26 -31.578 -13.969 1 95.12 171 ASN A CA 1
ATOM 1378 C C . ASN A 1 171 ? -1.513 -31.203 -13.18 1 95.12 171 ASN A C 1
ATOM 1380 O O . ASN A 1 171 ? -2.537 -30.844 -13.766 1 95.12 171 ASN A O 1
ATOM 1384 N N . ASN A 1 172 ? -1.423 -31.25 -11.898 1 94.31 172 ASN A N 1
ATOM 1385 C CA . ASN A 1 172 ? -2.553 -30.891 -11.047 1 94.31 172 ASN A CA 1
ATOM 1386 C C . ASN A 1 172 ? -2.346 -29.531 -10.383 1 94.31 172 ASN A C 1
ATOM 1388 O O . ASN A 1 172 ? -3.006 -29.203 -9.398 1 94.31 172 ASN A O 1
ATOM 1392 N N . GLY A 1 173 ? -1.339 -28.844 -10.906 1 96.5 173 GLY A N 1
ATOM 1393 C CA . GLY A 1 173 ? -0.997 -27.578 -10.297 1 96.5 173 GLY A CA 1
ATOM 1394 C C . GLY A 1 173 ? -2.004 -26.484 -10.594 1 96.5 173 GLY A C 1
ATOM 1395 O O . GLY A 1 173 ? -2.82 -26.609 -11.508 1 96.5 173 GLY A O 1
ATOM 1396 N N . VAL A 1 174 ? -2 -25.469 -9.805 1 97.75 174 VAL A N 1
ATOM 1397 C CA . VAL A 1 174 ? -2.91 -24.344 -9.93 1 97.75 174 VAL A CA 1
ATOM 1398 C C . VAL A 1 174 ? -2.113 -23.031 -10 1 97.75 174 VAL A C 1
ATOM 1400 O O . VAL A 1 174 ? -1.119 -22.875 -9.289 1 97.75 174 VAL A O 1
ATOM 1403 N N . ILE A 1 175 ? -2.543 -22.172 -10.875 1 98.69 175 ILE A N 1
ATOM 1404 C CA . ILE A 1 175 ? -1.938 -20.859 -11.023 1 98.69 175 ILE A CA 1
ATOM 1405 C C . ILE A 1 175 ? -2.943 -19.781 -10.609 1 98.69 175 ILE A C 1
ATOM 1407 O O . ILE A 1 175 ? -4.086 -19.781 -11.078 1 98.69 175 ILE A O 1
ATOM 1411 N N . TYR A 1 176 ? -2.588 -18.953 -9.711 1 98.88 176 TYR A N 1
ATOM 1412 C CA . TYR A 1 176 ? -3.344 -17.75 -9.398 1 98.88 176 TYR A CA 1
ATOM 1413 C C . TYR A 1 176 ? -2.678 -16.516 -10.008 1 98.88 176 TYR A C 1
ATOM 1415 O O . TYR A 1 176 ? -1.503 -16.25 -9.742 1 98.88 176 TYR A O 1
ATOM 1423 N N . LEU A 1 177 ? -3.436 -15.805 -10.773 1 98.94 177 LEU A N 1
ATOM 1424 C CA . LEU A 1 177 ? -2.891 -14.711 -11.57 1 98.94 177 LEU A CA 1
ATOM 1425 C C . LEU A 1 177 ? -3.721 -13.445 -11.391 1 98.94 177 LEU A C 1
ATOM 1427 O O . LEU A 1 177 ? -4.949 -13.492 -11.469 1 98.94 177 LEU A O 1
ATOM 1431 N N . LEU A 1 178 ? -3.043 -12.383 -11.133 1 98.88 178 LEU A N 1
ATOM 1432 C CA . LEU A 1 178 ? -3.703 -11.086 -11.07 1 98.88 178 LEU A CA 1
ATOM 1433 C C . LEU A 1 178 ? -3.641 -10.375 -12.422 1 98.88 178 LEU A C 1
ATOM 1435 O O . LEU A 1 178 ? -2.6 -10.383 -13.078 1 98.88 178 LEU A O 1
ATOM 1439 N N . LEU A 1 179 ? -4.766 -9.852 -12.875 1 98.69 179 LEU A N 1
ATOM 1440 C CA . LEU A 1 179 ? -4.867 -8.961 -14.031 1 98.69 179 LEU A CA 1
ATOM 1441 C C . LEU A 1 179 ? -5.617 -7.688 -13.672 1 98.69 179 LEU A C 1
ATOM 1443 O O . LEU A 1 179 ? -6.422 -7.676 -12.734 1 98.69 179 LEU A O 1
ATOM 1447 N N . GLU A 1 180 ? -5.262 -6.676 -14.336 1 97.25 180 GLU A N 1
ATOM 1448 C CA . GLU A 1 180 ? -5.953 -5.395 -14.227 1 97.25 180 GLU A CA 1
ATOM 1449 C C . GLU A 1 180 ? -6.754 -5.094 -15.492 1 97.25 180 GLU A C 1
ATOM 1451 O O . GLU A 1 180 ? -6.398 -5.543 -16.578 1 97.25 180 GLU A O 1
ATOM 1456 N N . LYS A 1 181 ? -7.789 -4.363 -15.398 1 97.25 181 LYS A N 1
ATOM 1457 C CA . LYS A 1 181 ? -8.742 -4.109 -16.484 1 97.25 181 LYS A CA 1
ATOM 1458 C C . LYS A 1 181 ? -8.023 -3.662 -17.75 1 97.25 181 LYS A C 1
ATOM 1460 O O . LYS A 1 181 ? -8.352 -4.113 -18.844 1 97.25 181 LYS A O 1
ATOM 1465 N N . LYS A 1 182 ? -7.039 -2.828 -17.672 1 96.12 182 LYS A N 1
ATOM 1466 C CA . LYS A 1 182 ? -6.332 -2.285 -18.828 1 96.12 182 LYS A CA 1
ATOM 1467 C C . LYS A 1 182 ? -5.508 -3.363 -19.531 1 96.12 182 LYS A C 1
ATOM 1469 O O . LYS A 1 182 ? -5.059 -3.174 -20.656 1 96.12 182 LYS A O 1
ATOM 1474 N N . ASN A 1 183 ? -5.328 -4.484 -18.844 1 98.38 183 ASN A N 1
ATOM 1475 C CA . ASN A 1 183 ? -4.598 -5.586 -19.453 1 98.38 183 ASN A CA 1
ATOM 1476 C C . ASN A 1 183 ? -5.457 -6.332 -20.469 1 98.38 183 ASN A C 1
ATOM 1478 O O . ASN A 1 183 ? -4.969 -7.219 -21.172 1 98.38 183 ASN A O 1
ATOM 1482 N N . MET A 1 184 ? -6.703 -6.031 -20.484 1 98.12 184 MET A N 1
ATOM 1483 C CA . MET A 1 184 ? -7.668 -6.703 -21.359 1 98.12 184 MET A CA 1
ATOM 1484 C C . MET A 1 184 ? -7.73 -8.195 -21.047 1 98.12 184 MET A C 1
ATOM 1486 O O . MET A 1 184 ? -7.477 -9.023 -21.922 1 98.12 184 MET A O 1
ATOM 1490 N N . PRO A 1 185 ? -8.148 -8.5 -19.797 1 98.56 185 PRO A N 1
ATOM 1491 C CA . PRO A 1 185 ? -8.094 -9.883 -19.312 1 98.56 185 PRO A CA 1
ATOM 1492 C C . PRO A 1 185 ? -8.828 -10.852 -20.234 1 98.56 185 PRO A C 1
ATOM 1494 O O . PRO A 1 185 ? -8.367 -11.984 -20.438 1 98.56 185 PRO A O 1
ATOM 1497 N N . ASP A 1 186 ? -9.914 -10.406 -20.797 1 98 186 ASP A N 1
ATOM 1498 C CA . ASP A 1 186 ? -10.68 -11.289 -21.688 1 98 186 ASP A CA 1
ATOM 1499 C C . ASP A 1 186 ? -9.852 -11.68 -22.906 1 98 186 ASP A C 1
ATOM 1501 O O . ASP A 1 186 ? -9.891 -12.836 -23.344 1 98 186 ASP A O 1
ATOM 1505 N N . GLU A 1 187 ? -9.203 -10.727 -23.438 1 98.31 187 GLU A N 1
ATOM 1506 C CA . GLU A 1 187 ? -8.359 -11.016 -24.594 1 98.31 187 GLU A CA 1
ATOM 1507 C C . GLU A 1 187 ? -7.25 -11.992 -24.234 1 98.31 187 GLU A C 1
ATOM 1509 O O . GLU A 1 187 ? -6.938 -12.898 -25 1 98.31 187 GLU A O 1
ATOM 1514 N N . ILE A 1 188 ? -6.668 -11.836 -23.078 1 98.44 188 ILE A N 1
ATOM 1515 C CA . ILE A 1 188 ? -5.598 -12.719 -22.625 1 98.44 188 ILE A CA 1
ATOM 1516 C C . ILE A 1 188 ? -6.145 -14.133 -22.406 1 98.44 188 ILE A C 1
ATOM 1518 O O . ILE A 1 188 ? -5.613 -15.094 -22.969 1 98.44 188 ILE A O 1
ATOM 1522 N N . MET A 1 189 ? -7.266 -14.258 -21.703 1 97.81 189 MET A N 1
ATOM 1523 C CA . MET A 1 189 ? -7.793 -15.547 -21.281 1 97.81 189 MET A CA 1
ATOM 1524 C C . MET A 1 189 ? -8.43 -16.297 -22.438 1 97.81 189 MET A C 1
ATOM 1526 O O . MET A 1 189 ? -8.562 -17.516 -22.406 1 97.81 189 MET A O 1
ATOM 1530 N N . ASN A 1 190 ? -8.75 -15.578 -23.5 1 97.25 190 ASN A N 1
ATOM 1531 C CA . ASN A 1 190 ? -9.367 -16.219 -24.656 1 97.25 190 ASN A CA 1
ATOM 1532 C C . ASN A 1 190 ? -8.359 -16.438 -25.781 1 97.25 190 ASN A C 1
ATOM 1534 O O . ASN A 1 190 ? -8.719 -16.906 -26.859 1 97.25 190 ASN A O 1
ATOM 1538 N N . ASN A 1 191 ? -7.164 -16 -25.5 1 96.88 191 ASN A N 1
ATOM 1539 C CA . ASN A 1 191 ? -6.105 -16.281 -26.469 1 96.88 191 ASN A CA 1
ATOM 1540 C C . ASN A 1 191 ? -5.918 -17.781 -26.688 1 96.88 191 ASN A C 1
ATOM 1542 O O . ASN A 1 191 ? -5.805 -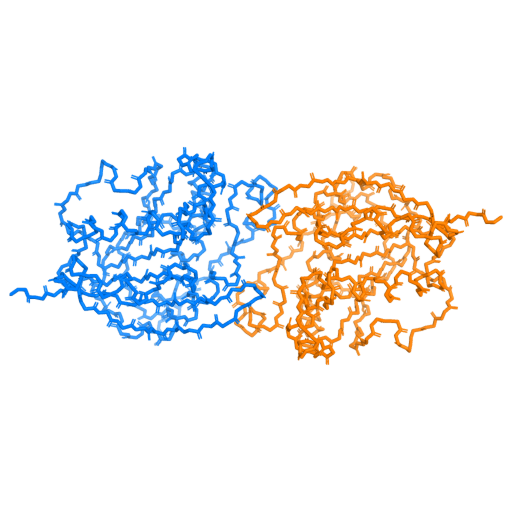18.531 -25.719 1 96.88 191 ASN A O 1
ATOM 1546 N N . GLU A 1 192 ? -5.75 -18.266 -27.844 1 96.62 192 GLU A N 1
ATOM 1547 C CA . GLU A 1 192 ? -5.699 -19.688 -28.188 1 96.62 192 GLU A CA 1
ATOM 1548 C C . GLU A 1 192 ? -4.477 -20.359 -27.547 1 96.62 192 GLU A C 1
ATOM 1550 O O . GLU A 1 192 ? -4.535 -21.531 -27.156 1 96.62 192 GLU A O 1
ATOM 1555 N N . HIS A 1 193 ? -3.387 -19.625 -27.531 1 96.06 193 HIS A N 1
ATOM 1556 C CA . HIS A 1 193 ? -2.174 -20.172 -26.938 1 96.06 193 HIS A CA 1
ATOM 1557 C C . HIS A 1 193 ? -2.363 -20.453 -25.453 1 96.06 193 HIS A C 1
ATOM 1559 O O . HIS A 1 193 ? -1.634 -21.266 -24.859 1 96.06 193 HIS A O 1
ATOM 1565 N N . ILE A 1 194 ? -3.289 -19.797 -24.844 1 96.81 194 ILE A N 1
ATOM 1566 C CA . ILE A 1 194 ? -3.576 -19.984 -23.422 1 96.81 194 ILE A CA 1
ATOM 1567 C C . ILE A 1 194 ? -4.707 -20.984 -23.25 1 96.81 194 ILE A C 1
ATOM 1569 O O . ILE A 1 194 ? -4.586 -21.938 -22.469 1 96.81 194 ILE A O 1
ATOM 1573 N N . THR A 1 195 ? -5.734 -20.875 -24.078 1 96.31 195 THR A N 1
ATOM 1574 C CA . THR A 1 195 ? -6.918 -21.719 -23.922 1 96.31 195 THR A CA 1
ATOM 1575 C C . THR A 1 195 ? -6.613 -23.156 -24.312 1 96.31 195 THR A C 1
ATOM 1577 O O . THR A 1 195 ? -7.293 -24.094 -23.859 1 96.31 195 THR A O 1
ATOM 1580 N N . ASP A 1 196 ? -5.641 -23.328 -25.094 1 96.75 196 ASP A N 1
ATOM 1581 C CA . ASP A 1 196 ? -5.254 -24.688 -25.484 1 96.75 196 ASP A CA 1
ATOM 1582 C C . ASP A 1 196 ? -4.594 -25.422 -24.312 1 96.75 196 ASP A C 1
ATOM 1584 O O . ASP A 1 196 ? -4.602 -26.656 -24.281 1 96.75 196 ASP A O 1
ATOM 1588 N N . LYS A 1 197 ? -4.109 -24.703 -23.422 1 97.31 197 LYS A N 1
ATOM 1589 C CA . LYS A 1 197 ? -3.27 -25.312 -22.391 1 97.31 197 LYS A CA 1
ATOM 1590 C C . LYS A 1 197 ? -3.939 -25.25 -21.031 1 97.31 197 LYS A C 1
ATOM 1592 O O . LYS A 1 197 ? -3.658 -26.078 -20.156 1 97.31 197 LYS A O 1
ATOM 1597 N N . PHE A 1 198 ? -4.828 -24.281 -20.859 1 98.38 198 PHE A N 1
ATOM 1598 C CA . PHE A 1 198 ? -5.332 -24.047 -19.516 1 98.38 198 PHE A CA 1
ATOM 1599 C C . PHE A 1 198 ? -6.848 -23.875 -19.516 1 98.38 198 PHE A C 1
ATOM 1601 O O . PHE A 1 198 ? -7.41 -23.344 -20.484 1 98.38 198 PHE A O 1
ATOM 1608 N N . ASN A 1 199 ? -7.477 -24.328 -18.469 1 97.88 199 ASN A N 1
ATOM 1609 C CA . ASN A 1 199 ? -8.766 -23.812 -18.047 1 97.88 199 ASN A CA 1
ATOM 1610 C C . ASN A 1 199 ? -8.609 -22.641 -17.094 1 97.88 199 ASN A C 1
ATOM 1612 O O . ASN A 1 199 ? -7.586 -22.516 -16.422 1 97.88 199 ASN A O 1
ATOM 1616 N N . TYR A 1 200 ? -9.562 -21.75 -17.125 1 97.88 200 TYR A N 1
ATOM 1617 C CA . TYR A 1 200 ? -9.461 -20.656 -16.172 1 97.88 200 TYR A CA 1
ATOM 1618 C C . TYR A 1 200 ? -10.812 -20.359 -15.531 1 97.88 200 TYR A C 1
ATOM 1620 O O . TYR A 1 200 ? -11.859 -20.672 -16.094 1 97.88 200 TYR A O 1
ATOM 1628 N N . THR A 1 201 ? -10.82 -19.859 -14.336 1 97.88 201 THR A N 1
ATOM 1629 C CA . THR A 1 201 ? -11.969 -19.312 -13.617 1 97.88 201 THR A CA 1
ATOM 1630 C C . THR A 1 201 ? -11.641 -17.953 -13.016 1 97.88 201 THR A C 1
ATOM 1632 O O . THR A 1 201 ? -10.555 -17.75 -12.461 1 97.88 201 THR A O 1
ATOM 1635 N N . LYS A 1 202 ? -12.523 -17.016 -13.188 1 98.44 202 LYS A N 1
ATOM 1636 C CA . LYS A 1 202 ? -12.375 -15.742 -12.5 1 98.44 202 LYS A CA 1
ATOM 1637 C C . LYS A 1 202 ? -12.828 -15.852 -11.047 1 98.44 202 LYS A C 1
ATOM 1639 O O . LYS A 1 202 ? -14.023 -15.953 -10.766 1 98.44 202 LYS A O 1
ATOM 1644 N N . LEU A 1 203 ? -11.969 -15.742 -10.125 1 98.5 203 LEU A N 1
ATOM 1645 C CA . LEU A 1 203 ? -12.281 -15.945 -8.711 1 98.5 203 LEU A CA 1
ATOM 1646 C C . LEU A 1 203 ? -12.797 -14.648 -8.078 1 98.5 203 LEU A C 1
ATOM 1648 O O . LEU A 1 203 ? -13.602 -14.688 -7.148 1 98.5 203 LEU A O 1
ATOM 1652 N N . LYS A 1 204 ? -12.211 -13.555 -8.578 1 97.81 204 LYS A N 1
ATOM 1653 C CA . LYS A 1 204 ? -12.516 -12.273 -7.945 1 97.81 204 LYS A CA 1
ATOM 1654 C C . LYS A 1 204 ? -12.406 -11.125 -8.945 1 97.81 204 LYS A C 1
ATOM 1656 O O . LYS A 1 204 ? -11.578 -11.164 -9.852 1 97.81 204 LYS A O 1
ATOM 1661 N N . GLU A 1 205 ? -13.289 -10.211 -8.898 1 97.31 205 GLU A N 1
ATOM 1662 C CA . GLU A 1 205 ? -13.266 -8.891 -9.523 1 97.31 205 GLU A CA 1
ATOM 1663 C C . GLU A 1 205 ? -13.539 -7.797 -8.492 1 97.31 205 GLU A C 1
ATOM 1665 O O . GLU A 1 205 ? -14.562 -7.828 -7.801 1 97.31 205 GLU A O 1
ATOM 1670 N N . LYS A 1 206 ? -12.586 -6.891 -8.352 1 93.69 206 LYS A N 1
ATOM 1671 C CA . LYS A 1 206 ? -12.719 -5.859 -7.332 1 93.69 206 LYS A CA 1
ATOM 1672 C C . LYS A 1 206 ? -12.273 -4.5 -7.855 1 93.69 206 LYS A C 1
ATOM 1674 O O . LYS A 1 206 ? -11.164 -4.363 -8.375 1 93.69 206 LYS A O 1
ATOM 1679 N N . LYS A 1 207 ? -13.164 -3.539 -7.754 1 86.38 207 LYS A N 1
ATOM 1680 C CA . LYS A 1 207 ? -12.781 -2.166 -8.078 1 86.38 207 LYS A CA 1
ATOM 1681 C C . LYS A 1 207 ? -12.047 -1.511 -6.906 1 86.38 207 LYS A C 1
ATOM 1683 O O . LYS A 1 207 ? -12.523 -1.545 -5.77 1 86.38 207 LYS A O 1
ATOM 1688 N N . THR A 1 208 ? -10.828 -1.104 -7.117 1 78.06 208 THR A N 1
ATOM 1689 C CA . THR A 1 208 ? -10.023 -0.386 -6.133 1 78.06 208 THR A CA 1
ATOM 1690 C C . THR A 1 208 ? -9.844 1.072 -6.547 1 78.06 208 THR A C 1
ATOM 1692 O O . THR A 1 208 ? -10.531 1.559 -7.449 1 78.06 208 THR A O 1
ATOM 1695 N N . LEU A 1 209 ? -9 1.943 -5.773 1 69.75 209 LEU A N 1
ATOM 1696 C CA . LEU A 1 209 ? -8.781 3.375 -5.938 1 69.75 209 LEU A CA 1
ATOM 1697 C C . LEU A 1 209 ? -8.742 3.75 -7.418 1 69.75 209 LEU A C 1
ATOM 1699 O O . LEU A 1 209 ? -9.523 4.59 -7.871 1 69.75 209 LEU A O 1
ATOM 1703 N N . ASN A 1 210 ? -7.918 3.178 -8.234 1 72.19 210 ASN A N 1
ATOM 1704 C CA . ASN A 1 210 ? -7.715 3.646 -9.602 1 72.19 210 ASN A CA 1
ATOM 1705 C C . ASN A 1 210 ? -7.637 2.484 -10.586 1 72.19 210 ASN A C 1
ATOM 1707 O O . ASN A 1 210 ? -7.102 2.631 -11.68 1 72.19 210 ASN A O 1
ATOM 1711 N N . GLU A 1 211 ? -8.234 1.352 -10.086 1 85.69 211 GLU A N 1
ATOM 1712 C CA . GLU A 1 211 ? -8.086 0.202 -10.977 1 85.69 211 GLU A CA 1
ATOM 1713 C C . GLU A 1 211 ? -9.117 -0.878 -10.648 1 85.69 211 GLU A C 1
ATOM 1715 O O . GLU A 1 211 ? -9.781 -0.818 -9.609 1 85.69 211 GLU A O 1
ATOM 1720 N N . THR A 1 212 ? -9.391 -1.647 -11.562 1 93.19 212 THR A N 1
ATOM 1721 C CA . THR A 1 212 ? -10.164 -2.865 -11.359 1 93.19 212 THR A CA 1
ATOM 1722 C C . THR A 1 212 ? -9.273 -4.098 -11.438 1 93.19 212 THR A C 1
ATOM 1724 O O . THR A 1 212 ? -8.625 -4.34 -12.461 1 93.19 212 THR A O 1
ATOM 1727 N N . ILE A 1 213 ? -9.289 -4.84 -10.406 1 96.38 213 ILE A N 1
ATOM 1728 C CA . ILE A 1 213 ? -8.391 -5.98 -10.266 1 96.38 213 ILE A CA 1
ATOM 1729 C C . ILE A 1 213 ? -9.172 -7.281 -10.461 1 96.38 213 ILE A C 1
ATOM 1731 O O . ILE A 1 213 ? -10.305 -7.41 -9.992 1 96.38 213 ILE A O 1
ATOM 1735 N N . PHE A 1 214 ? -8.562 -8.188 -11.148 1 98.56 214 PHE A N 1
ATOM 1736 C CA . PHE A 1 214 ? -9.102 -9.531 -11.336 1 98.56 214 PHE A CA 1
ATOM 1737 C C . PHE A 1 214 ? -8.117 -10.586 -10.844 1 98.56 214 PHE A C 1
ATOM 1739 O O . PHE A 1 214 ? -6.91 -10.461 -11.055 1 98.56 214 PHE A O 1
ATOM 1746 N N . ILE A 1 215 ? -8.641 -11.586 -10.18 1 98.81 215 ILE A N 1
ATOM 1747 C CA . ILE A 1 215 ? -7.84 -12.75 -9.836 1 98.81 215 ILE A CA 1
ATOM 1748 C C . ILE A 1 215 ? -8.359 -13.977 -10.586 1 98.81 215 ILE A C 1
ATOM 1750 O O . ILE A 1 215 ? -9.531 -14.344 -10.453 1 98.81 215 ILE A O 1
ATOM 1754 N N . PHE A 1 216 ? -7.473 -14.547 -11.32 1 98.81 216 PHE A N 1
ATOM 1755 C CA . PHE A 1 216 ? -7.828 -15.734 -12.086 1 98.81 216 PHE A CA 1
ATOM 1756 C C . PHE A 1 216 ? -7.152 -16.969 -11.5 1 98.81 216 PHE A C 1
ATOM 1758 O O . PHE A 1 216 ? -6.039 -16.891 -10.984 1 98.81 216 PHE A O 1
ATOM 1765 N N . LYS A 1 217 ? -7.832 -18.047 -11.586 1 98.69 217 LYS A N 1
ATOM 1766 C CA . LYS A 1 217 ? -7.324 -19.391 -11.297 1 98.69 217 LYS A CA 1
ATOM 1767 C C . LYS A 1 217 ? -7.195 -20.219 -12.57 1 98.69 217 LYS A C 1
ATOM 1769 O O . LYS A 1 217 ? -8.164 -20.359 -13.328 1 98.69 217 LYS A O 1
ATOM 1774 N N . LEU A 1 218 ? -6.004 -20.703 -12.859 1 98.56 218 LEU A N 1
ATOM 1775 C CA . LEU A 1 218 ? -5.773 -21.5 -14.055 1 98.56 218 LEU A CA 1
ATOM 1776 C C . LEU A 1 218 ? -5.328 -22.922 -13.68 1 98.56 218 LEU A C 1
ATOM 1778 O O . LEU A 1 218 ? -4.562 -23.094 -12.727 1 98.56 218 LEU A O 1
ATOM 1782 N N . THR A 1 219 ? -5.762 -23.875 -14.406 1 98 219 THR A N 1
ATOM 1783 C CA . THR A 1 219 ? -5.344 -25.266 -14.297 1 98 219 THR A CA 1
ATOM 1784 C C . THR A 1 219 ? -5.027 -25.859 -15.672 1 98 219 THR A C 1
ATOM 1786 O O . THR A 1 219 ? -5.613 -25.438 -16.672 1 98 219 THR A O 1
ATOM 1789 N N . LYS A 1 220 ? -4.094 -26.797 -15.734 1 97.19 220 LYS A N 1
ATOM 1790 C CA . LYS A 1 220 ? -3.732 -27.406 -17 1 97.19 220 LYS A CA 1
ATOM 1791 C C . LYS A 1 220 ? -4.898 -28.203 -17.594 1 97.19 220 LYS A C 1
ATOM 1793 O O . LYS A 1 220 ? -5.645 -28.844 -16.859 1 97.19 220 LYS A O 1
ATOM 1798 N N . LYS A 1 221 ? -4.965 -27.984 -18.875 1 94.75 221 LYS A N 1
ATOM 1799 C CA . LYS A 1 221 ? -5.887 -28.859 -19.578 1 94.75 221 LYS A CA 1
ATOM 1800 C C . LYS A 1 221 ? -5.27 -30.234 -19.812 1 94.75 221 LYS A C 1
ATOM 1802 O O . LYS A 1 221 ? -4.07 -30.344 -20.078 1 94.75 221 LYS A O 1
ATOM 1807 N N . PHE A 1 222 ? -6.012 -31.234 -19.438 1 80.62 222 PHE A N 1
ATOM 1808 C CA . PHE A 1 222 ? -5.562 -32.594 -19.688 1 80.62 222 PHE A CA 1
ATOM 1809 C C . PHE A 1 222 ? -5.758 -32.969 -21.156 1 80.62 222 PHE A C 1
ATOM 1811 O O . PHE A 1 222 ? -6.793 -32.625 -21.75 1 80.62 222 PHE A O 1
ATOM 1818 N N . SER A 1 223 ? -4.625 -32.969 -22 1 53.56 223 SER A N 1
ATOM 1819 C CA . SER A 1 223 ? -4.785 -33.562 -23.328 1 53.56 223 SER A CA 1
ATOM 1820 C C . SER A 1 223 ? -5.324 -34.969 -23.25 1 53.56 223 SER A C 1
ATOM 1822 O O . SER A 1 223 ? -5.09 -35.688 -22.266 1 53.56 223 SER A O 1
ATOM 1824 N N . MET B 1 1 ? 22.656 8.688 29.234 1 30.05 1 MET B N 1
ATOM 1825 C CA . MET B 1 1 ? 21.906 8.414 28.016 1 30.05 1 MET B CA 1
ATOM 1826 C C . MET B 1 1 ? 20.688 7.547 28.297 1 30.05 1 MET B C 1
ATOM 1828 O O . MET B 1 1 ? 20.812 6.402 28.734 1 30.05 1 MET B O 1
ATOM 1832 N N . SER B 1 2 ? 19.531 8.023 28.844 1 35 2 SER B N 1
ATOM 1833 C CA . SER B 1 2 ? 18.453 7.328 29.547 1 35 2 SER B CA 1
ATOM 1834 C C . SER B 1 2 ? 17.875 6.211 28.688 1 35 2 SER B C 1
ATOM 1836 O O . SER B 1 2 ? 17.641 6.398 27.484 1 35 2 SER B O 1
ATOM 1838 N N . ASP B 1 3 ? 18.109 4.973 28.891 1 40.72 3 ASP B N 1
ATOM 1839 C CA . ASP B 1 3 ? 17.781 3.645 28.391 1 40.72 3 ASP B CA 1
ATOM 1840 C C . ASP B 1 3 ? 16.266 3.508 28.156 1 40.72 3 ASP B C 1
ATOM 1842 O O . ASP B 1 3 ? 15.609 2.693 28.812 1 40.72 3 ASP B O 1
ATOM 1846 N N . TYR B 1 4 ? 15.469 4.602 28.156 1 43.66 4 TYR B N 1
ATOM 1847 C CA . TYR B 1 4 ? 14.023 4.461 28.016 1 43.66 4 TYR B CA 1
ATOM 1848 C C . TYR B 1 4 ? 13.68 3.627 26.781 1 43.66 4 TYR B C 1
ATOM 1850 O O . TYR B 1 4 ? 14.328 3.752 25.734 1 43.66 4 TYR B O 1
ATOM 1858 N N . PRO B 1 5 ? 13.125 2.482 26.891 1 50.53 5 PRO B N 1
ATOM 1859 C CA . PRO B 1 5 ? 12.727 1.582 25.797 1 50.53 5 PRO B CA 1
ATOM 1860 C C . PRO B 1 5 ? 12.094 2.32 24.625 1 50.53 5 PRO B C 1
ATOM 1862 O O . PRO B 1 5 ? 11.188 3.135 24.812 1 50.53 5 PRO B O 1
ATOM 1865 N N . GLN B 1 6 ? 12.938 2.691 23.578 1 63.84 6 GLN B N 1
ATOM 1866 C CA . GLN B 1 6 ? 12.492 3.426 22.391 1 63.84 6 GLN B CA 1
ATOM 1867 C C . GLN B 1 6 ? 11.195 2.848 21.844 1 63.84 6 GLN B C 1
ATOM 1869 O O . GLN B 1 6 ? 11.086 1.634 21.656 1 63.84 6 GLN B O 1
ATOM 1874 N N . LEU B 1 7 ? 10.008 3.566 22 1 76.44 7 LEU B N 1
ATOM 1875 C CA . LEU B 1 7 ? 8.703 3.162 21.484 1 76.44 7 LEU B CA 1
ATOM 1876 C C . LEU B 1 7 ? 8.797 2.723 20.031 1 76.44 7 LEU B C 1
ATOM 1878 O O . LEU B 1 7 ? 9.383 3.422 19.203 1 76.44 7 LEU B O 1
ATOM 1882 N N . LYS B 1 8 ? 8.586 1.545 19.844 1 86.88 8 LYS B N 1
ATOM 1883 C CA . LYS B 1 8 ? 8.383 1.036 18.484 1 86.88 8 LYS B CA 1
ATOM 1884 C C . LYS B 1 8 ? 6.926 0.654 18.266 1 86.88 8 LYS B C 1
ATOM 1886 O O . LYS B 1 8 ? 6.395 -0.231 18.938 1 86.88 8 LYS B O 1
ATOM 1891 N N . ILE B 1 9 ? 6.352 1.374 17.391 1 92.75 9 ILE B N 1
ATOM 1892 C CA . ILE B 1 9 ? 4.93 1.144 17.156 1 92.75 9 ILE B CA 1
ATOM 1893 C C . ILE B 1 9 ? 4.75 -0.112 16.297 1 92.75 9 ILE B C 1
ATOM 1895 O O . ILE B 1 9 ? 5.449 -0.301 15.305 1 92.75 9 ILE B O 1
ATOM 1899 N N . ASN B 1 10 ? 3.908 -0.947 16.688 1 91.44 10 ASN B N 1
ATOM 1900 C CA . ASN B 1 10 ? 3.516 -2.137 15.945 1 91.44 10 ASN B CA 1
ATOM 1901 C C . ASN B 1 10 ? 2.305 -1.866 15.055 1 91.44 10 ASN B C 1
ATOM 1903 O O . ASN B 1 10 ? 1.221 -1.557 15.555 1 91.44 10 ASN B O 1
ATOM 1907 N N . PHE B 1 11 ? 2.486 -2.049 13.727 1 92.62 11 PHE B N 1
ATOM 1908 C CA . PHE B 1 11 ? 1.426 -1.732 12.773 1 92.62 11 PHE B CA 1
ATOM 1909 C C . PHE B 1 11 ? 0.802 -3.006 12.219 1 92.62 11 PHE B C 1
ATOM 1911 O O . PHE B 1 11 ? 0.048 -2.957 11.242 1 92.62 11 PHE B O 1
ATOM 1918 N N . ASP B 1 12 ? 1.011 -4.152 12.797 1 88.25 12 ASP B N 1
ATOM 1919 C CA . ASP B 1 12 ? 0.596 -5.453 12.281 1 88.25 12 ASP B CA 1
ATOM 1920 C C . ASP B 1 12 ? -0.915 -5.504 12.07 1 88.25 12 ASP B C 1
ATOM 1922 O O . ASP B 1 12 ? -1.394 -6.148 11.133 1 88.25 12 ASP B O 1
ATOM 1926 N N . TYR B 1 13 ? -1.603 -4.812 12.938 1 92.62 13 TYR B N 1
ATOM 1927 C CA . TYR B 1 13 ? -3.061 -4.82 12.883 1 92.62 13 TYR B CA 1
ATOM 1928 C C . TYR B 1 13 ? -3.553 -4.332 11.523 1 92.62 13 TYR B C 1
ATOM 1930 O O . TYR B 1 13 ? -4.535 -4.848 10.984 1 92.62 13 TYR B O 1
ATOM 1938 N N . ILE B 1 14 ? -2.865 -3.357 10.891 1 93.19 14 ILE B N 1
ATOM 1939 C CA . ILE B 1 14 ? -3.264 -2.744 9.633 1 93.19 14 ILE B CA 1
ATOM 1940 C C . ILE B 1 14 ? -3.268 -3.797 8.523 1 93.19 14 ILE B C 1
ATOM 1942 O O . ILE B 1 14 ? -4.172 -3.822 7.684 1 93.19 14 ILE B O 1
ATOM 1946 N N . TYR B 1 15 ? -2.393 -4.688 8.594 1 87.38 15 TYR B N 1
ATOM 1947 C CA . TYR B 1 15 ? -2.131 -5.551 7.445 1 87.38 15 TYR B CA 1
ATOM 1948 C C . TYR B 1 15 ? -2.717 -6.941 7.664 1 87.38 15 TYR B C 1
ATOM 1950 O O . TYR B 1 15 ? -2.951 -7.68 6.707 1 87.38 15 TYR B O 1
ATOM 1958 N N . ASN B 1 16 ? -2.959 -7.297 8.906 1 86.69 16 ASN B N 1
ATOM 1959 C CA . ASN B 1 16 ? -3.387 -8.656 9.195 1 86.69 16 ASN B CA 1
ATOM 1960 C C . ASN B 1 16 ? -4.898 -8.742 9.398 1 86.69 16 ASN B C 1
ATOM 1962 O O . ASN B 1 16 ? -5.461 -9.836 9.469 1 86.69 16 ASN B O 1
ATOM 1966 N N . ASN B 1 17 ? -5.516 -7.547 9.523 1 91 17 ASN B N 1
ATOM 1967 C CA . ASN B 1 17 ? -6.957 -7.543 9.742 1 91 17 ASN B CA 1
ATOM 1968 C C . ASN B 1 17 ? -7.719 -7.32 8.438 1 91 17 ASN B C 1
ATOM 1970 O O . ASN B 1 17 ? -7.598 -6.266 7.812 1 91 17 ASN B O 1
ATOM 1974 N N . GLU B 1 18 ? -8.539 -8.219 8.086 1 89.31 18 GLU B N 1
ATOM 1975 C CA . GLU B 1 18 ? -9.258 -8.203 6.816 1 89.31 18 GLU B CA 1
ATOM 1976 C C . GLU B 1 18 ? -10.172 -6.988 6.715 1 89.31 18 GLU B C 1
ATOM 1978 O O . GLU B 1 18 ? -10.258 -6.355 5.66 1 89.31 18 GLU B O 1
ATOM 1983 N N . GLU B 1 19 ? -10.852 -6.73 7.773 1 92.88 19 GLU B N 1
ATOM 1984 C CA . GLU B 1 19 ? -11.766 -5.594 7.77 1 92.88 19 GLU B CA 1
ATOM 1985 C C . GLU B 1 19 ? -11.023 -4.285 7.508 1 92.88 19 GLU B C 1
ATOM 1987 O O . GLU B 1 19 ? -11.5 -3.432 6.758 1 92.88 19 GLU B O 1
ATOM 1992 N N . VAL B 1 20 ? -9.875 -4.137 8.102 1 94.88 20 VAL B N 1
ATOM 1993 C CA . VAL B 1 20 ? -9.062 -2.939 7.902 1 94.88 20 VAL B CA 1
ATOM 1994 C C . VAL B 1 20 ? -8.562 -2.887 6.461 1 94.88 20 VAL B C 1
ATOM 1996 O O . VAL B 1 20 ? -8.758 -1.885 5.766 1 94.88 20 VAL B O 1
ATOM 1999 N N . ARG B 1 21 ? -8.141 -3.945 5.953 1 90.38 21 ARG B N 1
ATOM 2000 C CA . ARG B 1 21 ? -7.582 -4.016 4.605 1 90.38 21 ARG B CA 1
ATOM 2001 C C . ARG B 1 21 ? -8.625 -3.645 3.559 1 90.38 21 ARG B C 1
ATOM 2003 O O . ARG B 1 21 ? -8.297 -3.086 2.512 1 90.38 21 ARG B O 1
ATOM 2010 N N . ASN B 1 22 ? -9.867 -3.857 3.922 1 89.31 22 ASN B N 1
ATOM 2011 C CA . ASN B 1 22 ? -10.922 -3.686 2.936 1 89.31 22 ASN B CA 1
ATOM 2012 C C . ASN B 1 22 ? -11.586 -2.314 3.053 1 89.31 22 ASN B C 1
ATOM 2014 O O . ASN B 1 22 ? -12.273 -1.873 2.135 1 89.31 22 ASN B O 1
ATOM 2018 N N . ASN B 1 23 ? -11.328 -1.672 4.23 1 93.44 23 ASN B N 1
ATOM 2019 C CA . ASN B 1 23 ? -12.18 -0.513 4.477 1 93.44 23 ASN B CA 1
ATOM 2020 C C . ASN B 1 23 ? -11.359 0.717 4.852 1 93.44 23 ASN B C 1
ATOM 2022 O O . ASN B 1 23 ? -11.898 1.814 4.988 1 93.44 23 ASN B O 1
ATOM 2026 N N . VAL B 1 24 ? -10.07 0.521 4.996 1 95.94 24 VAL B N 1
ATOM 2027 C CA . VAL B 1 24 ? -9.195 1.612 5.406 1 95.94 24 VAL B CA 1
ATOM 2028 C C . VAL B 1 24 ? -8.016 1.719 4.441 1 95.94 24 VAL B C 1
ATOM 2030 O O . VAL B 1 24 ? -7.453 0.704 4.027 1 95.94 24 VAL B O 1
ATOM 2033 N N . TYR B 1 25 ? -7.73 2.902 4.074 1 93 25 TYR B N 1
ATOM 2034 C CA . TYR B 1 25 ? -6.59 3.113 3.193 1 93 25 TYR B CA 1
ATOM 2035 C C . TYR B 1 25 ? -5.297 2.648 3.854 1 93 25 TYR B C 1
ATOM 2037 O O . TYR B 1 25 ? -4.906 3.17 4.898 1 93 25 TYR B O 1
ATOM 2045 N N . ALA B 1 26 ? -4.637 1.71 3.27 1 91.19 26 ALA B N 1
ATOM 2046 C CA . ALA B 1 26 ? -3.393 1.155 3.797 1 91.19 26 ALA B CA 1
ATOM 2047 C C . ALA B 1 26 ? -2.193 2 3.375 1 91.19 26 ALA B C 1
ATOM 2049 O O . ALA B 1 26 ? -2.205 2.615 2.307 1 91.19 26 ALA B O 1
ATOM 2050 N N . PRO B 1 27 ? -1.156 1.957 4.223 1 93.25 27 PRO B N 1
ATOM 2051 C CA . PRO B 1 27 ? 0.061 2.674 3.834 1 93.25 27 PRO B CA 1
ATOM 2052 C C . PRO B 1 27 ? 0.597 2.234 2.473 1 93.25 27 PRO B C 1
ATOM 2054 O O . PRO B 1 27 ? 0.663 1.035 2.189 1 93.25 27 PRO B O 1
ATOM 2057 N N . SER B 1 28 ? 0.923 3.166 1.729 1 90.06 28 SER B N 1
ATOM 2058 C CA . SER B 1 28 ? 1.408 2.924 0.374 1 90.06 28 SER B CA 1
ATOM 2059 C C . SER B 1 28 ? 2.525 3.893 0.006 1 90.06 28 SER B C 1
ATOM 2061 O O . SER B 1 28 ? 3.109 4.535 0.88 1 90.06 28 SER B O 1
ATOM 2063 N N . SER B 1 29 ? 2.865 3.912 -1.275 1 89 29 SER B N 1
ATOM 2064 C CA . SER B 1 29 ? 4.008 4.703 -1.725 1 89 29 SER B CA 1
ATOM 2065 C C . SER B 1 29 ? 3.842 6.172 -1.357 1 89 29 SER B C 1
ATOM 2067 O O . SER B 1 29 ? 4.816 6.844 -1.006 1 89 29 SER B O 1
ATOM 2069 N N . ASP B 1 30 ? 2.635 6.684 -1.486 1 93.25 30 ASP B N 1
ATOM 2070 C CA . ASP B 1 30 ? 2.391 8.07 -1.105 1 93.25 30 ASP B CA 1
ATOM 2071 C C . ASP B 1 30 ? 2.625 8.281 0.389 1 93.25 30 ASP B C 1
ATOM 2073 O O . ASP B 1 30 ? 3.266 9.25 0.792 1 93.25 30 ASP B O 1
ATOM 2077 N N . THR B 1 31 ? 2.127 7.305 1.22 1 95.31 31 THR B N 1
ATOM 2078 C CA . THR B 1 31 ? 2.342 7.344 2.662 1 95.31 31 THR B CA 1
ATOM 2079 C C . THR B 1 31 ? 3.832 7.328 2.988 1 95.31 31 THR B C 1
ATOM 2081 O O . THR B 1 31 ? 4.309 8.133 3.791 1 95.31 31 THR B O 1
ATOM 2084 N N . PHE B 1 32 ? 4.59 6.516 2.295 1 94.19 32 PHE B N 1
ATOM 2085 C CA . PHE B 1 32 ? 6.008 6.344 2.58 1 94.19 32 PHE B CA 1
ATOM 2086 C C . PHE B 1 32 ? 6.805 7.555 2.117 1 94.19 32 PHE B C 1
ATOM 2088 O O . PHE B 1 32 ? 7.805 7.922 2.738 1 94.19 32 PHE B O 1
ATOM 2095 N N . THR B 1 33 ? 6.363 8.117 1.038 1 95.12 33 THR B N 1
ATOM 2096 C CA . THR B 1 33 ? 6.98 9.367 0.601 1 95.12 33 THR B CA 1
ATOM 2097 C C . THR B 1 33 ? 6.785 10.461 1.646 1 95.12 33 THR B C 1
ATOM 2099 O O . THR B 1 33 ? 7.707 11.219 1.937 1 95.12 33 THR B O 1
ATOM 2102 N N . PHE B 1 34 ? 5.605 10.523 2.205 1 98.12 34 PHE B N 1
ATOM 2103 C CA . PHE B 1 34 ? 5.293 11.469 3.266 1 98.12 34 PHE B CA 1
ATOM 2104 C C . PHE B 1 34 ? 6.195 11.25 4.473 1 98.12 34 PHE B C 1
ATOM 2106 O O . PHE B 1 34 ? 6.766 12.195 5.012 1 98.12 34 PHE B O 1
ATOM 2113 N N . ILE B 1 35 ? 6.375 10.016 4.855 1 97.25 35 ILE B N 1
ATOM 2114 C CA . ILE B 1 35 ? 7.227 9.641 5.977 1 97.25 35 ILE B CA 1
ATOM 2115 C C . ILE B 1 35 ? 8.664 10.086 5.707 1 97.25 35 ILE B C 1
ATOM 2117 O O . ILE B 1 35 ? 9.328 10.633 6.594 1 97.25 35 ILE B O 1
ATOM 2121 N N . GLU B 1 36 ? 9.117 9.852 4.52 1 95.88 36 GLU B N 1
ATOM 2122 C CA . GLU B 1 36 ? 10.469 10.266 4.152 1 95.88 36 GLU B CA 1
ATOM 2123 C C . GLU B 1 36 ? 10.648 11.766 4.328 1 95.88 36 GLU B C 1
ATOM 2125 O O . GLU B 1 36 ? 11.672 12.219 4.848 1 95.88 36 GLU B O 1
ATOM 2130 N N . ALA B 1 37 ? 9.703 12.477 3.855 1 97.81 37 ALA B N 1
ATOM 2131 C CA . ALA B 1 37 ? 9.766 13.93 3.98 1 97.81 37 ALA B CA 1
ATOM 2132 C C . ALA B 1 37 ? 9.82 14.352 5.445 1 97.81 37 ALA B C 1
ATOM 2134 O O . ALA B 1 37 ? 10.57 15.258 5.809 1 97.81 37 ALA B O 1
ATOM 2135 N N . LEU B 1 38 ? 9 13.719 6.297 1 97.56 38 LEU B N 1
ATOM 2136 C CA . LEU B 1 38 ? 8.984 14.016 7.727 1 97.56 38 LEU B CA 1
ATOM 2137 C C . LEU B 1 38 ? 10.336 13.688 8.359 1 97.56 38 LEU B C 1
ATOM 2139 O O . LEU B 1 38 ? 10.844 14.461 9.18 1 97.56 38 LEU B O 1
ATOM 2143 N N . GLU B 1 39 ? 10.828 12.555 7.977 1 95.31 39 GLU B N 1
ATOM 2144 C CA . GLU B 1 39 ? 12.133 12.164 8.5 1 95.31 39 GLU B CA 1
ATOM 2145 C C . GLU B 1 39 ? 13.203 13.188 8.133 1 95.31 39 GLU B C 1
ATOM 2147 O O . GLU B 1 39 ? 14.047 13.523 8.961 1 95.31 39 GLU B O 1
ATOM 2152 N N . ASP B 1 40 ? 13.133 13.68 6.934 1 96.31 40 ASP B N 1
ATOM 2153 C CA . ASP B 1 40 ? 14.109 14.648 6.445 1 96.31 40 ASP B CA 1
ATOM 2154 C C . ASP B 1 40 ? 13.961 15.984 7.168 1 96.31 40 ASP B C 1
ATOM 2156 O O . ASP B 1 40 ? 14.938 16.719 7.328 1 96.31 40 ASP B O 1
ATOM 2160 N N . ASP B 1 41 ? 12.781 16.266 7.621 1 97.19 41 ASP B N 1
ATOM 2161 C CA . ASP B 1 41 ? 12.484 17.594 8.148 1 97.19 41 ASP B CA 1
ATOM 2162 C C . ASP B 1 41 ? 12.344 17.562 9.672 1 97.19 41 ASP B C 1
ATOM 2164 O O . ASP B 1 41 ? 12.062 18.594 10.297 1 97.19 41 ASP B O 1
ATOM 2168 N N . ILE B 1 42 ? 12.492 16.469 10.32 1 95.69 42 ILE B N 1
ATOM 2169 C CA . ILE B 1 42 ? 12.109 16.203 11.703 1 95.69 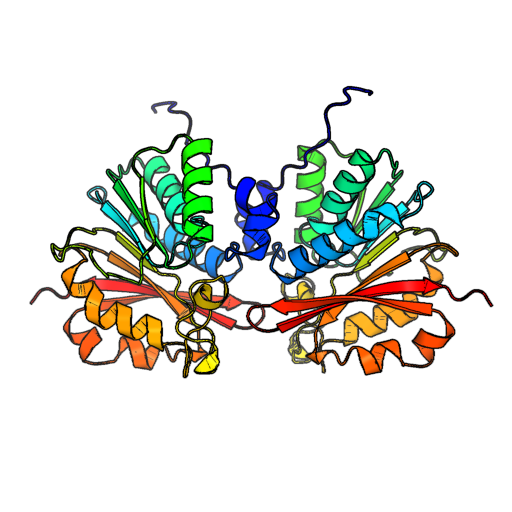42 ILE B CA 1
ATOM 2170 C C . ILE B 1 42 ? 12.875 17.125 12.641 1 95.69 42 ILE B C 1
ATOM 2172 O O . ILE B 1 42 ? 12.344 17.562 13.664 1 95.69 42 ILE B O 1
ATOM 2176 N N . GLU B 1 43 ? 14.062 17.5 12.281 1 95 43 GLU B N 1
ATOM 2177 C CA . GLU B 1 43 ? 14.898 18.328 13.141 1 95 43 GLU B CA 1
ATOM 2178 C C . GLU B 1 43 ? 14.414 19.781 13.141 1 95 43 GLU B C 1
ATOM 2180 O O . GLU B 1 43 ? 14.719 20.531 14.07 1 95 43 GLU B O 1
ATOM 2185 N N . THR B 1 44 ? 13.664 20.156 12.086 1 95 44 THR B N 1
ATOM 2186 C CA . THR B 1 44 ? 13.188 21.531 11.992 1 95 44 THR B CA 1
ATOM 2187 C C . THR B 1 44 ? 11.914 21.719 12.805 1 95 44 THR B C 1
ATOM 2189 O O . THR B 1 44 ? 11.508 22.859 13.07 1 95 44 THR B O 1
ATOM 2192 N N . ILE B 1 45 ? 11.297 20.672 13.227 1 93.62 45 ILE B N 1
ATOM 2193 C CA . ILE B 1 45 ? 10.086 20.75 14.031 1 93.62 45 ILE B CA 1
ATOM 2194 C C . ILE B 1 45 ? 10.445 21.188 15.453 1 93.62 45 ILE B C 1
ATOM 2196 O O . ILE B 1 45 ? 11.336 20.594 16.078 1 93.62 45 ILE B O 1
ATOM 2200 N N . SER B 1 46 ? 9.773 22.109 15.898 1 90.44 46 SER B N 1
ATOM 2201 C CA . SER B 1 46 ? 10.055 22.703 17.203 1 90.44 46 SER B CA 1
ATOM 2202 C C . SER B 1 46 ? 9.883 21.688 18.328 1 90.44 46 SER B C 1
ATOM 2204 O O . SER B 1 46 ? 9.031 20.797 18.234 1 90.44 46 SER B O 1
ATOM 2206 N N . SER B 1 47 ? 10.586 21.812 19.359 1 86.81 47 SER B N 1
ATOM 2207 C CA . SER B 1 47 ? 10.445 20.969 20.547 1 86.81 47 SER B CA 1
ATOM 2208 C C . SER B 1 47 ? 9.211 21.375 21.359 1 86.81 47 SER B C 1
ATOM 2210 O O . SER B 1 47 ? 8.797 20.641 22.266 1 86.81 47 SER B O 1
ATOM 2212 N N . GLU B 1 48 ? 8.617 22.469 20.953 1 85.5 48 GLU B N 1
ATOM 2213 C CA . GLU B 1 48 ? 7.484 23 21.703 1 85.5 48 GLU B CA 1
ATOM 2214 C C . GLU B 1 48 ? 6.164 22.531 21.109 1 85.5 48 GLU B C 1
ATOM 2216 O O . GLU B 1 48 ? 5.09 22.922 21.578 1 85.5 48 GLU B O 1
ATOM 2221 N N . VAL B 1 49 ? 6.301 21.703 20.188 1 89 49 VAL B N 1
ATOM 2222 C CA . VAL B 1 49 ? 5.074 21.188 19.594 1 89 49 VAL B CA 1
ATOM 2223 C C . VAL B 1 49 ? 4.293 20.391 20.656 1 89 49 VAL B C 1
ATOM 2225 O O . VAL B 1 49 ? 4.84 19.5 21.297 1 89 49 VAL B O 1
ATOM 2228 N N . ASN B 1 50 ? 2.992 20.734 20.828 1 93.69 50 ASN B N 1
ATOM 2229 C CA . ASN B 1 50 ? 2.189 20.125 21.891 1 93.69 50 ASN B CA 1
ATOM 2230 C C . ASN B 1 50 ? 1.025 19.328 21.312 1 93.69 50 ASN B C 1
ATOM 2232 O O . ASN B 1 50 ? 0.68 18.266 21.844 1 93.69 50 ASN B O 1
ATOM 2236 N N . ILE B 1 51 ? 0.409 19.906 20.297 1 97.81 51 ILE B N 1
ATOM 2237 C CA . ILE B 1 51 ? -0.777 19.266 19.734 1 97.81 51 ILE B CA 1
ATOM 2238 C C . ILE B 1 51 ? -0.58 19.031 18.234 1 97.81 51 ILE B C 1
ATOM 2240 O O . ILE B 1 51 ? -0.303 19.969 17.484 1 97.81 51 ILE B O 1
ATOM 2244 N N . ALA B 1 52 ? -0.674 17.812 17.812 1 98.25 52 ALA B N 1
ATOM 2245 C CA . ALA B 1 52 ? -0.573 17.438 16.406 1 98.25 52 ALA B CA 1
ATOM 2246 C C . ALA B 1 52 ? -1.89 16.859 15.898 1 98.25 52 ALA B C 1
ATOM 2248 O O . ALA B 1 52 ? -2.6 16.172 16.641 1 98.25 52 ALA B O 1
ATOM 2249 N N . LEU B 1 53 ? -2.172 17.156 14.641 1 98.56 53 LEU B N 1
ATOM 2250 C CA . LEU B 1 53 ? -3.381 16.672 13.984 1 98.56 53 LEU B CA 1
ATOM 2251 C C . LEU B 1 53 ? -3.041 15.969 12.68 1 98.56 53 LEU B C 1
ATOM 2253 O O . LEU B 1 53 ? -2.207 16.453 11.906 1 98.56 53 LEU B O 1
ATOM 2257 N N . GLU B 1 54 ? -3.568 14.805 12.484 1 98.81 54 GLU B N 1
ATOM 2258 C CA . GLU B 1 54 ? -3.695 14.32 11.109 1 98.81 54 GLU B CA 1
ATOM 2259 C C . GLU B 1 54 ? -5.141 14.406 10.625 1 98.81 54 GLU B C 1
ATOM 2261 O O . GLU B 1 54 ? -6.047 13.859 11.25 1 98.81 54 GLU B O 1
ATOM 2266 N N . MET B 1 55 ? -5.34 15.164 9.57 1 98.75 55 MET B N 1
ATOM 2267 C CA . MET B 1 55 ? -6.621 15.211 8.875 1 98.75 55 MET B CA 1
ATOM 2268 C C . MET B 1 55 ? -6.754 14.047 7.895 1 98.75 55 MET B C 1
ATOM 2270 O O . MET B 1 55 ? -5.852 13.805 7.09 1 98.75 55 MET B O 1
ATOM 2274 N N . GLY B 1 56 ? -7.875 13.297 7.965 1 98.25 56 GLY B N 1
ATOM 2275 C CA . GLY B 1 56 ? -7.945 12.086 7.164 1 98.25 56 GLY B CA 1
ATOM 2276 C C . GLY B 1 56 ? -6.844 11.086 7.488 1 98.25 56 GLY B C 1
ATOM 2277 O O . GLY B 1 56 ? -6.066 10.711 6.609 1 98.25 56 GLY B O 1
ATOM 2278 N N . MET B 1 57 ? -6.863 10.57 8.703 1 98 57 MET B N 1
ATOM 2279 C CA . MET B 1 57 ? -5.703 9.828 9.18 1 98 57 MET B CA 1
ATOM 2280 C C . MET B 1 57 ? -5.648 8.438 8.547 1 98 57 MET B C 1
ATOM 2282 O O . MET B 1 57 ? -4.586 7.816 8.5 1 98 57 MET B O 1
ATOM 2286 N N . GLY B 1 58 ? -6.797 7.941 8.07 1 97.44 58 GLY B N 1
ATOM 2287 C CA . GLY B 1 58 ? -6.801 6.594 7.52 1 97.44 58 GLY B CA 1
ATOM 2288 C C . GLY B 1 58 ? -6.387 5.539 8.531 1 97.44 58 GLY B C 1
ATOM 2289 O O . GLY B 1 58 ? -6.98 5.438 9.609 1 97.44 58 GLY B O 1
ATOM 2290 N N . SER B 1 59 ? -5.285 4.848 8.227 1 96.75 59 SER B N 1
ATOM 2291 C CA . SER B 1 59 ? -4.812 3.783 9.102 1 96.75 59 SER B CA 1
ATOM 2292 C C . SER B 1 59 ? -4.102 4.352 10.328 1 96.75 59 SER B C 1
ATOM 2294 O O . SER B 1 59 ? -3.836 3.629 11.289 1 96.75 59 SER B O 1
ATOM 2296 N N . GLY B 1 60 ? -3.787 5.605 10.312 1 97.88 60 GLY B N 1
ATOM 2297 C CA . GLY B 1 60 ? -3.068 6.227 11.414 1 97.88 60 GLY B CA 1
ATOM 2298 C C . GLY B 1 60 ? -1.566 6.035 11.328 1 97.88 60 GLY B C 1
ATOM 2299 O O . GLY B 1 60 ? -0.831 6.457 12.227 1 97.88 60 GLY B O 1
ATOM 2300 N N . TYR B 1 61 ? -1.114 5.461 10.203 1 96.69 61 TYR B N 1
ATOM 2301 C CA . TYR B 1 61 ? 0.302 5.145 10.055 1 96.69 61 TYR B CA 1
ATOM 2302 C C . TYR B 1 61 ? 1.152 6.406 10.117 1 96.69 61 TYR B C 1
ATOM 2304 O O . TYR B 1 61 ? 2.207 6.426 10.75 1 96.69 61 TYR B O 1
ATOM 2312 N N . LEU B 1 62 ? 0.689 7.461 9.508 1 97.69 62 LEU B N 1
ATOM 2313 C CA . LEU B 1 62 ? 1.477 8.688 9.398 1 97.69 62 LEU B CA 1
ATOM 2314 C C . LEU B 1 62 ? 1.626 9.367 10.75 1 97.69 62 LEU B C 1
ATOM 2316 O O . LEU B 1 62 ? 2.744 9.625 11.203 1 97.69 62 LEU B O 1
ATOM 2320 N N . ILE B 1 63 ? 0.536 9.594 11.438 1 98.19 63 ILE B N 1
ATOM 2321 C CA . ILE B 1 63 ? 0.575 10.367 12.672 1 98.19 63 ILE B CA 1
ATOM 2322 C C . ILE B 1 63 ? 1.275 9.562 13.766 1 98.19 63 ILE B C 1
ATOM 2324 O O . ILE B 1 63 ? 1.999 10.125 14.586 1 98.19 63 ILE B O 1
ATOM 2328 N N . LEU B 1 64 ? 1.106 8.266 13.773 1 97.12 64 LEU B N 1
ATOM 2329 C CA . LEU B 1 64 ? 1.757 7.445 14.789 1 97.12 64 LEU B CA 1
ATOM 2330 C C . LEU B 1 64 ? 3.246 7.301 14.5 1 97.12 64 LEU B C 1
ATOM 2332 O O . LEU B 1 64 ? 4.059 7.219 15.422 1 97.12 64 LEU B O 1
ATOM 2336 N N . SER B 1 65 ? 3.576 7.23 13.227 1 96.38 65 SER B N 1
ATOM 2337 C CA . SER B 1 65 ? 4.988 7.25 12.867 1 96.38 65 SER B CA 1
ATOM 2338 C C . SER B 1 65 ? 5.648 8.562 13.281 1 96.38 65 SER B C 1
ATOM 2340 O O . SER B 1 65 ? 6.762 8.562 13.805 1 96.38 65 SER B O 1
ATOM 2342 N N . LEU B 1 66 ? 4.965 9.664 13.039 1 96.44 66 LEU B N 1
ATOM 2343 C CA . LEU B 1 66 ? 5.473 10.961 13.477 1 96.44 66 LEU B CA 1
ATOM 2344 C C . LEU B 1 66 ? 5.68 10.977 14.992 1 96.44 66 LEU B C 1
ATOM 2346 O O . LEU B 1 66 ? 6.707 11.453 15.477 1 96.44 66 LEU B O 1
ATOM 2350 N N . TYR B 1 67 ? 4.684 10.484 15.672 1 96.19 67 TYR B N 1
ATOM 2351 C CA . TYR B 1 67 ? 4.742 10.398 17.125 1 96.19 67 TYR B CA 1
ATOM 2352 C C . TYR B 1 67 ? 5.992 9.656 17.578 1 96.19 67 TYR B C 1
ATOM 2354 O O . TYR B 1 67 ? 6.73 10.133 18.438 1 96.19 67 TYR B O 1
ATOM 2362 N N . GLU B 1 68 ? 6.203 8.547 16.969 1 95.06 68 GLU B N 1
ATOM 2363 C CA . GLU B 1 68 ? 7.383 7.742 17.281 1 95.06 68 GLU B CA 1
ATOM 2364 C C . GLU B 1 68 ? 8.664 8.516 16.984 1 95.06 68 GLU B C 1
ATOM 2366 O O . GLU B 1 68 ? 9.602 8.508 17.797 1 95.06 68 GLU B O 1
ATOM 2371 N N . MET B 1 69 ? 8.758 9.18 15.859 1 94.5 69 MET B N 1
ATOM 2372 C CA . MET B 1 69 ? 9.922 9.953 15.445 1 94.5 69 MET B CA 1
ATOM 2373 C C . MET B 1 69 ? 10.227 11.055 16.453 1 94.5 69 MET B C 1
ATOM 2375 O O . MET B 1 69 ? 11.383 11.289 16.797 1 94.5 69 MET B O 1
ATOM 2379 N N . LEU B 1 70 ? 9.188 11.688 16.891 1 94.38 70 LEU B N 1
ATOM 2380 C CA . LEU B 1 70 ? 9.344 12.797 17.812 1 94.38 70 LEU B CA 1
ATOM 2381 C C . LEU B 1 70 ? 9.82 12.305 19.172 1 94.38 70 LEU B C 1
ATOM 2383 O O . LEU B 1 70 ? 10.75 12.875 19.766 1 94.38 70 LEU B O 1
ATOM 2387 N N . LEU B 1 71 ? 9.234 11.25 19.641 1 92.44 71 LEU B N 1
ATOM 2388 C CA . LEU B 1 71 ? 9.633 10.695 20.922 1 92.44 71 LEU B CA 1
ATOM 2389 C C . LEU B 1 71 ? 11.094 10.258 20.906 1 92.44 71 LEU B C 1
ATOM 2391 O O . LEU B 1 71 ? 11.812 10.453 21.891 1 92.44 71 LEU B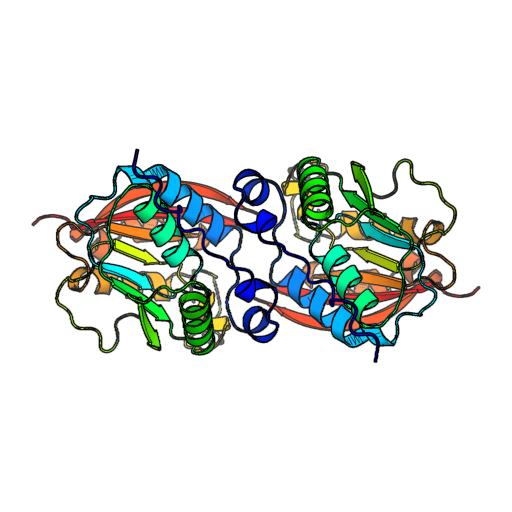 O 1
ATOM 2395 N N . LYS B 1 72 ? 11.484 9.711 19.859 1 91.62 72 LYS B N 1
ATOM 2396 C CA . LYS B 1 72 ? 12.875 9.273 19.719 1 91.62 72 LYS B CA 1
ATOM 2397 C C . LYS B 1 72 ? 13.836 10.453 19.828 1 91.62 72 LYS B C 1
ATOM 2399 O O . LYS B 1 72 ? 15.016 10.273 20.156 1 91.62 72 LYS B O 1
ATOM 2404 N N . ARG B 1 73 ? 13.336 11.633 19.594 1 91.5 73 ARG B N 1
ATOM 2405 C CA . ARG B 1 73 ? 14.156 12.844 19.656 1 91.5 73 ARG B CA 1
ATOM 2406 C C . ARG B 1 73 ? 13.859 13.656 20.906 1 91.5 73 ARG B C 1
ATOM 2408 O O . ARG B 1 73 ? 14.188 14.836 20.984 1 91.5 73 ARG B O 1
ATOM 2415 N N . ASN B 1 74 ? 13.141 13.055 21.781 1 89.31 74 ASN B N 1
ATOM 2416 C CA . ASN B 1 74 ? 12.797 13.641 23.062 1 89.31 74 ASN B CA 1
ATOM 2417 C C . ASN B 1 74 ? 11.906 14.867 22.906 1 89.31 74 ASN B C 1
ATOM 2419 O O . ASN B 1 74 ? 12.047 15.844 23.641 1 89.31 74 ASN B O 1
ATOM 2423 N N . LYS B 1 75 ? 11.164 14.836 21.875 1 89.81 75 LYS B N 1
ATOM 2424 C CA . LYS B 1 75 ? 10.133 15.859 21.688 1 89.81 75 LYS B CA 1
ATOM 2425 C C . LYS B 1 75 ? 8.766 15.352 22.141 1 89.81 75 LYS B C 1
ATOM 2427 O O . LYS B 1 75 ? 8.219 14.414 21.562 1 89.81 75 LYS B O 1
ATOM 2432 N N . LYS B 1 76 ? 8.305 15.992 23.109 1 86.88 76 LYS B N 1
ATOM 2433 C CA . LYS B 1 76 ? 7.059 15.516 23.703 1 86.88 76 LYS B CA 1
ATOM 2434 C C . LYS B 1 76 ? 5.848 16.094 22.969 1 86.88 76 LYS B C 1
ATOM 2436 O O . LYS B 1 76 ? 5.84 17.266 22.609 1 86.88 76 LYS B O 1
ATOM 2441 N N . ILE B 1 77 ? 4.887 15.289 22.75 1 92.94 77 ILE B N 1
ATOM 2442 C CA . ILE B 1 77 ? 3.586 15.68 22.219 1 92.94 77 ILE B CA 1
ATOM 2443 C C . ILE B 1 77 ? 2.496 15.383 23.25 1 92.94 77 ILE B C 1
ATOM 2445 O O . ILE B 1 77 ? 2.369 14.25 23.719 1 92.94 77 ILE B O 1
ATOM 2449 N N . ASP B 1 78 ? 1.743 16.375 23.594 1 95.5 78 ASP B N 1
ATOM 2450 C CA . ASP B 1 78 ? 0.735 16.234 24.641 1 95.5 78 ASP B CA 1
ATOM 2451 C C . ASP B 1 78 ? -0.498 15.5 24.109 1 95.5 78 ASP B C 1
ATOM 2453 O O . ASP B 1 78 ? -1.134 14.734 24.844 1 95.5 78 ASP B O 1
ATOM 2457 N N . LEU B 1 79 ? -0.79 15.836 22.875 1 97.88 79 LEU B N 1
ATOM 2458 C CA . LEU B 1 79 ? -2.049 15.289 22.391 1 97.88 79 LEU B CA 1
ATOM 2459 C C . LEU B 1 79 ? -2.006 15.109 20.875 1 97.88 79 LEU B C 1
ATOM 2461 O O . LEU B 1 79 ? -1.527 15.992 20.156 1 97.88 79 LEU B O 1
ATOM 2465 N N . LEU B 1 80 ? -2.439 13.992 20.406 1 98.25 80 LEU B N 1
ATOM 2466 C CA . LEU B 1 80 ? -2.635 13.688 19 1 98.25 80 LEU B CA 1
ATOM 2467 C C . LEU B 1 80 ? -4.113 13.727 18.641 1 98.25 80 LEU B C 1
ATOM 2469 O O . LEU B 1 80 ? -4.934 13.07 19.281 1 98.25 80 LEU B O 1
ATOM 2473 N N . TYR B 1 81 ? -4.461 14.5 17.656 1 98.5 81 TYR B N 1
ATOM 2474 C CA . TYR B 1 81 ? -5.801 14.484 17.078 1 98.5 81 TYR B CA 1
ATOM 2475 C C . TYR B 1 81 ? -5.824 13.695 15.781 1 98.5 81 TYR B C 1
ATOM 2477 O O . TYR B 1 81 ? -5 13.93 14.891 1 98.5 81 TYR B O 1
ATOM 2485 N N . CYS B 1 82 ? -6.715 12.805 15.727 1 98.62 82 CYS B N 1
ATOM 2486 C CA . CYS B 1 82 ? -6.938 11.977 14.555 1 98.62 82 CYS B CA 1
ATOM 2487 C C . CYS B 1 82 ? -8.367 12.133 14.039 1 98.62 82 CYS B C 1
ATOM 2489 O O . CYS B 1 82 ? -9.312 11.664 14.672 1 98.62 82 CYS B O 1
ATOM 2491 N N . ILE B 1 83 ? -8.508 12.711 12.875 1 98.62 83 ILE B N 1
ATOM 2492 C CA . ILE B 1 83 ? -9.844 12.984 12.352 1 98.62 83 ILE B CA 1
ATOM 2493 C C . ILE B 1 83 ? -10.031 12.242 11.023 1 98.62 83 ILE B C 1
ATOM 2495 O O . ILE B 1 83 ? -9.148 12.258 10.164 1 98.62 83 ILE B O 1
ATOM 2499 N N . ASP B 1 84 ? -11.094 11.609 10.883 1 98.56 84 ASP B N 1
ATOM 2500 C CA . ASP B 1 84 ? -11.445 10.945 9.633 1 98.56 84 ASP B CA 1
ATOM 2501 C C . ASP B 1 84 ? -12.961 10.836 9.469 1 98.56 84 ASP B C 1
ATOM 2503 O O . ASP B 1 84 ? -13.68 10.633 10.453 1 98.56 84 ASP B O 1
ATOM 2507 N N . ILE B 1 85 ? -13.398 10.977 8.273 1 98.44 85 ILE B N 1
ATOM 2508 C CA . ILE B 1 85 ? -14.82 10.844 7.98 1 98.44 85 ILE B CA 1
ATOM 2509 C C . ILE B 1 85 ? -15.203 9.367 7.934 1 98.44 85 ILE B C 1
ATOM 2511 O O . ILE B 1 85 ? -16.375 9.016 8.078 1 98.44 85 ILE B O 1
ATOM 2515 N N . ASN B 1 86 ? -14.305 8.453 7.684 1 98.12 86 ASN B N 1
ATOM 2516 C CA . ASN B 1 86 ? -14.5 7.008 7.629 1 98.12 86 ASN B CA 1
ATOM 2517 C C . ASN B 1 86 ? -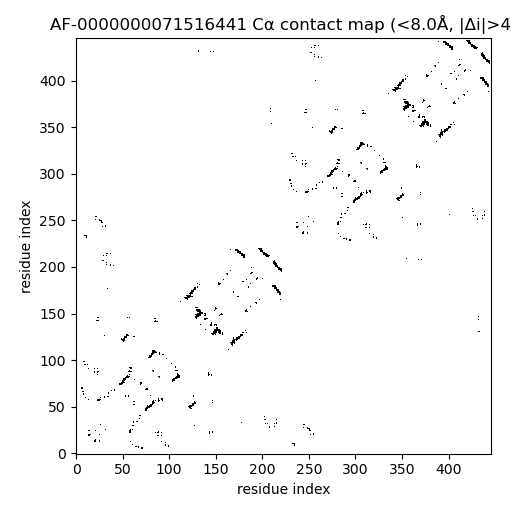14.484 6.391 9.023 1 98.12 86 ASN B C 1
ATOM 2519 O O . ASN B 1 86 ? -13.438 6.328 9.672 1 98.12 86 ASN B O 1
ATOM 2523 N N . LYS B 1 87 ? -15.555 5.855 9.414 1 98.25 87 LYS B N 1
ATOM 2524 C CA . LYS B 1 87 ? -15.688 5.281 10.75 1 98.25 87 LYS B CA 1
ATOM 2525 C C . LYS B 1 87 ? -14.727 4.109 10.945 1 98.25 87 LYS B C 1
ATOM 2527 O O . LYS B 1 87 ? -14.211 3.9 12.039 1 98.25 87 LYS B O 1
ATOM 2532 N N . ASN B 1 88 ? -14.508 3.332 9.93 1 98.25 88 ASN B N 1
ATOM 2533 C CA . ASN B 1 88 ? -13.578 2.209 10.023 1 98.25 88 ASN B CA 1
ATOM 2534 C C . ASN B 1 88 ? -12.148 2.682 10.273 1 98.25 88 ASN B C 1
ATOM 2536 O O . ASN B 1 88 ? -11.375 1.999 10.953 1 98.25 88 ASN B O 1
ATOM 2540 N N . ALA B 1 89 ? -11.789 3.809 9.742 1 98.44 89 ALA B N 1
ATOM 2541 C CA . ALA B 1 89 ? -10.484 4.402 10.023 1 98.44 89 ALA B CA 1
ATOM 2542 C C . ALA B 1 89 ? -10.352 4.75 11.5 1 98.44 89 ALA B C 1
ATOM 2544 O O . ALA B 1 89 ? -9.32 4.461 12.125 1 98.44 89 ALA B O 1
ATOM 2545 N N . CYS B 1 90 ? -11.398 5.312 12.055 1 98.69 90 CYS B N 1
ATOM 2546 C CA . CYS B 1 90 ? -11.406 5.652 13.477 1 98.69 90 CYS B CA 1
ATOM 2547 C C . CYS B 1 90 ? -11.234 4.406 14.336 1 98.69 90 CYS B C 1
ATOM 2549 O O . CYS B 1 90 ? -10.453 4.402 15.289 1 98.69 90 CYS B O 1
ATOM 2551 N N . ASN B 1 91 ? -11.953 3.398 13.984 1 98.5 91 ASN B N 1
ATOM 2552 C CA . ASN B 1 91 ? -11.844 2.141 14.711 1 98.5 91 ASN B CA 1
ATOM 2553 C C . ASN B 1 91 ? -10.445 1.55 14.617 1 98.5 91 ASN B C 1
ATOM 2555 O O . ASN B 1 91 ? -9.938 0.982 15.586 1 98.5 91 ASN B O 1
ATOM 2559 N N . CYS B 1 92 ? -9.867 1.673 13.469 1 98.12 92 CYS B N 1
ATOM 2560 C CA . CYS B 1 92 ? -8.523 1.162 13.25 1 98.12 92 CYS B CA 1
ATOM 2561 C C . CYS B 1 92 ? -7.523 1.858 14.164 1 98.12 92 CYS B C 1
ATOM 2563 O O . CYS B 1 92 ? -6.742 1.199 14.859 1 98.12 92 CYS B O 1
ATOM 2565 N N . VAL B 1 93 ? -7.562 3.148 14.234 1 98.5 93 VAL B N 1
ATOM 2566 C CA . VAL B 1 93 ? -6.613 3.912 15.039 1 98.5 93 VAL B CA 1
ATOM 2567 C C . VAL B 1 93 ? -6.871 3.66 16.516 1 98.5 93 VAL B C 1
ATOM 2569 O O . VAL B 1 93 ? -5.934 3.592 17.312 1 98.5 93 VAL B O 1
ATOM 2572 N N . ARG B 1 94 ? -8.148 3.543 16.859 1 98.5 94 ARG B N 1
ATOM 2573 C CA . ARG B 1 94 ? -8.477 3.209 18.25 1 98.5 94 ARG B CA 1
ATOM 2574 C C . ARG B 1 94 ? -7.816 1.898 18.656 1 98.5 94 ARG B C 1
ATOM 2576 O O . ARG B 1 94 ? -7.207 1.816 19.734 1 98.5 94 ARG B O 1
ATOM 2583 N N . LYS B 1 95 ? -7.941 0.911 17.828 1 97.94 95 LYS B N 1
ATOM 2584 C CA . LYS B 1 95 ? -7.328 -0.385 18.094 1 97.94 95 LYS B CA 1
ATOM 2585 C C . LYS B 1 95 ? -5.809 -0.277 18.141 1 97.94 95 LYS B C 1
ATOM 2587 O O . LYS B 1 95 ? -5.168 -0.839 19.031 1 97.94 95 LYS B O 1
ATOM 2592 N N . LEU B 1 96 ? -5.227 0.418 17.203 1 96.69 96 LEU B N 1
ATOM 2593 C CA . LEU B 1 96 ? -3.779 0.565 17.125 1 96.69 96 LEU B CA 1
ATOM 2594 C C . LEU B 1 96 ? -3.232 1.254 18.375 1 96.69 96 LEU B C 1
ATOM 2596 O O . LEU B 1 96 ? -2.217 0.828 18.922 1 96.69 96 LEU B O 1
ATOM 2600 N N . THR B 1 97 ? -3.861 2.32 18.781 1 97.81 97 THR B N 1
ATOM 2601 C CA . THR B 1 97 ? -3.363 3.074 19.922 1 97.81 97 THR B CA 1
ATOM 2602 C C . THR B 1 97 ? -3.525 2.271 21.203 1 97.81 97 THR B C 1
ATOM 2604 O O . THR B 1 97 ? -2.668 2.324 22.094 1 97.81 97 THR B O 1
ATOM 2607 N N . ARG B 1 98 ? -4.629 1.521 21.297 1 97.44 98 ARG B N 1
ATOM 2608 C CA . ARG B 1 98 ? -4.809 0.637 22.453 1 97.44 98 ARG B CA 1
ATOM 2609 C C . ARG B 1 98 ? -3.717 -0.425 22.5 1 97.44 98 ARG B C 1
ATOM 2611 O O . ARG B 1 98 ? -3.084 -0.623 23.547 1 97.44 98 ARG B O 1
ATOM 2618 N N . ASP B 1 99 ? -3.469 -1.06 21.391 1 95.38 99 ASP B N 1
ATOM 2619 C CA . ASP B 1 99 ? -2.486 -2.135 21.312 1 95.38 99 ASP B CA 1
ATOM 2620 C C . ASP B 1 99 ? -1.085 -1.625 21.641 1 95.38 99 ASP B C 1
ATOM 2622 O O . ASP B 1 99 ? -0.263 -2.361 22.188 1 95.38 99 ASP B O 1
ATOM 2626 N N . ASN B 1 100 ? -0.815 -0.396 21.297 1 95.94 100 ASN B N 1
ATOM 2627 C CA . ASN B 1 100 ? 0.516 0.172 21.5 1 95.94 100 ASN B CA 1
ATOM 2628 C C . ASN B 1 100 ? 0.592 1.004 22.766 1 95.94 100 ASN B C 1
ATOM 2630 O O . ASN B 1 100 ? 1.592 1.681 23.016 1 95.94 100 ASN B O 1
ATOM 2634 N N . LYS B 1 101 ? -0.459 1.101 23.547 1 96.31 101 LYS B N 1
ATOM 2635 C CA . LYS B 1 101 ? -0.535 1.775 24.844 1 96.31 101 LYS B CA 1
ATOM 2636 C C . LYS B 1 101 ? -0.291 3.275 24.688 1 96.31 101 LYS B C 1
ATOM 2638 O O . LYS B 1 101 ? 0.484 3.859 25.453 1 96.31 101 LYS B O 1
ATOM 2643 N N . ILE B 1 102 ? -0.815 3.82 23.688 1 96.75 102 ILE B N 1
ATOM 2644 C CA . ILE B 1 102 ? -0.795 5.262 23.469 1 96.75 102 ILE B CA 1
ATOM 2645 C C . ILE B 1 102 ? -2.115 5.875 23.938 1 96.75 102 ILE B C 1
ATOM 2647 O O . ILE B 1 102 ? -3.17 5.605 23.344 1 96.75 102 ILE B O 1
ATOM 2651 N N . SER B 1 103 ? -2.053 6.727 24.875 1 96.44 103 SER B N 1
ATOM 2652 C CA . SER B 1 103 ? -3.285 7.18 25.516 1 96.44 103 SER B CA 1
ATOM 2653 C C . SER B 1 103 ? -3.584 8.633 25.172 1 96.44 103 SER B C 1
ATOM 2655 O O . SER B 1 103 ? -4.707 9.109 25.359 1 96.44 103 SER B O 1
ATOM 2657 N N . ASN B 1 104 ? -2.633 9.344 24.781 1 97.31 104 ASN B N 1
ATOM 2658 C CA . ASN B 1 104 ? -2.828 10.766 24.5 1 97.31 104 ASN B CA 1
ATOM 2659 C C . ASN B 1 104 ? -3.307 10.992 23.078 1 97.31 104 ASN B C 1
ATOM 2661 O O . ASN B 1 104 ? -2.711 11.781 22.328 1 97.31 104 ASN B O 1
ATOM 2665 N N . VAL B 1 105 ? -4.391 10.359 22.641 1 98.38 105 VAL B N 1
ATOM 2666 C CA . VAL B 1 105 ? -4.934 10.445 21.281 1 98.38 105 VAL B CA 1
ATOM 2667 C C . VAL B 1 105 ? -6.43 10.75 21.344 1 98.38 105 VAL B C 1
ATOM 2669 O O . VAL B 1 105 ? -7.156 10.148 22.141 1 98.38 105 VAL B O 1
ATOM 2672 N N . GLU B 1 106 ? -6.883 11.711 20.688 1 98.25 106 GLU B N 1
ATOM 2673 C CA . GLU B 1 106 ? -8.297 12 20.469 1 98.25 106 GLU B CA 1
ATOM 2674 C C . GLU B 1 106 ? -8.727 11.625 19.047 1 98.25 106 GLU B C 1
ATOM 2676 O O . GLU B 1 106 ? -8.195 12.164 18.078 1 98.25 106 GLU B O 1
ATOM 2681 N N . ILE B 1 107 ? -9.594 10.695 18.938 1 98.69 107 ILE B N 1
ATOM 2682 C CA . ILE B 1 107 ? -10.086 10.211 17.656 1 98.69 107 ILE B CA 1
ATOM 2683 C C . ILE B 1 107 ? -11.484 10.766 17.391 1 98.69 107 ILE B C 1
ATOM 2685 O O . ILE B 1 107 ? -12.398 10.555 18.188 1 98.69 107 ILE B O 1
ATOM 2689 N N . ILE B 1 108 ? -11.664 11.438 16.281 1 98.31 108 ILE B N 1
ATOM 2690 C CA . ILE B 1 108 ? -12.938 12.078 15.977 1 98.31 108 ILE B CA 1
ATOM 2691 C C . ILE B 1 108 ? -13.414 11.648 14.594 1 98.31 108 ILE B C 1
ATOM 2693 O O . ILE B 1 108 ? -12.695 11.797 13.602 1 98.31 108 ILE B O 1
ATOM 2697 N N . ASN B 1 109 ? -14.594 11.047 14.477 1 98.25 109 ASN B N 1
ATOM 2698 C CA . ASN B 1 109 ? -15.234 10.742 13.203 1 98.25 109 ASN B CA 1
ATOM 2699 C C . ASN B 1 109 ? -15.984 11.953 12.648 1 98.25 109 ASN B C 1
ATOM 2701 O O . ASN B 1 109 ? -17.125 12.219 13.031 1 98.25 109 ASN B O 1
ATOM 2705 N N . ASN B 1 110 ? -15.289 12.633 11.719 1 96.88 110 ASN B N 1
ATOM 2706 C CA . ASN B 1 110 ? -15.836 13.906 11.266 1 96.88 110 ASN B CA 1
ATOM 2707 C C . ASN B 1 110 ? -15.359 14.25 9.852 1 96.88 110 ASN B C 1
ATOM 2709 O O . ASN B 1 110 ? -14.438 13.617 9.336 1 96.88 110 ASN B O 1
ATOM 2713 N N . ASP B 1 111 ? -16.078 15.203 9.266 1 97.19 111 ASP B N 1
ATOM 2714 C CA . ASP B 1 111 ? -15.695 15.789 7.988 1 97.19 111 ASP B CA 1
ATOM 2715 C C . ASP B 1 111 ? -14.844 17.047 8.195 1 97.19 111 ASP B C 1
ATOM 2717 O O . ASP B 1 111 ? -15.367 18.094 8.57 1 97.19 111 ASP B O 1
ATOM 2721 N N . LEU B 1 112 ? -13.531 16.922 7.871 1 97.56 112 LEU B N 1
ATOM 2722 C CA . LEU B 1 112 ? -12.578 18.016 8.039 1 97.56 112 LEU B CA 1
ATOM 2723 C C . LEU B 1 112 ? -12.75 18.688 9.391 1 97.56 112 LEU B C 1
ATOM 2725 O O . LEU B 1 112 ? -12.648 18.031 10.43 1 97.56 112 LEU B O 1
ATOM 2729 N N . PHE B 1 113 ? -12.977 19.953 9.438 1 97.31 113 PHE B N 1
ATOM 2730 C CA . PHE B 1 113 ? -12.922 20.688 10.695 1 97.31 113 PHE B CA 1
ATOM 2731 C C . PHE B 1 113 ? -14.32 20.891 11.266 1 97.31 113 PHE B C 1
ATOM 2733 O O . PHE B 1 113 ? -14.523 21.703 12.172 1 97.31 113 PHE B O 1
ATOM 2740 N N . ASN B 1 114 ? -15.273 20.094 10.789 1 95.12 114 ASN B N 1
ATOM 2741 C CA . ASN B 1 114 ? -16.625 20.203 11.336 1 95.12 114 ASN B CA 1
ATOM 2742 C C . ASN B 1 114 ? -16.625 19.984 12.852 1 95.12 114 ASN B C 1
ATOM 2744 O O . ASN B 1 114 ? -16.016 19.047 13.344 1 95.12 114 ASN B O 1
ATOM 2748 N N . ASN B 1 115 ? -17.172 20.844 13.625 1 90.88 115 ASN B N 1
ATOM 2749 C CA . ASN B 1 115 ? -17.391 20.781 15.07 1 90.88 115 ASN B CA 1
ATOM 2750 C C . ASN B 1 115 ? -16.062 20.859 15.836 1 90.88 115 ASN B C 1
ATOM 2752 O O . ASN B 1 115 ? -15.953 20.328 16.938 1 90.88 115 ASN B O 1
ATOM 2756 N N . ILE B 1 116 ? -15.055 21.281 15.203 1 95.25 116 ILE B N 1
ATOM 2757 C CA . ILE B 1 116 ? -13.789 21.547 15.875 1 95.25 116 ILE B CA 1
ATOM 2758 C C . ILE B 1 116 ? -13.68 23.047 16.188 1 95.25 116 ILE B C 1
ATOM 2760 O O . ILE B 1 116 ? -13.992 23.891 15.336 1 95.25 116 ILE B O 1
ATOM 2764 N N . LYS B 1 117 ? -13.242 23.391 17.359 1 94.38 117 LYS B N 1
ATOM 2765 C CA . LYS B 1 117 ? -13.133 24.781 17.766 1 94.38 117 LYS B CA 1
ATOM 2766 C C . LYS B 1 117 ? -12.031 25.5 17 1 94.38 117 LYS B C 1
ATOM 2768 O O . LYS B 1 117 ? -10.953 24.953 16.781 1 94.38 117 LYS B O 1
ATOM 2773 N N . LYS B 1 118 ? -12.344 26.688 16.594 1 95.06 118 LYS B N 1
ATOM 2774 C CA . LYS B 1 118 ? -11.375 27.547 15.93 1 95.06 118 LYS B CA 1
ATOM 2775 C C . LYS B 1 118 ? -10.508 28.281 16.938 1 95.06 118 LYS B C 1
ATOM 2777 O O . LYS B 1 118 ? -10.781 29.453 17.266 1 95.06 118 LYS B O 1
ATOM 2782 N N . CYS B 1 119 ? -9.453 27.719 17.453 1 93.88 119 CYS B N 1
ATOM 2783 C CA . CYS B 1 119 ? -8.656 28.344 18.484 1 93.88 119 CYS B CA 1
ATOM 2784 C C . CYS B 1 119 ? -7.168 28.156 18.219 1 93.88 119 CYS B C 1
ATOM 2786 O O . CYS B 1 119 ? -6.359 28.188 19.156 1 93.88 119 CYS B O 1
ATOM 2788 N N . GLN B 1 120 ? -6.863 27.859 16.953 1 95.75 120 GLN B N 1
ATOM 2789 C CA . GLN B 1 120 ? -5.477 27.766 16.516 1 95.75 120 GLN B CA 1
ATOM 2790 C C . GLN B 1 120 ? -4.664 26.859 17.438 1 95.75 120 GLN B C 1
ATOM 2792 O O . GLN B 1 120 ? -3.588 27.25 17.906 1 95.75 120 GLN B O 1
ATOM 2797 N N . GLN B 1 121 ? -5.172 25.734 17.656 1 95.5 121 GLN B N 1
ATOM 2798 C CA . GLN B 1 121 ? -4.625 24.891 18.719 1 95.5 121 GLN B CA 1
ATOM 2799 C C . GLN B 1 121 ? -3.586 23.922 18.156 1 95.5 121 GLN B C 1
ATOM 2801 O O . GLN B 1 121 ? -2.82 23.328 18.922 1 95.5 121 GLN B O 1
ATOM 2806 N N . PHE B 1 122 ? -3.547 23.75 16.859 1 97.88 122 PHE B N 1
ATOM 2807 C CA . PHE B 1 122 ? -2.689 22.703 16.328 1 97.88 122 PHE B CA 1
ATOM 2808 C C . PHE B 1 122 ? -1.32 23.266 15.953 1 97.88 122 PHE B C 1
ATOM 2810 O O . PHE B 1 122 ? -1.219 24.203 15.172 1 97.88 122 PHE B O 1
ATOM 2817 N N . ASP B 1 123 ? -0.26 22.625 16.5 1 97.69 123 ASP B N 1
ATOM 2818 C CA . ASP B 1 123 ? 1.11 23.031 16.203 1 97.69 123 ASP B CA 1
ATOM 2819 C C . ASP B 1 123 ? 1.654 22.312 14.977 1 97.69 123 ASP B C 1
ATOM 2821 O O . ASP B 1 123 ? 2.6 22.781 14.344 1 97.69 123 ASP B O 1
ATOM 2825 N N . LEU B 1 124 ? 1.141 21.156 14.742 1 97.94 124 LEU B N 1
ATOM 2826 C CA . LEU B 1 124 ? 1.508 20.328 13.602 1 97.94 124 LEU B CA 1
ATOM 2827 C C . LEU B 1 124 ? 0.269 19.719 12.953 1 97.94 124 LEU B C 1
ATOM 2829 O O . LEU B 1 124 ? -0.586 19.156 13.648 1 97.94 124 LEU B O 1
ATOM 2833 N N . ILE B 1 125 ? 0.183 19.859 11.641 1 98.69 125 ILE B N 1
ATOM 2834 C CA . ILE B 1 125 ? -0.938 19.266 10.922 1 98.69 125 ILE B CA 1
ATOM 2835 C C . ILE B 1 125 ? -0.419 18.453 9.734 1 98.69 125 ILE B C 1
ATOM 2837 O O . ILE B 1 125 ? 0.377 18.953 8.93 1 98.69 125 ILE B O 1
ATOM 2841 N N . LEU B 1 126 ? -0.76 17.234 9.68 1 98.88 126 LEU B N 1
ATOM 2842 C CA . LEU B 1 126 ? -0.492 16.359 8.539 1 98.88 126 LEU B CA 1
ATOM 2843 C C . LEU B 1 126 ? -1.76 16.125 7.73 1 98.88 126 LEU B C 1
ATOM 2845 O O . LEU B 1 126 ? -2.828 15.875 8.297 1 98.88 126 LEU B O 1
ATOM 2849 N N . PHE B 1 127 ? -1.616 16.156 6.43 1 98.88 127 PHE B N 1
ATOM 2850 C CA . PHE B 1 127 ? -2.777 15.867 5.602 1 98.88 127 PHE B CA 1
ATOM 2851 C C . PHE B 1 127 ? -2.357 15.18 4.309 1 98.88 127 PHE B C 1
ATOM 2853 O O . PHE B 1 127 ? -1.741 15.797 3.441 1 98.88 127 PHE B O 1
ATOM 2860 N N . ASN B 1 128 ? -2.574 13.922 4.25 1 98.5 128 ASN B N 1
ATOM 2861 C CA . ASN B 1 128 ? -2.602 13.148 3.012 1 98.5 128 ASN B CA 1
ATOM 2862 C C . ASN B 1 128 ? -4.016 13.031 2.457 1 98.5 128 ASN B C 1
ATOM 2864 O O . ASN B 1 128 ? -4.723 12.062 2.744 1 98.5 128 ASN B O 1
ATOM 2868 N N . PRO B 1 129 ? -4.449 13.977 1.672 1 98.5 129 PRO B N 1
ATOM 2869 C CA . PRO B 1 129 ? -5.852 14.102 1.27 1 98.5 129 PRO B CA 1
ATOM 2870 C C . PRO B 1 129 ? -6.23 13.133 0.152 1 98.5 129 PRO B C 1
ATOM 2872 O O . PRO B 1 129 ? -5.352 12.539 -0.479 1 98.5 129 PRO B O 1
ATOM 2875 N N . PRO B 1 130 ? -7.586 12.938 0.046 1 96.75 130 PRO B N 1
ATOM 2876 C CA . PRO B 1 130 ? -7.977 12.359 -1.245 1 96.75 130 PRO B CA 1
ATOM 2877 C C . PRO B 1 130 ? -7.562 13.234 -2.426 1 96.75 130 PRO B C 1
ATOM 2879 O O . PRO B 1 130 ? -7.914 14.422 -2.477 1 96.75 130 PRO B O 1
ATOM 2882 N N . TYR B 1 131 ? -6.801 12.672 -3.328 1 96.62 131 TYR B N 1
ATOM 2883 C CA . TYR B 1 131 ? -6.207 13.523 -4.348 1 96.62 131 TYR B CA 1
ATOM 2884 C C . TYR B 1 131 ? -6.43 12.945 -5.742 1 96.62 131 TYR B C 1
ATOM 2886 O O . TYR B 1 131 ? -5.934 13.492 -6.73 1 96.62 131 TYR B O 1
ATOM 2894 N N . VAL B 1 132 ? -7.137 11.812 -5.855 1 93.25 132 VAL B N 1
ATOM 2895 C CA . VAL B 1 132 ? -7.352 11.156 -7.141 1 93.25 132 VAL B CA 1
ATOM 2896 C C . VAL B 1 132 ? -8.453 11.883 -7.91 1 93.25 132 VAL B C 1
ATOM 2898 O O . VAL B 1 132 ? -9.477 12.266 -7.336 1 93.25 132 VAL B O 1
ATOM 2901 N N . VAL B 1 133 ? -8.211 12.125 -9.172 1 93.69 133 VAL B N 1
ATOM 2902 C CA . VAL B 1 133 ? -9.242 12.695 -10.031 1 93.69 133 VAL B CA 1
ATOM 2903 C C . VAL B 1 133 ? -10.406 11.719 -10.164 1 93.69 133 VAL B C 1
ATOM 2905 O O . VAL B 1 133 ? -10.227 10.578 -10.602 1 93.69 133 VAL B O 1
ATOM 2908 N N . THR B 1 134 ? -11.516 12.133 -9.742 1 93.25 134 THR B N 1
ATOM 2909 C CA . THR B 1 134 ? -12.703 11.289 -9.797 1 93.25 134 THR B CA 1
ATOM 2910 C C . THR B 1 134 ? -13.922 12.094 -10.258 1 93.25 134 THR B C 1
ATOM 2912 O O . THR B 1 134 ? -13.867 13.32 -10.305 1 93.25 134 THR B O 1
ATOM 2915 N N . GLY B 1 135 ? -14.953 11.352 -10.625 1 92.88 135 GLY B N 1
ATOM 2916 C CA . GLY B 1 135 ? -16.234 11.992 -10.922 1 92.88 135 GLY B CA 1
ATOM 2917 C C . GLY B 1 135 ? -16.969 12.445 -9.68 1 92.88 135 GLY B C 1
ATOM 2918 O O . GLY B 1 135 ? -16.594 12.086 -8.562 1 92.88 135 GLY B O 1
ATOM 2919 N N . GLN B 1 136 ? -17.953 13.273 -9.883 1 92.44 136 GLN B N 1
ATOM 2920 C CA . GLN B 1 136 ? -18.734 13.82 -8.773 1 92.44 136 GLN B CA 1
ATOM 2921 C C . GLN B 1 136 ? -19.516 12.719 -8.055 1 92.44 136 GLN B C 1
ATOM 2923 O O . GLN B 1 136 ? -19.766 12.812 -6.855 1 92.44 136 GLN B O 1
ATOM 2928 N N . ASP B 1 137 ? -19.797 11.641 -8.742 1 91.5 137 ASP B N 1
ATOM 2929 C CA . ASP B 1 137 ? -20.562 10.539 -8.172 1 91.5 137 ASP B CA 1
ATOM 2930 C C . ASP B 1 137 ? -19.766 9.82 -7.086 1 91.5 137 ASP B C 1
ATOM 2932 O O . ASP B 1 137 ? -20.344 9.109 -6.254 1 91.5 137 ASP B O 1
ATOM 2936 N N . GLU B 1 138 ? -18.484 10.016 -7.074 1 91.5 138 GLU B N 1
ATOM 2937 C CA . GLU B 1 138 ? -17.625 9.359 -6.094 1 91.5 138 GLU B CA 1
ATOM 2938 C C . GLU B 1 138 ? -17.359 10.273 -4.902 1 91.5 138 GLU B C 1
ATOM 2940 O O . GLU B 1 138 ? -16.75 9.852 -3.918 1 91.5 138 GLU B O 1
ATOM 2945 N N . MET B 1 139 ? -17.812 11.414 -5.012 1 92.75 139 MET B N 1
ATOM 2946 C CA . MET B 1 139 ? -17.531 12.398 -3.965 1 92.75 139 MET B CA 1
ATOM 2947 C C . MET B 1 139 ? -18.531 12.266 -2.822 1 92.75 139 MET B C 1
ATOM 2949 O O . MET B 1 139 ? -19.562 11.602 -2.965 1 92.75 139 MET B O 1
ATOM 2953 N N . ASN B 1 140 ? -18.125 12.836 -1.656 1 91.12 140 ASN B N 1
ATOM 2954 C CA . ASN B 1 140 ? -18.984 12.945 -0.479 1 91.12 140 ASN B CA 1
ATOM 2955 C C . ASN B 1 140 ? -19.391 11.578 0.056 1 91.12 140 ASN B C 1
ATOM 2957 O O . ASN B 1 140 ? -20.531 11.367 0.442 1 91.12 140 ASN B O 1
ATOM 2961 N N . ARG B 1 141 ? -18.562 10.641 -0.042 1 92.5 141 ARG B N 1
ATOM 2962 C CA . ARG B 1 141 ? -18.719 9.328 0.579 1 92.5 141 ARG B CA 1
ATOM 2963 C C . ARG B 1 141 ? -18.078 9.297 1.962 1 92.5 141 ARG B C 1
ATOM 2965 O O . ARG B 1 141 ? -17.344 10.227 2.336 1 92.5 141 ARG B O 1
ATOM 2972 N N . THR B 1 142 ? -18.438 8.273 2.732 1 93.88 142 THR B N 1
ATOM 2973 C CA . THR B 1 142 ? -17.875 8.164 4.074 1 93.88 142 THR B CA 1
ATOM 2974 C C . THR B 1 142 ? -17.141 6.84 4.25 1 93.88 142 THR B C 1
ATOM 2976 O O . THR B 1 142 ? -16.719 6.5 5.355 1 93.88 142 THR B O 1
ATOM 2979 N N . ASP B 1 143 ? -17.062 6.094 3.201 1 93.5 143 ASP B N 1
ATOM 2980 C CA . ASP B 1 143 ? -16.344 4.828 3.207 1 93.5 143 ASP B CA 1
ATOM 2981 C C . ASP B 1 143 ? -14.938 4.996 2.617 1 93.5 143 ASP B C 1
ATOM 2983 O O . ASP B 1 143 ? -14.391 6.102 2.607 1 93.5 143 ASP B O 1
ATOM 2987 N N . ILE B 1 144 ? -14.336 3.928 2.264 1 91.94 144 ILE B N 1
ATOM 2988 C CA . ILE B 1 144 ? -12.938 3.953 1.838 1 91.94 144 ILE B CA 1
ATOM 2989 C C . ILE B 1 144 ? -12.789 4.844 0.605 1 91.94 144 ILE B C 1
ATOM 2991 O O . ILE B 1 144 ? -11.719 5.402 0.36 1 91.94 144 ILE B O 1
ATOM 2995 N N . VAL B 1 145 ? -13.836 5.055 -0.146 1 91.25 145 VAL B N 1
ATOM 2996 C CA . VAL B 1 145 ? -13.789 5.879 -1.349 1 91.25 145 VAL B CA 1
ATOM 2997 C C . VAL B 1 145 ? -13.453 7.32 -0.973 1 91.25 145 VAL B C 1
ATOM 2999 O O . VAL B 1 145 ? -12.773 8.023 -1.725 1 91.25 145 VAL B O 1
ATOM 3002 N N . SER B 1 146 ? -13.805 7.738 0.185 1 93.94 146 SER B N 1
ATOM 3003 C CA . SER B 1 146 ? -13.531 9.086 0.665 1 93.94 146 SER B CA 1
ATOM 3004 C C . SER B 1 146 ? -12.039 9.312 0.867 1 93.94 146 SER B C 1
ATOM 3006 O O . SER B 1 146 ? -11.586 10.453 0.981 1 93.94 146 SER B O 1
ATOM 3008 N N . SER B 1 147 ? -11.281 8.258 0.92 1 93.69 147 SER B N 1
ATOM 3009 C CA . SER B 1 147 ? -9.852 8.359 1.175 1 93.69 147 SER B CA 1
ATOM 3010 C C . SER B 1 147 ? -9.086 8.734 -0.094 1 93.69 147 SER B C 1
ATOM 3012 O O . SER B 1 147 ? -7.926 9.141 -0.031 1 93.69 147 SER B O 1
ATOM 3014 N N . TYR B 1 148 ? -9.766 8.633 -1.184 1 93.31 148 TYR B N 1
ATOM 3015 C CA . TYR B 1 148 ? -8.977 8.922 -2.371 1 93.31 148 TYR B CA 1
ATOM 3016 C C . TYR B 1 148 ? -9.727 9.844 -3.322 1 93.31 148 TYR B C 1
ATOM 3018 O O . TYR B 1 148 ? -9.133 10.461 -4.203 1 93.31 148 TYR B O 1
ATOM 3026 N N . ALA B 1 149 ? -11.023 9.969 -3.248 1 94.38 149 ALA B N 1
ATOM 3027 C CA . ALA B 1 149 ? -11.828 10.711 -4.207 1 94.38 149 ALA B CA 1
ATOM 3028 C C . ALA B 1 149 ? -11.664 12.219 -4.012 1 94.38 149 ALA B C 1
ATOM 3030 O O . ALA B 1 149 ? -12.203 12.797 -3.064 1 94.38 149 ALA B O 1
ATOM 3031 N N . GLY B 1 150 ? -10.992 12.812 -4.996 1 96.19 150 GLY B N 1
ATOM 3032 C CA . GLY B 1 150 ? -10.656 14.219 -4.859 1 96.19 150 GLY B CA 1
ATOM 3033 C C . GLY B 1 150 ? -11.453 15.109 -5.797 1 96.19 150 GLY B C 1
ATOM 3034 O O . GLY B 1 150 ? -11.242 16.328 -5.824 1 96.19 150 GLY B O 1
ATOM 3035 N N . GLY B 1 151 ? -12.312 14.562 -6.566 1 95.81 151 GLY B N 1
ATOM 3036 C CA . GLY B 1 151 ? -13.125 15.367 -7.461 1 95.81 151 GLY B CA 1
ATOM 3037 C C . GLY B 1 151 ? -12.391 15.781 -8.719 1 95.81 151 GLY B C 1
ATOM 3038 O O . GLY B 1 151 ? -11.438 15.125 -9.141 1 95.81 151 GLY B O 1
ATOM 3039 N N . LYS B 1 152 ? -12.93 16.984 -9.18 1 92.44 152 LYS B N 1
ATOM 3040 C CA . LYS B 1 152 ? -12.359 17.516 -10.414 1 92.44 152 LYS B CA 1
ATOM 3041 C C . LYS B 1 152 ? -10.891 17.875 -10.234 1 92.44 152 LYS B C 1
ATOM 3043 O O . LYS B 1 152 ? -10.531 18.625 -9.328 1 92.44 152 LYS B O 1
ATOM 3048 N N . HIS B 1 153 ? -10.039 17.406 -10.789 1 96.25 153 HIS B N 1
ATOM 3049 C CA . HIS B 1 153 ? -8.594 17.562 -10.758 1 96.25 153 HIS B CA 1
ATOM 3050 C C . HIS B 1 153 ? -8 17 -9.469 1 96.25 153 HIS B C 1
ATOM 3052 O O . HIS B 1 153 ? -6.891 17.375 -9.078 1 96.25 153 HIS B O 1
ATOM 3058 N N . GLY B 1 154 ? -8.867 16.391 -8.672 1 97.12 154 GLY B N 1
ATOM 3059 C CA . GLY B 1 154 ? -8.391 15.719 -7.473 1 97.12 154 GLY B CA 1
ATOM 3060 C C . GLY B 1 154 ? -8.031 16.688 -6.355 1 97.12 154 GLY B C 1
ATOM 3061 O O . GLY B 1 154 ? -7.176 16.391 -5.52 1 97.12 154 GLY B O 1
ATOM 3062 N N . ARG B 1 155 ? -8.609 17.859 -6.305 1 98.19 155 ARG B N 1
ATOM 3063 C CA . ARG B 1 155 ? -8.094 18.844 -5.355 1 98.19 155 ARG B CA 1
ATOM 3064 C C . ARG B 1 155 ? -9.227 19.547 -4.609 1 98.19 155 ARG B C 1
ATOM 3066 O O . ARG B 1 155 ? -9 20.547 -3.932 1 98.19 155 ARG B O 1
ATOM 3073 N N . GLU B 1 156 ? -10.477 19.047 -4.742 1 97.88 156 GLU B N 1
ATOM 3074 C CA . GLU B 1 156 ? -11.617 19.703 -4.109 1 97.88 156 GLU B CA 1
ATOM 3075 C C . GLU B 1 156 ? -11.492 19.688 -2.588 1 97.88 156 GLU B C 1
ATOM 3077 O O . GLU B 1 156 ? -11.711 20.703 -1.929 1 97.88 156 GLU B O 1
ATOM 3082 N N . ILE B 1 157 ? -11.125 18.562 -2.053 1 98.12 157 ILE B N 1
ATOM 3083 C CA . ILE B 1 157 ? -11 18.422 -0.606 1 98.12 157 ILE B CA 1
ATOM 3084 C C . ILE B 1 157 ? -9.766 19.172 -0.125 1 98.12 157 ILE B C 1
ATOM 3086 O O . ILE B 1 157 ? -9.773 19.766 0.955 1 98.12 157 ILE B O 1
ATOM 3090 N N . ILE B 1 158 ? -8.719 19.203 -0.927 1 98.62 158 ILE B N 1
ATOM 3091 C CA . ILE B 1 158 ? -7.488 19.922 -0.633 1 98.62 158 ILE B CA 1
ATOM 3092 C C . ILE B 1 158 ? -7.785 21.406 -0.469 1 98.62 158 ILE B C 1
ATOM 3094 O O . ILE B 1 158 ? -7.383 22.016 0.523 1 98.62 158 ILE B O 1
ATOM 3098 N N . LEU B 1 159 ? -8.508 21.938 -1.396 1 98.12 159 LEU B N 1
ATOM 3099 C CA . LEU B 1 159 ? -8.812 23.359 -1.382 1 98.12 159 LEU B CA 1
ATOM 3100 C C . LEU B 1 159 ? -9.719 23.719 -0.207 1 98.12 159 LEU B C 1
ATOM 3102 O O . LEU B 1 159 ? -9.523 24.734 0.458 1 98.12 159 LEU B O 1
ATOM 3106 N N . LYS B 1 160 ? -10.711 22.875 0.058 1 97.5 160 LYS B N 1
ATOM 3107 C CA . LYS B 1 160 ? -11.57 23.078 1.223 1 97.5 160 LYS B CA 1
ATOM 3108 C C . LYS B 1 160 ? -10.75 23.141 2.506 1 97.5 160 LYS B C 1
ATOM 3110 O O . LYS B 1 160 ? -10.977 24.016 3.354 1 97.5 160 LYS B O 1
ATOM 3115 N N . PHE B 1 161 ? -9.812 22.312 2.631 1 98.56 161 PHE B N 1
ATOM 3116 C CA . PHE B 1 161 ? -8.938 22.25 3.797 1 98.56 161 PHE B CA 1
ATOM 3117 C C . PHE B 1 161 ? -8.094 23.516 3.906 1 98.56 161 PHE B C 1
ATOM 3119 O O . PHE B 1 161 ? -8.062 24.156 4.957 1 98.56 161 PHE B O 1
ATOM 3126 N N . LEU B 1 162 ? -7.434 23.875 2.816 1 98.56 162 LEU B N 1
ATOM 3127 C CA . LEU B 1 162 ? -6.48 24.984 2.818 1 98.56 162 LEU B CA 1
ATOM 3128 C C . LEU B 1 162 ? -7.188 26.297 3.094 1 98.56 162 LEU B C 1
ATOM 3130 O O . LEU B 1 162 ? -6.613 27.203 3.717 1 98.56 162 LEU B O 1
ATOM 3134 N N . LEU B 1 163 ? -8.391 26.375 2.68 1 97 163 LEU B N 1
ATOM 3135 C CA . LEU B 1 163 ? -9.148 27.609 2.859 1 97 163 LEU B CA 1
ATOM 3136 C C . LEU B 1 163 ? -9.633 27.75 4.301 1 97 163 LEU B C 1
ATOM 3138 O O . LEU B 1 163 ? -10.008 28.844 4.734 1 97 163 LEU B O 1
ATOM 3142 N N . SER B 1 164 ? -9.57 26.672 5.094 1 97.19 164 SER B N 1
ATOM 3143 C CA . SER B 1 164 ? -10.141 26.719 6.438 1 97.19 164 SER B CA 1
ATOM 3144 C C . SER B 1 164 ? -9.055 26.547 7.5 1 97.19 164 SER B C 1
ATOM 3146 O O . SER B 1 164 ? -9.211 27.016 8.633 1 97.19 164 SER B O 1
ATOM 3148 N N . VAL B 1 165 ? -7.93 26 7.207 1 98.38 165 VAL B N 1
ATOM 3149 C CA . VAL B 1 165 ? -6.973 25.469 8.18 1 98.38 165 VAL B CA 1
ATOM 3150 C C . VAL B 1 165 ? -6.316 26.625 8.93 1 98.38 165 VAL B C 1
ATOM 3152 O O . VAL B 1 165 ? -5.82 26.453 10.047 1 98.38 165 VAL B O 1
ATOM 3155 N N . HIS B 1 166 ? -6.344 27.812 8.398 1 97.69 166 HIS B N 1
ATOM 3156 C CA . HIS B 1 166 ? -5.691 28.969 8.992 1 97.69 166 HIS B CA 1
ATOM 3157 C C . HIS B 1 166 ? -6.242 29.266 10.391 1 97.69 166 HIS B C 1
ATOM 3159 O O . HIS B 1 166 ? -5.5 29.688 11.273 1 97.69 166 HIS B O 1
ATOM 3165 N N . GLU B 1 167 ? -7.508 28.953 10.594 1 97.25 167 GLU B N 1
ATOM 3166 C CA . GLU B 1 167 ? -8.172 29.234 11.859 1 97.25 167 GLU B CA 1
ATOM 3167 C C . GLU B 1 167 ? -7.836 28.172 12.906 1 97.25 167 GLU B C 1
ATOM 3169 O O . GLU B 1 167 ? -8.156 28.328 14.086 1 97.25 167 GLU B O 1
ATOM 3174 N N . TYR B 1 168 ? -7.168 27.141 12.523 1 98.25 168 TYR B N 1
ATOM 3175 C CA . TYR B 1 168 ? -6.984 26 13.414 1 98.25 168 TYR B CA 1
ATOM 3176 C C . TYR B 1 168 ? -5.508 25.797 13.727 1 98.25 168 TYR B C 1
ATOM 3178 O O . TYR B 1 168 ? -5.16 25.219 14.758 1 98.25 168 TYR B O 1
ATOM 3186 N N . VAL B 1 169 ? -4.641 26.188 12.836 1 98.06 169 VAL B N 1
ATOM 3187 C CA . VAL B 1 169 ? -3.209 26 13.039 1 98.06 169 VAL B CA 1
ATOM 3188 C C . VAL B 1 169 ? -2.646 27.156 13.867 1 98.06 169 VAL B C 1
ATOM 3190 O O . VAL B 1 169 ? -3.035 28.312 13.688 1 98.06 169 VAL B O 1
ATOM 3193 N N . SER B 1 170 ? -1.793 26.906 14.82 1 96.69 170 SER B N 1
ATOM 3194 C CA . SER B 1 170 ? -1.204 27.906 15.688 1 96.69 170 SER B CA 1
ATOM 3195 C C . SER B 1 170 ? -0.313 28.875 14.906 1 96.69 170 SER B C 1
ATOM 3197 O O . SER B 1 170 ? 0.039 28.594 13.758 1 96.69 170 SER B O 1
ATOM 3199 N N . ASN B 1 171 ? 0.053 29.906 15.5 1 95.19 171 ASN B N 1
ATOM 3200 C CA . ASN B 1 171 ? 0.835 30.938 14.82 1 95.19 171 ASN B CA 1
ATOM 3201 C C . ASN B 1 171 ? 2.195 30.391 14.375 1 95.19 171 ASN B C 1
ATOM 3203 O O . ASN B 1 171 ? 2.715 30.797 13.336 1 95.19 171 ASN B O 1
ATOM 3207 N N . ASN B 1 172 ? 2.734 29.5 15.117 1 94.38 172 ASN B N 1
ATOM 3208 C CA . ASN B 1 172 ? 4.023 28.891 14.781 1 94.38 172 ASN B CA 1
ATOM 3209 C C . ASN B 1 172 ? 3.857 27.469 14.258 1 94.38 172 ASN B C 1
ATOM 3211 O O . ASN B 1 172 ? 4.816 26.703 14.242 1 94.38 172 ASN B O 1
ATOM 3215 N N . GLY B 1 173 ? 2.607 27.172 13.961 1 96.5 173 GLY B N 1
ATOM 3216 C CA . GLY B 1 173 ? 2.322 25.812 13.539 1 96.5 173 GLY B CA 1
ATOM 3217 C C . GLY B 1 173 ? 2.805 25.5 12.133 1 96.5 173 GLY B C 1
ATOM 3218 O O . GLY B 1 173 ? 3.109 26.422 11.367 1 96.5 173 GLY B O 1
ATOM 3219 N N . VAL B 1 174 ? 2.943 24.281 11.836 1 97.75 174 VAL B N 1
ATOM 3220 C CA . VAL B 1 174 ? 3.418 23.797 10.539 1 97.75 174 VAL B CA 1
ATOM 3221 C C . VAL B 1 174 ? 2.418 22.812 9.953 1 97.75 174 VAL B C 1
ATOM 3223 O O . VAL B 1 174 ? 1.869 21.969 10.672 1 97.75 174 VAL B O 1
ATOM 3226 N N . ILE B 1 175 ? 2.184 22.938 8.664 1 98.69 175 ILE B N 1
ATOM 3227 C CA . ILE B 1 175 ? 1.31 22.016 7.941 1 98.69 175 ILE B CA 1
ATOM 3228 C C . ILE B 1 175 ? 2.125 21.234 6.918 1 98.69 175 ILE B C 1
ATOM 3230 O O . ILE B 1 175 ? 2.883 21.812 6.137 1 98.69 175 ILE B O 1
ATOM 3234 N N . TYR B 1 176 ? 2.064 19.953 6.965 1 98.88 176 TYR B N 1
ATOM 3235 C CA . TYR B 1 176 ? 2.594 19.094 5.914 1 98.88 176 TYR B CA 1
ATOM 3236 C C . TYR B 1 176 ? 1.471 18.547 5.039 1 98.88 176 TYR B C 1
ATOM 3238 O O . TYR B 1 176 ? 0.531 17.922 5.543 1 98.88 176 TYR B O 1
ATOM 3246 N N . LEU B 1 177 ? 1.602 18.781 3.775 1 98.94 177 LEU B N 1
ATOM 3247 C CA . LEU B 1 177 ? 0.522 18.5 2.838 1 98.94 177 LEU B CA 1
ATOM 3248 C C . LEU B 1 177 ? 1.038 17.703 1.643 1 98.94 177 LEU B C 1
ATOM 3250 O O . LEU B 1 177 ? 2.066 18.047 1.058 1 98.94 177 LEU B O 1
ATOM 3254 N N . LEU B 1 178 ? 0.344 16.656 1.329 1 98.88 178 LEU B N 1
ATOM 3255 C CA . LEU B 1 178 ? 0.655 15.891 0.129 1 98.88 178 LEU B CA 1
ATOM 3256 C C . LEU B 1 178 ? -0.19 16.359 -1.051 1 98.88 178 LEU B C 1
ATOM 3258 O O . LEU B 1 178 ? -1.39 16.609 -0.902 1 98.88 178 LEU B O 1
ATOM 3262 N N . LEU B 1 179 ? 0.45 16.578 -2.189 1 98.69 179 LEU B N 1
ATOM 3263 C CA . LEU B 1 179 ? -0.203 16.828 -3.471 1 98.69 179 LEU B CA 1
ATOM 3264 C C . LEU B 1 179 ? 0.33 15.883 -4.543 1 98.69 179 LEU B C 1
ATOM 3266 O O . LEU B 1 179 ? 1.452 15.383 -4.434 1 98.69 179 LEU B O 1
ATOM 3270 N N . GLU B 1 180 ? -0.504 15.602 -5.438 1 97.25 180 GLU B N 1
ATOM 3271 C CA . GLU B 1 180 ? -0.151 14.812 -6.617 1 97.25 180 GLU B CA 1
ATOM 3272 C C . GLU B 1 180 ? -0.133 15.68 -7.871 1 97.25 180 GLU B C 1
ATOM 3274 O O . GLU B 1 180 ? -0.858 16.672 -7.961 1 97.25 180 GLU B O 1
ATOM 3279 N N . LYS B 1 181 ? 0.641 15.359 -8.836 1 97.25 181 LYS B N 1
ATOM 3280 C CA . LYS B 1 181 ? 0.881 16.156 -10.031 1 97.25 181 LYS B CA 1
ATOM 3281 C C . LYS B 1 181 ? -0.432 16.594 -10.672 1 97.25 181 LYS B C 1
ATOM 3283 O O . LYS B 1 181 ? -0.572 17.75 -11.086 1 97.25 181 LYS B O 1
ATOM 3288 N N . LYS B 1 182 ? -1.417 15.766 -10.758 1 96.12 182 LYS B N 1
ATOM 3289 C CA . LYS B 1 182 ? -2.688 16.062 -11.414 1 96.12 182 LYS B CA 1
ATOM 3290 C C . LYS B 1 182 ? -3.482 17.109 -10.625 1 96.12 182 LYS B C 1
ATOM 3292 O O . LYS B 1 182 ? -4.441 17.688 -11.133 1 96.12 182 LYS B O 1
ATOM 3297 N N . ASN B 1 183 ? -3.072 17.328 -9.383 1 98.38 183 ASN B N 1
ATOM 3298 C CA . ASN B 1 183 ? -3.74 18.344 -8.578 1 98.38 183 ASN B CA 1
ATOM 3299 C C . ASN B 1 183 ? -3.324 19.75 -8.992 1 98.38 183 ASN B C 1
ATOM 3301 O O . ASN B 1 183 ? -3.877 20.734 -8.5 1 98.38 183 ASN B O 1
ATOM 3305 N N . MET B 1 184 ? -2.336 19.844 -9.805 1 98.12 184 MET B N 1
ATOM 3306 C CA . MET B 1 184 ? -1.776 21.125 -10.234 1 98.12 184 MET B CA 1
ATOM 3307 C C . MET B 1 184 ? -1.248 21.922 -9.047 1 98.12 184 MET B C 1
ATOM 3309 O O . MET B 1 184 ? -1.694 23.031 -8.797 1 98.12 184 MET B O 1
ATOM 3313 N N . PRO B 1 185 ? -0.236 21.328 -8.383 1 98.56 185 PRO B N 1
ATOM 3314 C CA . PRO B 1 185 ? 0.252 21.891 -7.121 1 98.56 185 PRO B CA 1
ATOM 3315 C C . PRO B 1 185 ? 0.659 23.359 -7.254 1 98.56 185 PRO B C 1
ATOM 3317 O O . PRO B 1 185 ? 0.414 24.156 -6.344 1 98.56 185 PRO B O 1
ATOM 3320 N N . ASP B 1 186 ? 1.225 23.703 -8.375 1 98 186 ASP B N 1
ATOM 3321 C CA . ASP B 1 186 ? 1.649 25.094 -8.57 1 98 186 ASP B CA 1
ATOM 3322 C C . ASP B 1 186 ? 0.455 26.047 -8.539 1 98 186 ASP B C 1
ATOM 3324 O O . ASP B 1 186 ? 0.533 27.125 -7.969 1 98 186 ASP B O 1
ATOM 3328 N N . GLU B 1 187 ? -0.568 25.625 -9.18 1 98.38 187 GLU B N 1
ATOM 3329 C CA . GLU B 1 187 ? -1.77 26.453 -9.18 1 98.38 187 GLU B CA 1
ATOM 3330 C C . GLU B 1 187 ? -2.338 26.609 -7.773 1 98.38 187 GLU B C 1
ATOM 3332 O O . GLU B 1 187 ? -2.77 27.703 -7.387 1 98.38 187 GLU B O 1
ATOM 3337 N N . ILE B 1 188 ? -2.32 25.562 -7.008 1 98.44 188 ILE B N 1
ATOM 3338 C CA . ILE B 1 188 ? -2.818 25.578 -5.641 1 98.44 188 ILE B CA 1
ATOM 3339 C C . ILE B 1 188 ? -1.946 26.5 -4.789 1 98.44 188 ILE B C 1
ATOM 3341 O O . ILE B 1 188 ? -2.451 27.422 -4.137 1 98.44 188 ILE B O 1
ATOM 3345 N N . MET B 1 189 ? -0.632 26.344 -4.859 1 97.81 189 MET B N 1
ATOM 3346 C CA . MET B 1 189 ? 0.306 27.031 -3.969 1 97.81 189 MET B CA 1
ATOM 3347 C C . MET B 1 189 ? 0.456 28.5 -4.355 1 97.81 189 MET B C 1
ATOM 3349 O O . MET B 1 189 ? 0.866 29.312 -3.533 1 97.81 189 MET B O 1
ATOM 3353 N N . ASN B 1 190 ? 0.076 28.828 -5.566 1 97.25 190 ASN B N 1
ATOM 3354 C CA . ASN B 1 190 ? 0.195 30.219 -6.012 1 97.25 190 ASN B CA 1
ATOM 3355 C C . ASN B 1 190 ? -1.15 30.938 -5.969 1 97.25 190 ASN B C 1
ATOM 3357 O O . ASN B 1 190 ? -1.25 32.094 -6.371 1 97.25 190 ASN B O 1
ATOM 3361 N N . ASN B 1 191 ? -2.146 30.188 -5.559 1 97 191 ASN B N 1
ATOM 3362 C CA . ASN B 1 191 ? -3.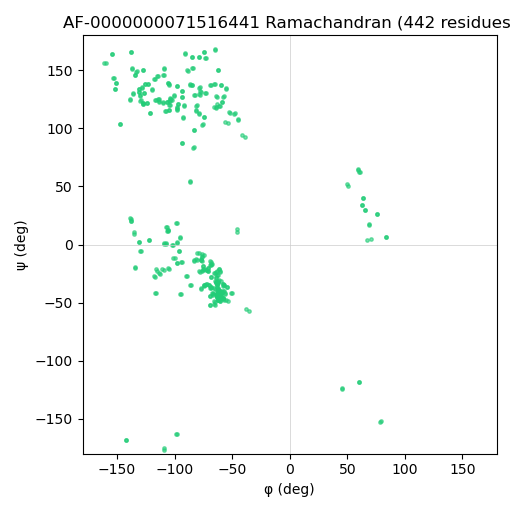445 30.828 -5.363 1 97 191 ASN B CA 1
ATOM 3363 C C . ASN B 1 191 ? -3.375 31.938 -4.324 1 97 191 ASN B C 1
ATOM 3365 O O . ASN B 1 191 ? -2.85 31.734 -3.227 1 97 191 ASN B O 1
ATOM 3369 N N . GLU B 1 192 ? -3.969 33.062 -4.5 1 96.69 192 GLU B N 1
ATOM 3370 C CA . GLU B 1 192 ? -3.859 34.25 -3.645 1 96.69 192 GLU B CA 1
ATOM 3371 C C . GLU B 1 192 ? -4.457 33.969 -2.266 1 96.69 192 GLU B C 1
ATOM 3373 O O . GLU B 1 192 ? -3.963 34.5 -1.262 1 96.69 192 GLU B O 1
ATOM 3378 N N . HIS B 1 193 ? -5.523 33.219 -2.26 1 96.12 193 HIS B N 1
ATOM 3379 C CA . HIS B 1 193 ? -6.156 32.906 -0.984 1 96.12 193 HIS B CA 1
ATOM 3380 C C . HIS B 1 193 ? -5.234 32.094 -0.099 1 96.12 193 HIS B C 1
ATOM 3382 O O . HIS B 1 193 ? -5.402 32.062 1.122 1 96.12 193 HIS B O 1
ATOM 3388 N N . ILE B 1 194 ? -4.309 31.422 -0.683 1 96.94 194 ILE B N 1
ATOM 3389 C CA . ILE B 1 194 ? -3.354 30.594 0.052 1 96.94 194 ILE B CA 1
ATOM 3390 C C . ILE B 1 194 ? -2.082 31.391 0.322 1 96.94 194 ILE B C 1
ATOM 3392 O O . ILE B 1 194 ? -1.609 31.453 1.46 1 96.94 194 ILE B O 1
ATOM 3396 N N . THR B 1 195 ? -1.625 32.125 -0.672 1 96.38 195 THR B N 1
ATOM 3397 C CA . THR B 1 195 ? -0.355 32.844 -0.556 1 96.38 195 THR B CA 1
ATOM 3398 C C . THR B 1 195 ? -0.479 34.031 0.405 1 96.38 195 THR B C 1
ATOM 3400 O O . THR B 1 195 ? 0.517 34.469 0.978 1 96.38 195 THR B O 1
ATOM 3403 N N . ASP B 1 196 ? -1.63 34.469 0.584 1 96.81 196 ASP B N 1
ATOM 3404 C CA . ASP B 1 196 ? -1.844 35.562 1.522 1 96.81 196 ASP B CA 1
ATOM 3405 C C . ASP B 1 196 ? -1.693 35.094 2.967 1 96.81 196 ASP B C 1
ATOM 3407 O O . ASP B 1 196 ? -1.394 35.906 3.859 1 96.81 196 ASP B O 1
ATOM 3411 N N . LYS B 1 197 ? -1.842 33.875 3.154 1 97.38 197 LYS B N 1
ATOM 3412 C CA . LYS B 1 197 ? -1.938 33.375 4.523 1 97.38 197 LYS B CA 1
ATOM 3413 C C . LYS B 1 197 ? -0.734 32.5 4.879 1 97.38 197 LYS B C 1
ATOM 3415 O O . LYS B 1 197 ? -0.381 32.375 6.051 1 97.38 197 LYS B O 1
ATOM 3420 N N . PHE B 1 198 ? -0.115 31.922 3.844 1 98.38 198 PHE B N 1
ATOM 3421 C CA . PHE B 1 198 ? 0.901 30.922 4.148 1 98.38 198 PHE B CA 1
ATOM 3422 C C . PHE B 1 198 ? 2.15 31.156 3.303 1 98.38 198 PHE B C 1
ATOM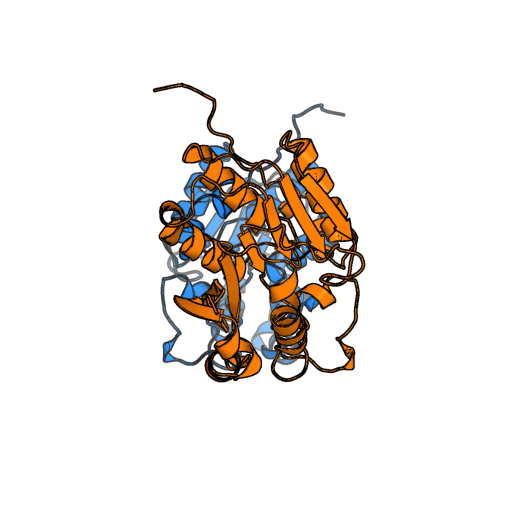 3424 O O . PHE B 1 198 ? 2.062 31.609 2.164 1 98.38 198 PHE B O 1
ATOM 3431 N N . ASN B 1 199 ? 3.279 30.859 3.889 1 97.88 199 ASN B N 1
ATOM 3432 C CA . ASN B 1 199 ? 4.473 30.484 3.139 1 97.88 199 ASN B CA 1
ATOM 3433 C C . ASN B 1 199 ? 4.527 28.984 2.873 1 97.88 199 ASN B C 1
ATOM 3435 O O . ASN B 1 199 ? 3.951 28.203 3.627 1 97.88 199 ASN B O 1
ATOM 3439 N N . TYR B 1 200 ? 5.133 28.625 1.768 1 97.88 200 TYR B N 1
ATOM 3440 C CA . TYR B 1 200 ? 5.258 27.188 1.537 1 97.88 200 TYR B CA 1
ATOM 3441 C C . TYR B 1 200 ? 6.648 26.828 1.029 1 97.88 200 TYR B C 1
ATOM 3443 O O . TYR B 1 200 ? 7.344 27.672 0.465 1 97.88 200 TYR B O 1
ATOM 3451 N N . THR B 1 201 ? 7.125 25.656 1.292 1 97.94 201 THR B N 1
ATOM 3452 C CA . THR B 1 201 ? 8.328 25.031 0.749 1 97.94 201 THR B CA 1
ATOM 3453 C C . THR B 1 201 ? 8.031 23.625 0.253 1 97.94 201 THR B C 1
ATOM 3455 O O . THR B 1 201 ? 7.32 22.859 0.917 1 97.94 201 THR B O 1
ATOM 3458 N N . LYS B 1 202 ? 8.5 23.312 -0.923 1 98.38 202 LYS B N 1
ATOM 3459 C CA . LYS B 1 202 ? 8.422 21.922 -1.4 1 98.38 202 LYS B CA 1
ATOM 3460 C C . LYS B 1 202 ? 9.516 21.062 -0.776 1 98.38 202 LYS B C 1
ATOM 3462 O O . LYS B 1 202 ? 10.688 21.203 -1.119 1 98.38 202 LYS B O 1
ATOM 3467 N N . LEU B 1 203 ? 9.195 20.141 0.046 1 98.5 203 LEU B N 1
ATOM 3468 C CA . LEU B 1 203 ? 10.164 19.344 0.779 1 98.5 203 LEU B CA 1
ATOM 3469 C C . LEU B 1 203 ? 10.617 18.141 -0.05 1 98.5 203 LEU B C 1
ATOM 3471 O O . LEU B 1 203 ? 11.75 17.672 0.084 1 98.5 203 LEU B O 1
ATOM 3475 N N . LYS B 1 204 ? 9.648 17.625 -0.819 1 97.81 204 LYS B N 1
ATOM 3476 C CA . LYS B 1 204 ? 9.914 16.391 -1.54 1 97.81 204 LYS B CA 1
ATOM 3477 C C . LYS B 1 204 ? 9.102 16.312 -2.83 1 97.81 204 LYS B C 1
ATOM 3479 O O . LYS B 1 204 ? 7.973 16.797 -2.889 1 97.81 204 LYS B O 1
ATOM 3484 N N . GLU B 1 205 ? 9.68 15.859 -3.873 1 97.31 205 GLU B N 1
ATOM 3485 C CA . GLU B 1 205 ? 9.078 15.414 -5.129 1 97.31 205 GLU B CA 1
ATOM 3486 C C . GLU B 1 205 ? 9.555 14.016 -5.5 1 97.31 205 GLU B C 1
ATOM 3488 O O . GLU B 1 205 ? 10.758 13.766 -5.59 1 97.31 205 GLU B O 1
ATOM 3493 N N . LYS B 1 206 ? 8.609 13.094 -5.625 1 93.69 206 LYS B N 1
ATOM 3494 C CA . LYS B 1 206 ? 8.977 11.703 -5.883 1 93.69 206 LYS B CA 1
ATOM 3495 C C . LYS B 1 206 ? 8.047 11.07 -6.914 1 93.69 206 LYS B C 1
ATOM 3497 O O . LYS B 1 206 ? 6.824 11.102 -6.758 1 93.69 206 LYS B O 1
ATOM 3502 N N . LYS B 1 207 ? 8.648 10.539 -7.953 1 86.31 207 LYS B N 1
ATOM 3503 C CA . LYS B 1 207 ? 7.867 9.766 -8.914 1 86.31 207 LYS B CA 1
ATOM 3504 C C . LYS B 1 207 ? 7.648 8.344 -8.43 1 86.31 207 LYS B C 1
ATOM 3506 O O . LYS B 1 207 ? 8.602 7.66 -8.039 1 86.31 207 LYS B O 1
ATOM 3511 N N . THR B 1 208 ? 6.43 7.949 -8.242 1 78.25 208 THR B N 1
ATOM 3512 C CA . THR B 1 208 ? 6.051 6.594 -7.859 1 78.25 208 THR B CA 1
ATOM 3513 C C . THR B 1 208 ? 5.359 5.879 -9.016 1 78.25 208 THR B C 1
ATOM 3515 O O . THR B 1 208 ? 5.387 6.355 -10.156 1 78.25 208 THR B O 1
ATOM 3518 N N . LEU B 1 209 ? 4.832 4.547 -8.844 1 69.94 209 LEU B N 1
ATOM 3519 C CA . LEU B 1 209 ? 4.234 3.668 -9.844 1 69.94 209 LEU B CA 1
ATOM 3520 C C . LEU B 1 209 ? 3.436 4.469 -10.867 1 69.94 209 LEU B C 1
ATOM 3522 O O . LEU B 1 209 ? 3.719 4.414 -12.062 1 69.94 209 LEU B O 1
ATOM 3526 N N . ASN B 1 210 ? 2.469 5.254 -10.516 1 72.06 210 ASN B N 1
ATOM 3527 C CA . ASN B 1 210 ? 1.572 5.879 -11.477 1 72.06 210 ASN B CA 1
ATOM 3528 C C . ASN B 1 210 ? 1.282 7.332 -11.109 1 72.06 210 ASN B C 1
ATOM 3530 O O . ASN B 1 210 ? 0.274 7.898 -11.539 1 72.06 210 ASN B O 1
ATOM 3534 N N . GLU B 1 211 ? 2.268 7.848 -10.312 1 85.94 211 GLU B N 1
ATOM 3535 C CA . GLU B 1 211 ? 1.977 9.211 -9.883 1 85.94 211 GLU B CA 1
ATOM 3536 C C . GLU B 1 211 ? 3.246 9.93 -9.438 1 85.94 211 GLU B C 1
ATOM 3538 O O . GLU B 1 211 ? 4.285 9.305 -9.242 1 85.94 211 GLU B O 1
ATOM 3543 N N . THR B 1 212 ? 3.209 11.164 -9.5 1 93.25 212 THR B N 1
ATOM 3544 C CA . THR B 1 212 ? 4.234 12.008 -8.898 1 93.25 212 THR B CA 1
ATOM 3545 C C . THR B 1 212 ? 3.705 12.695 -7.645 1 93.25 212 THR B C 1
ATOM 3547 O O . THR B 1 212 ? 2.723 13.438 -7.703 1 93.25 212 THR B O 1
ATOM 3550 N N . ILE B 1 213 ? 4.367 12.461 -6.59 1 96.44 213 ILE B N 1
ATOM 3551 C CA . ILE B 1 213 ? 3.924 12.922 -5.281 1 96.44 213 ILE B CA 1
ATOM 3552 C C . ILE B 1 213 ? 4.781 14.102 -4.828 1 96.44 213 ILE B C 1
ATOM 3554 O O . ILE B 1 213 ? 5.996 14.102 -5.016 1 96.44 213 ILE B O 1
ATOM 3558 N N . PHE B 1 214 ? 4.141 15.07 -4.246 1 98.56 214 PHE B N 1
ATOM 3559 C CA . PHE B 1 214 ? 4.805 16.219 -3.65 1 98.56 214 PHE B CA 1
ATOM 3560 C C . PHE B 1 214 ? 4.434 16.359 -2.18 1 98.56 214 PHE B C 1
ATOM 3562 O O . PHE B 1 214 ? 3.275 16.156 -1.806 1 98.56 214 PHE B O 1
ATOM 3569 N N . ILE B 1 215 ? 5.402 16.672 -1.368 1 98.81 215 ILE B N 1
ATOM 3570 C CA . ILE B 1 215 ? 5.133 17.031 0.018 1 98.81 215 ILE B CA 1
ATOM 3571 C C . ILE B 1 215 ? 5.492 18.5 0.242 1 98.81 215 ILE B C 1
ATOM 3573 O O . ILE B 1 215 ? 6.637 18.906 0.021 1 98.81 215 ILE B O 1
ATOM 3577 N N . PHE B 1 216 ? 4.52 19.219 0.698 1 98.81 216 PHE B N 1
ATOM 3578 C CA . PHE B 1 216 ? 4.723 20.641 0.973 1 98.81 216 PHE B CA 1
ATOM 3579 C C . PHE B 1 216 ? 4.691 20.906 2.473 1 98.81 216 PHE B C 1
ATOM 3581 O O . PHE B 1 216 ? 3.963 20.234 3.213 1 98.81 216 PHE B O 1
ATOM 3588 N N . LYS B 1 217 ? 5.473 21.844 2.869 1 98.69 217 LYS B N 1
ATOM 3589 C CA . LYS B 1 217 ? 5.465 22.422 4.211 1 98.69 217 LYS B CA 1
ATOM 3590 C C . LYS B 1 217 ? 4.934 23.844 4.188 1 98.69 217 LYS B C 1
ATOM 3592 O O . LYS B 1 217 ? 5.434 24.688 3.438 1 98.69 217 LYS B O 1
ATOM 3597 N N . LEU B 1 218 ? 3.887 24.125 4.953 1 98.56 218 LEU B N 1
ATOM 3598 C CA . LEU B 1 218 ? 3.299 25.453 5.008 1 98.56 218 LEU B CA 1
ATOM 3599 C C . LEU B 1 218 ? 3.404 26.031 6.414 1 98.56 218 LEU B C 1
ATOM 3601 O O . LEU B 1 218 ? 3.238 25.312 7.402 1 98.56 218 LEU B O 1
ATOM 3605 N N . THR B 1 219 ? 3.65 27.297 6.52 1 98 219 THR B N 1
ATOM 3606 C CA . THR B 1 219 ? 3.65 28.062 7.758 1 98 219 THR B CA 1
ATOM 3607 C C . THR B 1 219 ? 2.861 29.359 7.598 1 98 219 THR B C 1
ATOM 3609 O O . THR B 1 219 ? 2.791 29.906 6.5 1 98 219 THR B O 1
ATOM 3612 N N . LYS B 1 220 ? 2.248 29.828 8.68 1 97.25 220 LYS B N 1
ATOM 3613 C CA . LYS B 1 220 ? 1.473 31.062 8.617 1 97.25 220 LYS B CA 1
ATOM 3614 C C . LYS B 1 220 ? 2.371 32.25 8.328 1 97.25 220 LYS B C 1
ATOM 3616 O O . LYS B 1 220 ? 3.496 32.344 8.82 1 97.25 220 LYS B O 1
ATOM 3621 N N . LYS B 1 221 ? 1.765 33.031 7.461 1 94.75 221 LYS B N 1
ATOM 3622 C CA . LYS B 1 221 ? 2.416 34.344 7.277 1 94.75 221 LYS B CA 1
ATOM 3623 C C . LYS B 1 221 ? 2.092 35.281 8.43 1 94.75 221 LYS B C 1
ATOM 3625 O O . LYS B 1 221 ? 0.967 35.281 8.938 1 94.75 221 LYS B O 1
ATOM 3630 N N . PHE B 1 222 ? 3.127 35.844 9 1 80.56 222 PHE B N 1
ATOM 3631 C CA . PHE B 1 222 ? 2.93 36.844 10.039 1 80.56 222 PHE B CA 1
ATOM 3632 C C . PHE B 1 222 ? 2.486 38.156 9.445 1 80.56 222 PHE B C 1
ATOM 3634 O O . PHE B 1 222 ? 3.014 38.594 8.414 1 80.56 222 PHE B O 1
ATOM 3641 N N . SER B 1 223 ? 1.126 38.5 9.57 1 53.75 223 SER B N 1
ATOM 3642 C CA . SER B 1 223 ? 0.757 39.875 9.211 1 53.75 223 SER B CA 1
ATOM 3643 C C . SER B 1 223 ? 1.595 40.906 9.977 1 53.75 223 SER B C 1
ATOM 3645 O O . SER B 1 223 ? 2.041 40.625 11.094 1 53.75 223 SER B O 1
#

Radius of gyration: 23.12 Å; Cα contacts (8 Å, |Δi|>4): 925; chains: 2; bounding box: 42×73×58 Å

Foldseek 3Di:
DPVPPQQDFDLVCCPVPPLNVVWFDGDDPQLVQLLVLCLVCVVVQDLPFAEEEEDQCTLVCNVVSNCSSCVVVVRDYQAYEYEALAVSSLVNVVVRCVVSVNDRYHYYNDQACPPPDQAQNGQEYEYPAQQDEDDPVLPPDRTNSRRHYQYHLRCNSVLVNLLPCLSHHHQNHKYKYKYWVSNVVVCVCPDCSNVVFWDKDWSDWDDDDPTIMTIMMIHTDDD/DPVPPQQDFDLVCCPVPPLNVVWFDGDDPLLVQLLVLCLVCVVVQDLPFAEEEEDQCTLVCNVVSNCSSCVVVVRDYQAYEYEALAVSSLVNVVVRCVVSVNDRYDYYNDQACPPPDQAQNGQEYEYPAQQDEDDPVLPPDRTNSRRHHQYHLRCNSVLVNLLPCLSHHHQNHKYKYKYWVSNVVVCVCPDCSNVVFWDKDWSDWDDDDPTIMTIMMIHTDDD